Protein AF-A0A2P8D8G9-F1 (afdb_monomer)

Secondary structure (DSSP, 8-state):
---------------------S-PPPPSEEPPTT-SEEEE-TT-EEEE-S-EEEEEEE-TT-EEEE-TT-EEEEEEEEEE-SEEEESSEEEEEEEEE-SS-EEEEESSEEEEEEEEEESS-EEEEE-TT-EEEE-S-EEEETTEEEEESSEEEE-SPEEEES-EEEEE-TT-EEEESS-EEE-STT-EEEESSEEEE-SS-EEE-TT-EEEESSEEEE-SS-EEE-SEEEESSEEEESSEEEEPTT-EEEESSEEEESSEEEE-SEEEESSEEEE--SS--EEEE-TT-EEEE-TT-EEEESEEEESSEEEE-EEEEESS-EEE-SEEEES-SSS-EEEEETT----TT-TT--SSSS-PPBTEE--S--PPP-HHHHHTTT-------SSPPPSEEEEEEEEEEETTEEEEEEEEEEETTEEEEEEEEESSSSS-EEEEEEE---TT--EEEEEEE--SEEEEEEEEEEETT--EEE---EEEEE---------EEESSSB-TTPEEEEE--S-SSEEEEEEETT--EEEEEEHHHHHH-EE--S--SEEEEEEEEETTS-B-SPPEEEEE-

Nearest PDB structures (foldseek):
  5e53-assembly3_C  TM=3.808E-01  e=9.281E-04  Gallus gallus
  7mrk-assembly2_D  TM=3.473E-01  e=2.164E-03  Gallus gallus
  5mya-assembly1_A  TM=3.614E-01  e=4.390E-02  Homo sapiens
  6gvk-assembly1_A  TM=3.299E-01  e=3.637E-02  Homo sapiens
  4dn7-assembly1_B  TM=1.143E-01  e=1.026E+00  Methanosarcina mazei Go1

Radius of gyration: 36.87 Å; Cα contacts (8 Å, |Δi|>4): 1717; chains: 1; bounding box: 99×86×102 Å

Sequence (573 aa):
MYRTQKTLIASLLLTTAAFYTQAQTPCTFQVPTTQSNLQVPSGATWCITADMSANAEIASGGVLRIAKGVTVTLWSLNNFNGTIENYGTLTTGGINAGNSSTTIRNLGTLTINSGINANSGIQLINETNSTFQLNGGANLNAGSVLTNSGVIDINGSLNMNGTVTITNNTDAKITFSNGVNLSGNGSVLTNNGMLTINSGDFNTHSGTTLNNSGRLTIVGGNFNPSSTVTNKGWFDARHFININSGAVITNKCRFVAREGFNNNATFTNDGLVWVSNSGNPKITINGGATFTNTVNGKVRGADFDNNGTVVGSGEFYFTGITRQQGNFNGNDAGNPIKFFAANLAPNANYPNSYFNVGVQGINVMRPASLTPADTNSFYTFCGEQTFTTGGTPLPVTLTGFSAYAENCSVILNWATAEETKFDHFEIEGSANASQFKSLAQVASQGPKGGNYNYTLAQTPDTRYYRLKITDLGNKVTYSKTLNVTNTCTGLETSWKVYPNPASQDNMIQVSDIAVTEGRVVITNLMGVTVKTVPVAAARQGFRISGVYAGTYLVSVYNQDGKRMTSTQKLVIR

pLDDT: mean 84.98, std 16.03, range [25.69, 98.75]

Structure (mmCIF, N/CA/C/O backbone):
data_AF-A0A2P8D8G9-F1
#
_entry.id   AF-A0A2P8D8G9-F1
#
loop_
_atom_site.group_PDB
_atom_site.id
_atom_site.type_symbol
_atom_site.label_atom_id
_atom_site.label_alt_id
_atom_site.label_comp_id
_atom_site.label_asym_id
_atom_site.label_entity_id
_atom_site.label_seq_id
_atom_site.pdbx_PDB_ins_code
_atom_site.Cartn_x
_atom_site.Cartn_y
_atom_site.Cartn_z
_atom_site.occupancy
_atom_site.B_iso_or_equiv
_atom_site.auth_seq_id
_atom_site.auth_comp_id
_atom_site.auth_asym_id
_atom_site.auth_atom_id
_atom_site.pdbx_PDB_model_num
ATOM 1 N N . MET A 1 1 ? 29.407 -29.290 48.851 1.00 33.91 1 MET A N 1
ATOM 2 C CA . MET A 1 1 ? 29.929 -28.372 49.893 1.00 33.91 1 MET A CA 1
ATOM 3 C C . MET A 1 1 ? 29.821 -26.971 49.307 1.00 33.91 1 MET A C 1
ATOM 5 O O . MET A 1 1 ? 30.446 -26.776 48.283 1.00 33.91 1 MET A O 1
ATOM 9 N N . TYR A 1 2 ? 28.997 -26.004 49.716 1.00 32.06 2 TYR A N 1
ATOM 10 C CA . TYR A 1 2 ? 28.215 -25.653 50.921 1.00 32.06 2 TYR A CA 1
ATOM 11 C C . TYR A 1 2 ? 26.965 -24.870 50.406 1.00 32.06 2 TYR A C 1
ATOM 13 O O . TYR A 1 2 ? 27.131 -24.052 49.511 1.00 32.06 2 TYR A O 1
ATOM 21 N N . ARG A 1 3 ? 25.686 -25.215 50.680 1.00 30.81 3 ARG A N 1
ATOM 22 C CA . ARG A 1 3 ? 24.818 -24.841 51.843 1.00 30.81 3 ARG A CA 1
ATOM 23 C C . ARG A 1 3 ? 24.998 -23.372 52.284 1.00 30.81 3 ARG A C 1
ATOM 25 O O . ARG A 1 3 ? 26.130 -22.995 52.529 1.00 30.81 3 ARG A O 1
ATOM 32 N N . THR A 1 4 ? 23.977 -22.496 52.327 1.00 32.19 4 THR A N 1
ATOM 33 C CA . THR A 1 4 ? 22.769 -22.448 53.215 1.00 32.19 4 THR A CA 1
ATOM 34 C C . THR A 1 4 ? 21.814 -21.319 52.720 1.00 32.19 4 THR A C 1
ATOM 36 O O . THR A 1 4 ? 22.321 -20.301 52.271 1.00 32.19 4 THR A O 1
ATOM 39 N N . GLN A 1 5 ? 20.479 -21.475 52.561 1.00 35.28 5 GLN A N 1
ATOM 40 C CA . GLN A 1 5 ? 19.362 -21.311 53.547 1.00 35.28 5 GLN A CA 1
ATOM 41 C C . GLN A 1 5 ? 19.371 -19.949 54.303 1.00 35.28 5 GLN A C 1
ATOM 43 O O . GLN A 1 5 ? 20.435 -19.568 54.758 1.00 35.28 5 GLN A O 1
ATOM 48 N N . LYS A 1 6 ? 18.290 -19.182 54.574 1.00 33.00 6 LYS A N 1
ATOM 49 C CA . LYS A 1 6 ? 16.814 -19.351 54.540 1.00 33.00 6 LYS A CA 1
ATOM 50 C C . LYS A 1 6 ? 16.130 -18.023 55.008 1.00 33.00 6 LYS A C 1
ATOM 52 O O . LYS A 1 6 ? 16.688 -17.388 55.894 1.00 33.00 6 LYS A O 1
ATOM 57 N N . THR A 1 7 ? 14.876 -17.759 54.575 1.00 32.69 7 THR A N 1
ATOM 58 C CA . THR A 1 7 ? 13.768 -16.978 55.243 1.00 32.69 7 THR A CA 1
ATOM 59 C C . THR A 1 7 ? 13.920 -15.449 55.480 1.00 32.69 7 THR A C 1
ATOM 61 O O . THR A 1 7 ? 15.023 -14.986 55.698 1.00 32.69 7 THR A O 1
ATOM 64 N N . LEU A 1 8 ? 12.889 -14.576 55.476 1.00 28.62 8 LEU A N 1
ATOM 65 C CA . LEU A 1 8 ? 11.479 -14.697 55.904 1.00 28.62 8 LEU A CA 1
ATOM 66 C C . LEU A 1 8 ? 10.553 -13.606 55.270 1.00 28.62 8 LEU A C 1
ATOM 68 O O . LEU A 1 8 ? 11.013 -12.649 54.660 1.00 28.62 8 LEU A O 1
ATOM 72 N N . ILE A 1 9 ? 9.244 -13.812 55.440 1.00 35.09 9 ILE A N 1
ATOM 73 C CA . ILE A 1 9 ? 8.036 -13.238 54.807 1.00 35.09 9 ILE A CA 1
ATOM 74 C C . ILE A 1 9 ? 7.652 -11.822 55.295 1.00 35.09 9 ILE A C 1
ATOM 76 O O . ILE A 1 9 ? 7.716 -11.571 56.494 1.00 35.09 9 ILE A O 1
ATOM 80 N N . ALA A 1 10 ? 7.090 -10.975 54.414 1.00 27.73 10 ALA A N 1
ATOM 81 C CA . ALA A 1 10 ? 6.036 -10.014 54.780 1.00 27.73 10 ALA A CA 1
ATOM 82 C C . ALA A 1 10 ? 5.097 -9.700 53.592 1.00 27.73 10 ALA A C 1
ATOM 84 O O . ALA A 1 10 ? 5.487 -9.186 52.549 1.00 27.73 10 ALA A O 1
ATOM 85 N N . SER A 1 11 ? 3.844 -10.069 53.810 1.00 29.22 11 SER A N 1
ATOM 86 C CA . SER A 1 11 ? 2.595 -9.875 53.073 1.00 29.22 11 SER A CA 1
ATOM 87 C C . SER A 1 11 ? 2.296 -8.467 52.533 1.00 29.22 11 SER A C 1
ATOM 89 O O . SER A 1 11 ? 2.292 -7.505 53.295 1.00 29.22 11 SER A O 1
ATOM 91 N N . LEU A 1 12 ? 1.825 -8.397 51.280 1.00 25.69 12 LEU A N 1
ATOM 92 C CA . LEU A 1 12 ? 0.738 -7.491 50.897 1.00 25.69 12 LEU A CA 1
ATOM 93 C C . LEU A 1 12 ? -0.166 -8.178 49.858 1.00 25.69 12 LEU A C 1
ATOM 95 O O . LEU A 1 12 ? 0.195 -8.348 48.696 1.00 25.69 12 LEU A O 1
ATOM 99 N N . LEU A 1 13 ? -1.344 -8.609 50.311 1.00 31.11 13 LEU A N 1
ATOM 100 C CA . LEU A 1 13 ? -2.479 -8.935 49.455 1.00 31.1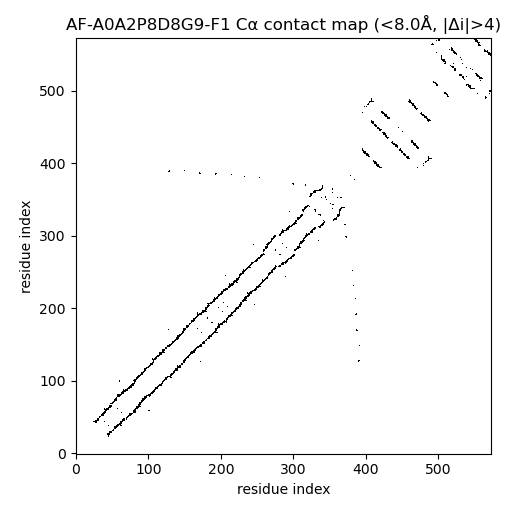1 13 LEU A CA 1
ATOM 101 C C . LEU A 1 13 ? -3.024 -7.624 48.876 1.00 31.11 13 LEU A C 1
ATOM 103 O O . LEU A 1 13 ? -3.633 -6.845 49.601 1.00 31.11 13 LEU A O 1
ATOM 107 N N . LEU A 1 14 ? -2.853 -7.412 47.574 1.00 29.34 14 LEU A N 1
ATOM 108 C CA . LEU A 1 14 ? -3.830 -6.705 46.751 1.00 29.34 14 LEU A CA 1
ATOM 109 C C . LEU A 1 14 ? -3.864 -7.372 45.377 1.00 29.34 14 LEU A C 1
ATOM 111 O O . LEU A 1 14 ? -2.890 -7.414 44.630 1.00 29.34 14 LEU A O 1
ATOM 115 N N . THR A 1 15 ? -5.009 -7.977 45.109 1.00 33.00 15 THR A N 1
ATOM 116 C CA . THR A 1 15 ? -5.393 -8.622 43.863 1.00 33.00 15 THR A CA 1
ATOM 117 C C . THR A 1 15 ? -5.470 -7.614 42.710 1.00 33.00 15 THR A C 1
ATOM 119 O O . THR A 1 15 ? -5.917 -6.488 42.896 1.00 33.00 15 THR A O 1
ATOM 122 N N . THR A 1 16 ? -5.066 -8.087 41.524 1.00 38.19 16 THR A N 1
ATOM 123 C CA . THR A 1 16 ? -5.257 -7.530 40.167 1.00 38.19 16 THR A CA 1
ATOM 124 C C . THR A 1 16 ? -4.621 -6.174 39.834 1.00 38.19 16 THR A C 1
ATOM 126 O O . THR A 1 16 ? -5.285 -5.147 39.872 1.00 38.19 16 THR A O 1
ATOM 129 N N . ALA A 1 17 ? -3.367 -6.204 39.370 1.00 37.41 17 ALA A N 1
ATOM 130 C CA . ALA A 1 17 ? -2.869 -5.402 38.241 1.00 37.41 17 ALA A CA 1
ATOM 131 C C . ALA A 1 17 ? -1.424 -5.827 37.928 1.00 37.41 17 ALA A C 1
ATOM 133 O O . ALA A 1 17 ? -0.477 -5.329 38.531 1.00 37.41 17 ALA A O 1
ATOM 134 N N . ALA A 1 18 ? -1.236 -6.762 36.998 1.00 35.34 18 ALA A N 1
ATOM 135 C CA . ALA A 1 18 ? 0.085 -7.050 36.447 1.00 35.34 18 ALA A CA 1
ATOM 136 C C . ALA A 1 18 ? 0.085 -6.766 34.944 1.00 35.34 18 ALA A C 1
ATOM 138 O O . ALA A 1 18 ? -0.872 -7.100 34.251 1.00 35.34 18 ALA A O 1
ATOM 139 N N . PHE A 1 19 ? 1.210 -6.197 34.498 1.00 35.38 19 PHE A N 1
ATOM 140 C CA . PHE A 1 19 ? 1.653 -5.904 33.129 1.00 35.38 19 PHE A CA 1
ATOM 141 C C . PHE A 1 19 ? 1.413 -4.480 32.603 1.00 35.38 19 PHE A C 1
ATOM 143 O O . PHE A 1 19 ? 0.682 -4.268 31.642 1.00 35.38 19 PHE A O 1
ATOM 150 N N . TYR A 1 20 ? 2.165 -3.521 33.154 1.00 42.94 20 TYR A N 1
ATOM 151 C CA . TYR A 1 20 ? 2.514 -2.272 32.467 1.00 42.94 20 TYR A CA 1
ATOM 152 C C . TYR A 1 20 ? 4.016 -2.015 32.637 1.00 42.94 20 TYR A C 1
ATOM 154 O O . TYR A 1 20 ? 4.477 -1.689 33.726 1.00 42.94 20 TYR A O 1
ATOM 162 N N . THR A 1 21 ? 4.802 -2.214 31.577 1.00 36.81 21 THR A N 1
ATOM 163 C CA . THR A 1 21 ? 6.254 -1.967 31.570 1.00 36.81 21 THR A CA 1
ATOM 164 C C . THR A 1 21 ? 6.594 -0.930 30.506 1.00 36.81 21 THR A C 1
ATOM 166 O O . THR A 1 21 ? 6.962 -1.276 29.387 1.00 36.81 21 THR A O 1
ATOM 169 N N . GLN A 1 22 ? 6.399 0.340 30.850 1.00 38.59 22 GLN A N 1
ATOM 170 C CA . GLN A 1 22 ? 7.165 1.524 30.436 1.00 38.59 22 GLN A CA 1
ATOM 171 C C . GLN A 1 22 ? 6.638 2.707 31.268 1.00 38.59 22 GLN A C 1
ATOM 173 O O . GLN A 1 22 ? 5.545 2.603 31.821 1.00 38.59 22 GLN A O 1
ATOM 178 N N . ALA A 1 23 ? 7.416 3.784 31.415 1.00 43.41 23 ALA A N 1
ATOM 179 C CA . ALA A 1 23 ? 7.067 4.973 32.201 1.00 43.41 23 ALA A CA 1
ATOM 180 C C . ALA A 1 23 ? 5.824 5.687 31.629 1.00 43.41 23 ALA A C 1
ATOM 182 O O . ALA A 1 23 ? 5.920 6.673 30.907 1.00 43.41 23 ALA A O 1
ATOM 183 N N . GLN A 1 24 ? 4.647 5.131 31.897 1.00 62.81 24 GLN A N 1
ATOM 184 C CA . GLN A 1 24 ? 3.353 5.636 31.466 1.00 62.81 24 GLN A CA 1
ATOM 185 C C . GLN A 1 24 ? 2.780 6.538 32.554 1.00 62.81 24 GLN A C 1
ATOM 187 O O . GLN A 1 24 ? 2.999 6.305 33.746 1.00 62.81 24 GLN A O 1
ATOM 192 N N . THR A 1 25 ? 2.007 7.549 32.154 1.00 63.12 25 THR A N 1
ATOM 193 C CA . THR A 1 25 ? 1.220 8.334 33.108 1.00 63.12 25 THR A CA 1
ATOM 194 C C . THR A 1 25 ? 0.307 7.393 33.900 1.00 63.12 25 THR A C 1
ATOM 196 O O . THR A 1 25 ? -0.388 6.569 33.293 1.00 63.12 25 THR A O 1
ATOM 199 N N . PRO A 1 26 ? 0.305 7.455 35.242 1.00 78.81 26 PRO A N 1
ATOM 200 C CA . PRO A 1 26 ? -0.568 6.608 36.041 1.00 78.81 26 PRO A CA 1
ATOM 201 C C . PRO A 1 26 ? -2.035 6.898 35.707 1.00 78.81 26 PRO A C 1
ATOM 203 O O . PRO A 1 26 ? -2.411 8.031 35.406 1.00 78.81 26 PRO A O 1
ATOM 206 N N . CYS A 1 27 ? -2.866 5.858 35.740 1.00 88.12 27 CYS A N 1
ATOM 207 C CA . CYS A 1 27 ? -4.303 6.003 35.535 1.00 88.12 27 CYS A CA 1
ATOM 208 C C . CYS A 1 27 ? -4.882 6.915 36.625 1.00 88.12 27 CYS A C 1
ATOM 210 O O . CYS A 1 27 ? -4.747 6.615 37.810 1.00 88.12 27 CYS A O 1
ATOM 212 N N . THR A 1 28 ? -5.556 7.994 36.235 1.00 89.12 28 THR A N 1
ATOM 213 C CA . THR A 1 28 ? -6.283 8.859 37.174 1.00 89.12 28 THR A CA 1
ATOM 214 C C . THR A 1 28 ? -7.641 8.268 37.543 1.00 89.12 28 THR A C 1
ATOM 216 O O . THR A 1 28 ? -8.181 8.592 38.594 1.00 89.12 28 THR A O 1
ATOM 219 N N . PHE A 1 29 ? -8.209 7.414 36.684 1.00 90.25 29 PHE A N 1
ATOM 220 C CA . PHE A 1 29 ? -9.496 6.760 36.911 1.00 90.25 29 PHE A CA 1
ATOM 221 C C . PHE A 1 29 ? -9.533 5.371 36.261 1.00 90.25 29 PHE A C 1
ATOM 223 O O . PHE A 1 29 ? -9.079 5.205 35.128 1.00 90.25 29 PHE A O 1
ATOM 230 N N . GLN A 1 30 ? -10.077 4.379 36.970 1.00 91.44 30 GLN A N 1
ATOM 231 C CA . GLN A 1 30 ? -10.371 3.047 36.429 1.00 91.44 30 GLN A CA 1
ATOM 232 C C . GLN A 1 30 ? -11.851 2.990 36.056 1.00 91.44 30 GLN A C 1
ATOM 234 O O . GLN A 1 30 ? -12.706 3.202 36.913 1.00 91.44 30 GLN A O 1
ATOM 239 N N . VAL A 1 31 ? -12.144 2.723 34.786 1.00 89.50 31 VAL A N 1
ATOM 240 C CA . VAL A 1 31 ? -13.510 2.740 34.253 1.00 89.50 31 VAL A CA 1
ATOM 241 C C . VAL A 1 31 ? -14.270 1.482 34.700 1.00 89.50 31 VAL A C 1
ATOM 243 O O . VAL A 1 31 ? -13.821 0.373 34.401 1.00 89.50 31 VAL A O 1
ATOM 246 N N . PRO A 1 32 ? -15.423 1.611 35.382 1.00 82.44 32 PRO A N 1
ATOM 247 C CA . PRO A 1 32 ? -16.286 0.475 35.697 1.00 82.44 32 PRO A CA 1
ATOM 248 C C . PRO A 1 32 ? -16.937 -0.117 34.437 1.00 82.44 32 PRO A C 1
ATOM 250 O O . PRO A 1 32 ? -17.334 0.615 33.531 1.00 82.44 32 PRO A O 1
ATOM 253 N N . THR A 1 33 ? -17.149 -1.435 34.407 1.00 79.31 33 THR A N 1
ATOM 254 C CA . THR A 1 33 ? -17.725 -2.149 33.246 1.00 79.31 33 THR A CA 1
ATOM 255 C C . THR A 1 33 ? -19.176 -1.781 32.922 1.00 79.31 33 THR A C 1
ATOM 257 O O . THR A 1 33 ? -19.648 -2.061 31.824 1.00 79.31 33 THR A O 1
ATOM 260 N N . THR A 1 34 ? -19.899 -1.149 33.850 1.00 77.69 34 THR A N 1
ATOM 261 C CA . THR A 1 34 ? -21.306 -0.745 33.684 1.00 77.69 34 THR A CA 1
ATOM 262 C C . THR A 1 34 ? -21.484 0.638 33.052 1.00 77.69 34 THR A C 1
ATOM 264 O O . THR A 1 34 ? -22.616 1.052 32.798 1.00 77.69 34 THR A O 1
ATOM 267 N N . GLN A 1 35 ? -20.400 1.380 32.806 1.00 80.94 35 GLN A N 1
ATOM 268 C CA . GLN A 1 35 ? -20.482 2.745 32.297 1.00 80.94 35 GLN A CA 1
ATOM 269 C C . GLN A 1 35 ? -20.730 2.769 30.782 1.00 80.94 35 GLN A C 1
ATOM 271 O O . GLN A 1 35 ? -19.913 2.296 30.000 1.00 80.94 35 GLN A O 1
ATOM 276 N N . SER A 1 36 ? -21.846 3.371 30.363 1.00 83.62 36 SER A N 1
ATOM 277 C CA . SER A 1 36 ? -22.261 3.435 28.953 1.00 83.62 36 SER A CA 1
ATOM 278 C C . SER A 1 36 ? -21.810 4.700 28.213 1.00 83.62 36 SER A C 1
ATOM 280 O O . SER A 1 36 ? -21.835 4.725 26.982 1.00 83.62 36 SER A O 1
ATOM 282 N N . ASN A 1 37 ? -21.394 5.747 28.933 1.00 89.88 37 ASN A N 1
ATOM 283 C CA . ASN A 1 37 ? -20.877 6.988 28.355 1.00 89.88 37 ASN A CA 1
ATOM 284 C C . ASN A 1 37 ? -19.620 7.455 29.102 1.00 89.88 37 ASN A C 1
ATOM 286 O O . ASN A 1 37 ? -19.662 7.726 30.306 1.00 89.88 37 ASN A O 1
ATOM 290 N N . LEU A 1 38 ? -18.504 7.530 28.383 1.00 92.19 38 LEU A N 1
ATOM 291 C CA . LEU A 1 38 ? -17.205 7.957 28.888 1.00 92.19 38 LEU A CA 1
ATOM 292 C C . LEU A 1 38 ? -16.977 9.416 28.507 1.00 92.19 38 LEU A C 1
ATOM 294 O O . LEU A 1 38 ? -17.084 9.780 27.342 1.00 92.19 38 LEU A O 1
ATOM 298 N N . GLN A 1 39 ? -16.651 10.241 29.494 1.00 93.06 39 GLN A N 1
ATOM 299 C CA . GLN A 1 39 ? -16.389 11.667 29.318 1.00 93.06 39 GLN A CA 1
ATOM 300 C C . GLN A 1 39 ? -15.027 11.944 29.940 1.00 93.06 39 GLN A C 1
ATOM 302 O O . GLN A 1 39 ? -14.932 12.268 31.123 1.00 93.06 39 GLN A O 1
ATOM 307 N N . VAL A 1 40 ? -13.962 11.706 29.174 1.00 92.62 40 VAL A N 1
ATOM 308 C CA . VAL A 1 40 ? -12.586 11.794 29.675 1.00 92.62 40 VAL A CA 1
ATOM 309 C C . VAL A 1 40 ? -12.173 13.271 29.713 1.00 92.62 40 VAL A C 1
ATOM 311 O O . VAL A 1 40 ? -12.047 13.888 28.648 1.00 92.62 40 VAL A O 1
ATOM 314 N N . PRO A 1 41 ? -11.966 13.866 30.904 1.00 93.62 41 PRO A N 1
ATOM 315 C CA . PRO A 1 41 ? -11.672 15.287 31.019 1.00 93.62 41 PRO A CA 1
ATOM 316 C C . PRO A 1 41 ? -10.217 15.602 30.647 1.00 93.62 41 PRO A C 1
ATOM 318 O O . PRO A 1 41 ? -9.353 14.724 30.589 1.00 93.62 41 PRO A O 1
ATOM 321 N N . SER A 1 42 ? -9.939 16.887 30.416 1.00 93.31 42 SER A N 1
ATOM 322 C CA . SER A 1 42 ? -8.587 17.374 30.120 1.00 93.31 42 SER A CA 1
ATOM 323 C C . SER A 1 42 ? -7.612 17.021 31.247 1.00 93.31 42 SER A C 1
ATOM 325 O O . SER A 1 42 ? -7.947 17.152 32.425 1.00 93.31 42 SER A O 1
ATOM 327 N N . GLY A 1 43 ? -6.416 16.547 30.889 1.00 91.31 43 GLY A N 1
ATOM 328 C CA . GLY A 1 43 ? -5.358 16.179 31.834 1.00 91.31 43 GLY A CA 1
ATOM 329 C C . GLY A 1 43 ? -5.577 14.856 32.577 1.00 91.31 43 GLY A C 1
ATOM 330 O O . GLY A 1 43 ? -4.680 14.411 33.291 1.00 91.31 43 GLY A O 1
ATOM 331 N N . ALA A 1 44 ? -6.731 14.201 32.413 1.00 94.12 44 ALA A N 1
ATOM 332 C CA . ALA A 1 44 ? -7.012 12.912 33.034 1.00 94.12 44 ALA A CA 1
ATOM 333 C C . ALA A 1 44 ? -6.618 11.738 32.132 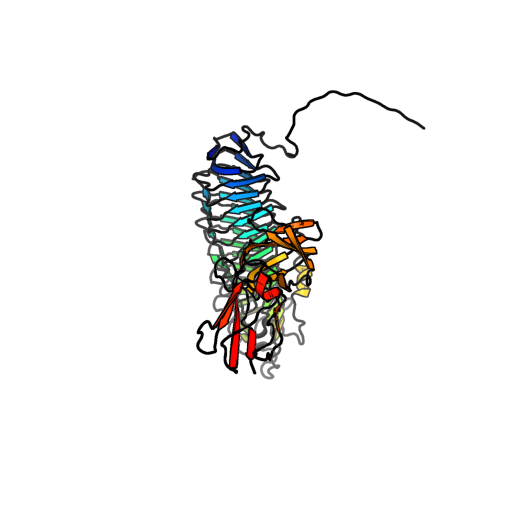1.00 94.12 44 ALA A C 1
ATOM 335 O O . ALA A 1 44 ? -6.705 11.806 30.908 1.00 94.12 44 ALA A O 1
ATOM 336 N N . THR A 1 45 ? -6.232 10.628 32.758 1.00 95.25 45 THR A N 1
ATOM 337 C CA . THR A 1 45 ? -5.976 9.343 32.098 1.00 95.25 45 THR A CA 1
ATOM 338 C C . THR A 1 45 ? -6.962 8.305 32.627 1.00 95.25 45 THR A C 1
ATOM 340 O O . THR A 1 45 ? -6.824 7.817 33.750 1.00 95.25 45 THR A O 1
ATOM 343 N N . TRP A 1 46 ? -7.974 7.972 31.832 1.00 95.75 46 TRP A N 1
ATOM 344 C CA . TRP A 1 46 ? -8.953 6.936 32.157 1.00 95.75 46 TRP A CA 1
ATOM 345 C C . TRP A 1 46 ? -8.498 5.597 31.585 1.00 95.75 46 TRP A C 1
ATOM 347 O O . TRP A 1 46 ? -8.126 5.518 30.417 1.00 95.75 46 TRP A O 1
ATOM 357 N N . CYS A 1 47 ? -8.533 4.545 32.396 1.00 95.31 47 CYS A N 1
ATOM 358 C CA . CYS A 1 47 ? -8.074 3.213 32.019 1.00 95.31 47 CYS A CA 1
ATOM 359 C C . CYS A 1 47 ? -9.229 2.211 32.028 1.00 95.31 47 CYS A C 1
ATOM 361 O O . CYS A 1 47 ? -9.937 2.082 33.027 1.00 95.31 47 CYS A O 1
ATOM 363 N N . ILE A 1 48 ? -9.391 1.487 30.924 1.00 94.50 48 ILE A N 1
ATOM 364 C CA . ILE A 1 48 ? -10.332 0.377 30.786 1.00 94.50 48 ILE A CA 1
ATOM 365 C C . ILE A 1 48 ? -9.555 -0.928 30.965 1.00 94.50 48 ILE A C 1
ATOM 367 O O . ILE A 1 48 ? -8.648 -1.233 30.187 1.00 94.50 48 ILE A O 1
ATOM 371 N N . THR A 1 49 ? -9.905 -1.690 32.001 1.00 92.94 49 THR A N 1
ATOM 372 C CA . THR A 1 49 ? -9.211 -2.926 32.411 1.00 92.94 49 THR A CA 1
ATOM 373 C C . THR A 1 49 ? -10.073 -4.186 32.310 1.00 92.94 49 THR A C 1
ATOM 375 O O . THR A 1 49 ? -9.602 -5.271 32.640 1.00 92.94 49 THR A O 1
ATOM 378 N N . ALA A 1 50 ? -11.302 -4.065 31.808 1.00 88.44 50 ALA A N 1
ATOM 379 C CA . ALA A 1 50 ? -12.211 -5.175 31.555 1.00 88.44 50 ALA A CA 1
ATOM 380 C C . ALA A 1 50 ? -13.058 -4.903 30.306 1.00 88.44 50 ALA A C 1
ATOM 382 O O . ALA A 1 50 ? -13.240 -3.746 29.918 1.00 88.44 50 ALA A O 1
ATOM 383 N N . ASP A 1 51 ? -13.549 -5.972 29.679 1.00 92.50 51 ASP A N 1
ATOM 384 C CA . ASP A 1 51 ? -14.323 -5.885 28.443 1.00 92.50 51 ASP A CA 1
ATOM 385 C C . ASP A 1 51 ? -15.575 -5.030 28.637 1.00 92.50 51 ASP A C 1
ATOM 387 O O . ASP A 1 51 ? -16.303 -5.179 29.623 1.00 92.50 51 ASP A O 1
ATOM 391 N N . MET A 1 52 ? -15.832 -4.125 27.692 1.00 93.19 52 MET A N 1
ATOM 392 C CA . MET A 1 52 ? -16.985 -3.232 27.776 1.00 93.19 52 MET A CA 1
ATOM 393 C C . MET A 1 52 ? -17.390 -2.651 26.423 1.00 93.19 52 MET A C 1
ATOM 395 O O . MET A 1 52 ? -16.699 -2.775 25.408 1.00 93.19 52 MET A O 1
ATOM 399 N N . SER A 1 53 ? -18.537 -1.981 26.409 1.00 93.50 53 SER A N 1
ATOM 400 C CA . SER A 1 53 ? -18.979 -1.170 25.280 1.00 93.50 53 SER A CA 1
ATOM 401 C C . SER A 1 53 ? -19.549 0.153 25.776 1.00 93.50 53 SER A C 1
ATOM 403 O O . SER A 1 53 ? -20.281 0.168 26.764 1.00 93.50 53 SER A O 1
ATOM 405 N N . ALA A 1 54 ? -19.194 1.256 25.119 1.00 91.88 54 ALA A N 1
ATOM 406 C CA . ALA A 1 54 ? -19.601 2.596 25.537 1.00 91.88 54 ALA A CA 1
ATOM 407 C C . ALA A 1 54 ? -19.614 3.597 24.372 1.00 91.88 54 ALA A C 1
ATOM 409 O O . ALA A 1 54 ? -19.046 3.359 23.309 1.00 91.88 54 ALA A O 1
ATOM 410 N N . ASN A 1 55 ? -20.235 4.755 24.584 1.00 89.56 55 ASN A N 1
ATOM 411 C CA . ASN A 1 55 ? -19.873 5.972 23.859 1.00 89.56 55 ASN A CA 1
ATOM 412 C C . ASN A 1 55 ? -18.684 6.634 24.557 1.00 89.56 55 ASN A C 1
ATOM 414 O O . ASN A 1 55 ? -18.531 6.485 25.772 1.00 89.56 55 ASN A O 1
ATOM 418 N N . ALA A 1 56 ? -17.853 7.363 23.813 1.00 90.81 56 ALA A N 1
ATOM 419 C CA . ALA A 1 56 ? -16.738 8.084 24.408 1.00 90.81 56 ALA A CA 1
ATOM 420 C C . ALA A 1 56 ? -16.534 9.466 23.784 1.00 90.81 56 ALA A C 1
ATOM 422 O O . ALA A 1 56 ? -16.449 9.613 22.565 1.00 90.81 56 ALA A O 1
ATOM 423 N N . GLU A 1 57 ? -16.371 10.453 24.657 1.00 91.62 57 GLU A N 1
ATOM 424 C CA . GLU A 1 57 ? -15.857 11.783 24.356 1.00 91.62 57 GLU A CA 1
ATOM 425 C C . GLU A 1 57 ? -14.565 11.981 25.147 1.00 91.62 57 GLU A C 1
ATOM 427 O O . GLU A 1 57 ? -14.475 11.653 26.334 1.00 91.62 57 GLU A O 1
ATOM 432 N N . ILE A 1 58 ? -13.532 12.485 24.477 1.00 92.06 58 ILE A N 1
ATOM 433 C CA . ILE A 1 58 ? -12.210 12.668 25.077 1.00 92.06 58 ILE A CA 1
ATOM 434 C C . ILE A 1 58 ? -11.792 14.102 24.799 1.00 92.06 58 ILE A C 1
ATOM 436 O O . ILE A 1 58 ? -11.533 14.474 23.650 1.00 92.06 58 ILE A O 1
ATOM 440 N N . ALA A 1 59 ? -11.755 14.902 25.861 1.00 92.25 59 ALA A N 1
ATOM 441 C CA . ALA A 1 59 ? -11.364 16.299 25.792 1.00 92.25 59 ALA A CA 1
ATOM 442 C C . ALA A 1 59 ? -9.883 16.447 25.410 1.00 92.25 59 ALA A C 1
ATOM 444 O O . ALA A 1 59 ? -9.079 15.527 25.572 1.00 92.25 59 ALA A O 1
ATOM 445 N N . SER A 1 60 ? -9.507 17.642 24.947 1.00 92.19 60 SER A N 1
ATOM 446 C CA . SER A 1 60 ? -8.107 17.968 24.658 1.00 92.19 60 SER A CA 1
ATOM 447 C C . SER A 1 60 ? -7.214 17.721 25.875 1.00 92.19 60 SER A C 1
ATOM 449 O O . SER A 1 60 ? -7.518 18.173 26.979 1.00 92.19 60 SER A O 1
ATOM 451 N N . GLY A 1 61 ? -6.119 16.982 25.679 1.00 90.62 61 GLY A N 1
ATOM 452 C CA . GLY A 1 61 ? -5.207 16.555 26.747 1.00 90.62 61 GLY A CA 1
ATOM 453 C C . GLY A 1 61 ? -5.721 15.410 27.633 1.00 90.62 61 GLY A C 1
ATOM 454 O O . GLY A 1 61 ? -4.995 14.981 28.525 1.00 90.62 61 GLY A O 1
ATOM 455 N N . GLY A 1 62 ? -6.945 14.917 27.426 1.00 93.69 62 GLY A N 1
ATOM 456 C CA . GLY A 1 62 ? -7.440 13.690 28.051 1.00 93.69 62 GLY A CA 1
ATOM 457 C C . GLY A 1 62 ? -6.899 12.441 27.347 1.00 93.69 62 GLY A C 1
ATOM 458 O O . GLY A 1 62 ? -6.656 12.455 26.136 1.00 93.69 62 GLY A O 1
ATOM 459 N N . VAL A 1 63 ? -6.721 11.352 28.097 1.00 94.94 63 VAL A N 1
ATOM 460 C CA . VAL A 1 63 ? -6.205 10.070 27.595 1.00 94.94 63 VAL A CA 1
ATOM 461 C C . VAL A 1 63 ? -7.155 8.938 27.971 1.00 94.94 63 VAL A C 1
ATOM 463 O O . VAL A 1 63 ? -7.441 8.731 29.150 1.00 94.94 63 VAL A O 1
ATOM 466 N N . LEU A 1 64 ? -7.611 8.172 26.981 1.00 95.38 64 LEU A N 1
ATOM 467 C CA . LEU A 1 64 ? -8.300 6.901 27.193 1.00 95.38 64 LEU A CA 1
ATOM 468 C C . LEU A 1 64 ? -7.342 5.747 26.887 1.00 95.38 64 LEU A C 1
ATOM 470 O O . LEU A 1 64 ? -6.893 5.588 25.752 1.00 95.38 64 LEU A O 1
ATOM 474 N N . ARG A 1 65 ? -7.041 4.929 27.893 1.00 96.12 65 ARG A N 1
ATOM 475 C CA . ARG A 1 65 ? -6.132 3.788 27.781 1.00 96.12 65 ARG A CA 1
ATOM 476 C C . ARG A 1 65 ? -6.895 2.476 27.877 1.00 96.12 65 ARG A C 1
ATOM 478 O O . ARG A 1 65 ? -7.653 2.262 28.819 1.00 96.12 65 ARG A O 1
ATOM 485 N N . ILE A 1 66 ? -6.643 1.577 26.936 1.00 95.31 66 ILE A N 1
ATOM 486 C CA . ILE A 1 66 ? -7.238 0.238 26.906 1.00 95.31 66 ILE A CA 1
ATOM 487 C C . ILE A 1 66 ? -6.151 -0.774 27.237 1.00 95.31 66 ILE A C 1
ATOM 489 O O . ILE A 1 66 ? -5.116 -0.807 26.569 1.00 95.31 66 ILE A O 1
ATOM 493 N N . ALA A 1 67 ? -6.374 -1.575 28.276 1.00 89.06 67 ALA A N 1
ATOM 494 C CA . ALA A 1 67 ? -5.412 -2.561 28.747 1.00 89.06 67 ALA A CA 1
ATOM 495 C C . ALA A 1 67 ? -5.204 -3.711 27.749 1.00 89.06 67 ALA A C 1
ATOM 497 O O . ALA A 1 67 ? -6.080 -4.060 26.956 1.00 89.06 67 ALA A O 1
ATOM 498 N N . LYS A 1 68 ? -4.038 -4.357 27.826 1.00 84.44 68 LYS A N 1
ATOM 499 C CA . LYS A 1 68 ? -3.750 -5.558 27.038 1.00 84.44 68 LYS A CA 1
ATOM 500 C C . LYS A 1 68 ? -4.714 -6.690 27.400 1.00 84.44 68 LYS A C 1
ATOM 502 O O . LYS A 1 68 ? -4.954 -6.945 28.574 1.00 84.44 68 LYS A O 1
ATOM 507 N N . GLY A 1 69 ? -5.217 -7.393 26.386 1.00 77.19 69 GLY A N 1
ATOM 508 C CA . GLY A 1 69 ? -6.163 -8.503 26.554 1.00 77.19 69 GLY A CA 1
ATOM 509 C C . GLY A 1 69 ? -7.618 -8.075 26.767 1.00 77.19 69 GLY A C 1
ATOM 510 O O . GLY A 1 69 ? -8.477 -8.944 26.823 1.00 77.19 69 GLY A O 1
ATOM 511 N N . VAL A 1 70 ? -7.892 -6.769 26.841 1.00 87.88 70 VAL A N 1
ATOM 512 C CA . VAL A 1 70 ? -9.246 -6.223 26.973 1.00 87.88 70 VAL A CA 1
ATOM 513 C C . VAL A 1 70 ? -9.829 -5.894 25.604 1.00 87.88 70 VAL A C 1
ATOM 515 O O . VAL A 1 70 ? -9.139 -5.337 24.746 1.00 87.88 70 VAL A O 1
ATOM 518 N N . THR A 1 71 ? -11.107 -6.206 25.420 1.00 91.31 71 THR A N 1
ATOM 519 C CA . THR A 1 71 ? -11.894 -5.888 24.228 1.00 91.31 71 THR A CA 1
ATOM 520 C C . THR A 1 71 ? -12.878 -4.762 24.524 1.00 91.31 71 THR A C 1
ATOM 522 O O . THR A 1 71 ? -13.760 -4.882 25.373 1.00 91.31 71 THR A O 1
ATOM 525 N N . VAL A 1 72 ? -12.753 -3.660 23.790 1.00 94.75 72 VAL A N 1
ATOM 526 C CA . VAL A 1 72 ? -13.606 -2.477 23.929 1.00 94.75 72 VAL A CA 1
ATOM 527 C C . VAL A 1 72 ? -14.293 -2.179 22.608 1.00 94.75 72 VAL A C 1
ATOM 529 O O . VAL A 1 72 ? -13.645 -2.097 21.562 1.00 94.75 72 VAL A O 1
ATOM 532 N N . THR A 1 73 ? -15.606 -1.963 22.667 1.00 94.75 73 THR A N 1
ATOM 533 C CA . THR A 1 73 ? -16.370 -1.407 21.544 1.00 94.75 73 THR A CA 1
ATOM 534 C C . THR A 1 73 ? -16.817 0.014 21.864 1.00 94.75 73 THR A C 1
ATOM 536 O O . THR A 1 73 ? -17.597 0.229 22.789 1.00 94.75 73 THR A O 1
ATOM 539 N N . LEU A 1 74 ? -16.350 0.991 21.090 1.00 93.12 74 LEU A N 1
ATOM 540 C CA . LEU A 1 74 ? -16.816 2.373 21.174 1.00 93.12 74 LEU A CA 1
ATOM 541 C C . LEU A 1 74 ? -17.823 2.644 20.056 1.00 93.12 74 LEU A C 1
ATOM 543 O O . LEU A 1 74 ? -17.453 2.718 18.886 1.00 93.12 74 LEU A O 1
ATOM 547 N N . TRP A 1 75 ? -19.109 2.771 20.383 1.00 88.12 75 TRP A N 1
ATOM 548 C CA . TRP A 1 75 ? -20.142 2.931 19.347 1.00 88.12 75 TRP A CA 1
ATOM 549 C C . TRP A 1 75 ? -19.987 4.243 18.576 1.00 88.12 75 TRP A C 1
ATOM 551 O O . TRP A 1 75 ? -20.212 4.284 17.366 1.00 88.12 75 TRP A O 1
ATOM 561 N N . SER A 1 76 ? -19.563 5.302 19.265 1.00 77.50 76 SER A N 1
ATOM 562 C CA . SER A 1 76 ? -19.226 6.582 18.656 1.00 77.50 76 SER A CA 1
ATOM 563 C C . SER A 1 76 ? -18.034 7.238 19.353 1.00 77.50 76 SER A C 1
ATOM 565 O O . SER A 1 76 ? -17.919 7.200 20.580 1.00 77.50 76 SER A O 1
ATOM 567 N N . LEU A 1 77 ? -17.154 7.836 18.544 1.00 84.62 77 LEU A N 1
ATOM 568 C CA . LEU A 1 77 ? -16.096 8.749 18.976 1.00 84.62 77 LEU A CA 1
ATOM 569 C C . LEU A 1 77 ? -16.415 10.137 18.419 1.00 84.62 77 LEU A C 1
ATOM 571 O O . LEU A 1 77 ? -15.881 10.552 17.388 1.00 84.62 77 LEU A O 1
ATOM 575 N N . ASN A 1 78 ? -17.345 10.822 19.080 1.00 78.62 78 ASN A N 1
ATOM 576 C CA . ASN A 1 78 ? -17.719 12.195 18.749 1.00 78.62 78 ASN A CA 1
ATOM 577 C C . ASN A 1 78 ? -16.875 13.177 19.564 1.00 78.62 78 ASN A C 1
ATOM 579 O O . ASN A 1 78 ? -16.460 12.860 20.676 1.00 78.62 78 ASN A O 1
ATOM 583 N N . ASN A 1 79 ? -16.609 14.366 19.014 1.00 77.31 79 ASN A N 1
ATOM 584 C CA . ASN A 1 79 ? -15.813 15.408 19.678 1.00 77.31 79 ASN A CA 1
ATOM 585 C C . ASN A 1 79 ? -14.462 14.897 20.205 1.00 77.31 79 ASN A C 1
ATOM 587 O O . ASN A 1 79 ? -13.986 15.318 21.263 1.00 77.31 79 ASN A O 1
ATOM 591 N N . PHE A 1 80 ? -13.838 13.974 19.473 1.00 88.44 80 PHE A N 1
ATOM 592 C CA . PHE A 1 80 ? -12.582 13.378 19.892 1.00 88.44 80 PHE A CA 1
ATOM 593 C C . PHE A 1 80 ? -11.452 14.397 19.714 1.00 88.44 80 PHE A C 1
ATOM 595 O O . PHE A 1 80 ? -11.137 14.764 18.589 1.00 88.44 80 PHE A O 1
ATOM 602 N N . ASN A 1 81 ? -10.889 14.888 20.820 1.00 90.88 81 ASN A N 1
ATOM 603 C CA . ASN A 1 81 ? -9.849 15.926 20.832 1.00 90.88 81 ASN A CA 1
ATOM 604 C C . ASN A 1 81 ? -8.606 15.521 21.640 1.00 90.88 81 ASN A C 1
ATOM 606 O O . ASN A 1 81 ? -7.703 16.333 21.809 1.00 90.88 81 ASN A O 1
ATOM 610 N N . GLY A 1 82 ? -8.591 14.314 22.208 1.00 93.06 82 GLY A N 1
ATOM 611 C CA . GLY A 1 82 ? -7.531 13.835 23.091 1.00 93.06 82 GLY A CA 1
ATOM 612 C C . GLY A 1 82 ? -6.728 12.686 22.493 1.00 93.06 82 GLY A C 1
ATOM 613 O O . GLY A 1 82 ? -6.487 12.618 21.286 1.00 93.06 82 GLY A O 1
ATOM 614 N N . THR A 1 83 ? -6.306 11.767 23.360 1.00 94.50 83 THR A N 1
ATOM 615 C CA . THR A 1 83 ? -5.495 10.604 22.985 1.00 94.50 83 THR A CA 1
ATOM 616 C C . THR A 1 83 ? -6.192 9.293 23.329 1.00 94.50 83 THR A C 1
ATOM 618 O O . THR A 1 83 ? -6.745 9.140 24.416 1.00 94.50 83 THR A O 1
ATOM 621 N N . ILE A 1 84 ? -6.116 8.323 22.420 1.00 95.94 84 ILE A N 1
ATOM 622 C CA . ILE A 1 84 ? -6.414 6.917 22.701 1.00 95.94 84 ILE A CA 1
ATOM 623 C C . ILE A 1 84 ? -5.106 6.128 22.666 1.00 95.94 84 ILE A C 1
ATOM 625 O O . ILE A 1 84 ? -4.387 6.165 21.668 1.00 95.94 84 ILE A O 1
ATOM 629 N N . GLU A 1 85 ? -4.829 5.380 23.732 1.00 96.75 85 GLU A N 1
ATOM 630 C CA . GLU A 1 85 ? -3.737 4.407 23.805 1.00 96.75 85 GLU A CA 1
ATOM 631 C C . GLU A 1 85 ? -4.319 2.992 23.880 1.00 96.75 85 GLU A C 1
ATOM 633 O O . GLU A 1 85 ? -4.812 2.559 24.926 1.00 96.75 85 GLU A O 1
ATOM 638 N N . ASN A 1 86 ? -4.278 2.257 22.772 1.00 96.19 86 ASN A N 1
ATOM 639 C CA . ASN A 1 86 ? -4.874 0.927 22.694 1.00 96.19 86 ASN A CA 1
ATOM 640 C C . ASN A 1 86 ? -3.821 -0.181 22.814 1.00 96.19 86 ASN A C 1
ATOM 642 O O . ASN A 1 86 ? -3.110 -0.441 21.849 1.00 96.19 86 ASN A O 1
ATOM 646 N N . TYR A 1 87 ? -3.755 -0.874 23.954 1.00 91.50 87 TYR A N 1
ATOM 647 C CA . TYR A 1 87 ? -2.928 -2.079 24.131 1.00 91.50 87 TYR A CA 1
ATOM 648 C C . TYR A 1 87 ? -3.723 -3.384 23.936 1.00 91.50 87 TYR A C 1
ATOM 650 O O . TYR A 1 87 ? -3.128 -4.464 23.909 1.00 91.50 87 TYR A O 1
ATOM 658 N N . GLY A 1 88 ? -5.053 -3.298 23.838 1.00 85.56 88 GLY A N 1
ATOM 659 C CA . GLY A 1 88 ? -5.975 -4.424 23.696 1.00 85.56 88 GLY A CA 1
ATOM 660 C C . GLY A 1 88 ? -6.596 -4.502 22.302 1.00 85.56 88 GLY A C 1
ATOM 661 O O . GLY A 1 88 ? -5.922 -4.302 21.289 1.00 85.56 88 GLY A O 1
ATOM 662 N N . THR A 1 89 ? -7.891 -4.796 22.253 1.00 92.81 89 THR A N 1
ATOM 663 C CA . THR A 1 89 ? -8.699 -4.807 21.031 1.00 92.81 89 THR A CA 1
ATOM 664 C C . THR A 1 89 ? -9.721 -3.681 21.104 1.00 92.81 89 THR A C 1
ATOM 666 O O . THR A 1 89 ? -10.622 -3.714 21.937 1.00 92.81 89 THR A O 1
ATOM 669 N N . LEU A 1 90 ? -9.605 -2.695 20.220 1.00 96.38 90 LEU A N 1
ATOM 670 C CA . LEU A 1 90 ? -10.533 -1.579 20.100 1.00 96.38 90 LEU A CA 1
ATOM 671 C C . LEU A 1 90 ? -11.285 -1.677 18.777 1.00 96.38 90 LEU A C 1
ATOM 673 O O . LEU A 1 90 ? -10.694 -1.558 17.705 1.00 96.38 90 LEU A O 1
ATOM 677 N N . THR A 1 91 ? -12.601 -1.823 18.857 1.00 95.31 91 THR A N 1
ATOM 678 C CA . THR A 1 91 ? -13.496 -1.600 17.719 1.00 95.31 91 THR A CA 1
ATOM 679 C C . THR A 1 91 ? -14.234 -0.292 17.932 1.00 95.31 91 THR A C 1
ATOM 681 O O . THR A 1 91 ? -14.785 -0.060 19.004 1.00 95.31 91 THR A O 1
ATOM 684 N N . THR A 1 92 ? -14.270 0.571 16.927 1.00 93.56 92 THR A N 1
ATOM 685 C CA . THR A 1 92 ? -15.049 1.807 16.973 1.00 93.56 92 THR A CA 1
ATOM 686 C C . THR A 1 92 ? -15.905 1.977 15.726 1.00 93.56 92 THR A C 1
ATOM 688 O O . THR A 1 92 ? -15.606 1.419 14.666 1.00 93.56 92 THR A O 1
ATOM 691 N N . GLY A 1 93 ? -17.007 2.712 15.870 1.00 89.69 93 GLY A N 1
ATOM 692 C CA . GLY A 1 93 ? -17.841 3.168 14.763 1.00 89.69 93 GLY A CA 1
ATOM 693 C C . GLY A 1 93 ? -17.115 4.198 13.890 1.00 89.69 93 GLY A C 1
ATOM 694 O O . GLY A 1 93 ? -16.069 3.920 13.303 1.00 89.69 93 GLY A O 1
ATOM 695 N N . GLY A 1 94 ? -17.701 5.387 13.756 1.00 87.69 94 GLY A N 1
ATOM 696 C CA . GLY A 1 94 ? -17.057 6.527 13.102 1.00 87.69 94 GLY A CA 1
ATOM 697 C C . GLY A 1 94 ? -16.234 7.354 14.086 1.00 87.69 94 GLY A C 1
ATOM 698 O O . GLY A 1 94 ? -16.602 7.478 15.257 1.00 87.69 94 GLY A O 1
ATOM 699 N N . ILE A 1 95 ? -15.147 7.946 13.595 1.00 89.44 95 ILE A N 1
ATOM 700 C CA . ILE A 1 95 ? -14.349 8.922 14.340 1.00 89.44 95 ILE A CA 1
ATOM 701 C C . ILE A 1 95 ? -14.648 10.314 13.804 1.00 89.44 95 ILE A C 1
ATOM 703 O O . ILE A 1 95 ? -14.320 10.611 12.660 1.00 89.44 95 ILE A O 1
ATOM 707 N N . ASN A 1 96 ? -15.214 11.175 14.643 1.00 87.19 96 ASN A N 1
ATOM 708 C CA . ASN A 1 96 ? -15.353 12.602 14.375 1.00 87.19 96 ASN A CA 1
ATOM 709 C C . ASN A 1 96 ? -14.331 13.344 15.243 1.00 87.19 96 ASN A C 1
ATOM 711 O O . ASN A 1 96 ? -14.611 13.687 16.397 1.00 87.19 96 ASN A O 1
ATOM 715 N N . ALA A 1 97 ? -13.126 13.539 14.703 1.00 83.25 97 ALA A N 1
ATOM 716 C CA . ALA A 1 97 ? -12.073 14.253 15.415 1.00 83.25 97 ALA A CA 1
ATOM 717 C C . ALA A 1 97 ? -12.353 15.759 15.381 1.00 83.25 97 ALA A C 1
ATOM 719 O O . ALA A 1 97 ? -12.736 16.315 14.348 1.00 83.25 97 ALA A O 1
ATOM 720 N N . GLY A 1 98 ? -12.208 16.408 16.531 1.00 76.62 98 GLY A N 1
ATOM 721 C CA . GLY A 1 98 ? -12.495 17.826 16.689 1.00 76.62 98 GLY A CA 1
ATOM 722 C C . GLY A 1 98 ? -11.390 18.733 16.141 1.00 76.62 98 GLY A C 1
ATOM 723 O O . GLY A 1 98 ? -10.576 18.358 15.293 1.00 76.62 98 GLY A O 1
ATOM 724 N N . ASN A 1 99 ? -11.380 19.973 16.625 1.00 74.56 99 ASN A N 1
ATOM 725 C CA . ASN A 1 99 ? -10.509 21.045 16.130 1.00 74.56 99 ASN A CA 1
ATOM 726 C C . ASN A 1 99 ? -9.159 21.122 16.867 1.00 74.56 99 ASN A C 1
ATOM 728 O O . ASN A 1 99 ? -8.436 22.104 16.724 1.00 74.56 99 ASN A O 1
ATOM 732 N N . SER A 1 100 ? -8.839 20.140 17.711 1.00 72.94 100 SER A N 1
ATOM 733 C CA . SER A 1 100 ? -7.606 20.083 18.504 1.00 72.94 100 SER A CA 1
ATOM 734 C C . SER A 1 100 ? -6.807 18.809 18.215 1.00 72.94 100 SER A C 1
ATOM 736 O O . SER A 1 100 ? -7.326 17.859 17.627 1.00 72.94 100 SER A O 1
ATOM 738 N N . SER A 1 101 ? -5.533 18.799 18.631 1.00 73.81 101 SER A N 1
ATOM 739 C CA . SER A 1 101 ? -4.597 17.691 18.395 1.00 73.81 101 SER A CA 1
ATOM 740 C C . SER A 1 101 ? -5.175 16.360 18.868 1.00 73.81 101 SER A C 1
ATOM 742 O O . SER A 1 101 ? -5.338 16.128 20.063 1.00 73.81 101 SER A O 1
ATOM 744 N N . THR A 1 102 ? -5.470 15.485 17.914 1.00 90.69 102 THR A N 1
ATOM 745 C CA . THR A 1 102 ? -6.120 14.203 18.164 1.00 90.69 102 THR A CA 1
ATOM 746 C C . THR A 1 102 ? -5.154 13.078 17.837 1.00 90.69 102 THR A C 1
ATOM 748 O O . THR A 1 102 ? -4.595 13.055 16.741 1.00 90.69 102 THR A O 1
ATOM 751 N N . THR A 1 103 ? -4.952 12.141 18.765 1.00 95.06 103 THR A N 1
ATOM 752 C CA . THR A 1 103 ? -3.989 11.043 18.587 1.00 95.06 103 THR A CA 1
ATOM 753 C C . THR A 1 103 ? -4.614 9.687 18.877 1.00 95.06 103 THR A C 1
ATOM 755 O O . THR A 1 103 ? -5.175 9.462 19.945 1.00 95.06 103 THR A O 1
ATOM 758 N N . ILE A 1 104 ? -4.457 8.741 17.957 1.00 96.31 104 ILE A N 1
ATOM 759 C CA . ILE A 1 104 ? -4.726 7.324 18.207 1.00 96.31 104 ILE A CA 1
ATOM 760 C C . ILE A 1 104 ? -3.407 6.587 18.094 1.00 96.31 104 ILE A C 1
ATOM 762 O O . ILE A 1 104 ? -2.837 6.483 17.008 1.00 96.31 104 ILE A O 1
ATOM 766 N N . ARG A 1 105 ? -2.938 6.061 19.221 1.00 97.62 105 ARG A N 1
ATOM 767 C CA . ARG A 1 105 ? -1.762 5.207 19.290 1.00 97.62 105 ARG A CA 1
ATOM 768 C C . ARG A 1 105 ? -2.201 3.770 19.540 1.00 97.62 105 ARG A C 1
ATOM 770 O O . ARG A 1 105 ? -2.639 3.415 20.635 1.00 97.62 105 ARG A O 1
ATOM 777 N N . ASN A 1 106 ? -2.100 2.948 18.506 1.00 97.50 106 ASN A N 1
ATOM 778 C CA . ASN A 1 106 ? -2.463 1.543 18.527 1.00 97.50 106 ASN A CA 1
ATOM 779 C C . ASN A 1 106 ? -1.231 0.663 18.757 1.00 97.50 106 ASN A C 1
ATOM 781 O O . ASN A 1 106 ? -0.299 0.671 17.960 1.00 97.50 106 ASN A O 1
ATOM 785 N N . LEU A 1 107 ? -1.258 -0.117 19.835 1.00 94.06 107 LEU A N 1
ATOM 786 C CA . LEU A 1 107 ? -0.276 -1.147 20.188 1.00 94.06 107 LEU A CA 1
ATOM 787 C C . LEU A 1 107 ? -0.880 -2.562 20.168 1.00 94.06 107 LEU A C 1
ATOM 789 O O . LEU A 1 107 ? -0.177 -3.531 20.445 1.00 94.06 107 LEU A O 1
ATOM 793 N N . GLY A 1 108 ? -2.176 -2.682 19.869 1.00 85.62 108 GLY A N 1
ATOM 794 C CA . GLY A 1 108 ? -2.917 -3.938 19.824 1.00 85.62 108 GLY A CA 1
ATOM 795 C C . GLY A 1 108 ? -3.672 -4.101 18.506 1.00 85.62 108 GLY A C 1
ATOM 796 O O . GLY A 1 108 ? -3.081 -4.053 17.428 1.00 85.62 108 GLY A O 1
ATOM 797 N N . THR A 1 109 ? -4.981 -4.320 18.579 1.00 93.56 109 THR A N 1
ATOM 798 C CA . THR A 1 109 ? -5.860 -4.429 17.404 1.00 93.56 109 THR A CA 1
ATOM 799 C C . THR A 1 109 ? -6.830 -3.259 17.376 1.00 93.56 109 THR A C 1
ATOM 801 O O . THR A 1 109 ? -7.546 -3.044 18.351 1.00 93.56 109 THR A O 1
ATOM 804 N N . LEU A 1 110 ? -6.870 -2.519 16.270 1.00 96.69 110 LEU A N 1
ATOM 805 C CA . LEU A 1 110 ? -7.788 -1.408 16.040 1.00 96.69 110 LEU A CA 1
ATOM 806 C C . LEU A 1 110 ? -8.661 -1.694 14.817 1.00 96.69 110 LEU A C 1
ATOM 808 O O . LEU A 1 110 ? -8.159 -2.023 13.746 1.00 96.69 110 LEU A O 1
ATOM 812 N N . THR A 1 111 ? -9.970 -1.516 14.946 1.00 95.75 111 THR A N 1
ATOM 813 C CA . THR A 1 111 ? -10.914 -1.556 13.824 1.00 95.75 111 THR A CA 1
ATOM 814 C C . THR A 1 111 ? -11.798 -0.317 13.849 1.00 95.75 111 THR A C 1
ATOM 816 O O . THR A 1 111 ? -12.462 -0.050 14.849 1.00 95.75 111 THR A O 1
ATOM 819 N N . ILE A 1 112 ? -11.819 0.434 12.748 1.00 95.31 112 ILE A N 1
ATOM 820 C CA . ILE A 1 112 ? -12.687 1.600 12.546 1.00 95.31 112 ILE A CA 1
ATOM 821 C C . ILE A 1 112 ? -13.700 1.252 11.457 1.00 95.31 112 ILE A C 1
ATOM 823 O O . ILE A 1 112 ? -13.334 1.094 10.290 1.00 95.31 112 ILE A O 1
ATOM 827 N N . ASN A 1 113 ? -14.974 1.129 11.829 1.00 91.75 113 ASN A N 1
ATOM 828 C CA . ASN A 1 113 ? -16.001 0.606 10.931 1.00 91.75 113 ASN A CA 1
ATOM 829 C C . ASN A 1 113 ? -16.558 1.648 9.958 1.00 91.75 113 ASN A C 1
ATOM 831 O O . ASN A 1 113 ? -16.648 1.371 8.765 1.00 91.75 113 ASN A O 1
ATOM 835 N N . SER A 1 114 ? -16.915 2.840 10.442 1.00 91.44 114 SER A N 1
ATOM 836 C CA . SER A 1 114 ? -17.658 3.814 9.622 1.00 91.44 114 SER A CA 1
ATOM 837 C C . SER A 1 114 ? -16.767 4.844 8.933 1.00 91.44 114 SER A C 1
ATOM 839 O O . SER A 1 114 ? -17.200 5.462 7.964 1.00 91.44 114 SER A O 1
ATOM 841 N N . GLY A 1 115 ? -15.526 5.015 9.397 1.00 92.88 115 GLY A N 1
ATOM 842 C CA . GLY A 1 115 ? -14.559 5.938 8.806 1.00 92.88 115 GLY A CA 1
ATOM 843 C C . GLY A 1 115 ? -14.036 6.995 9.773 1.00 92.88 115 GLY A C 1
ATOM 844 O O . GLY A 1 115 ? -14.290 6.945 10.979 1.00 92.88 115 GLY A O 1
ATOM 845 N N . ILE A 1 116 ? -13.291 7.954 9.226 1.00 93.31 116 ILE A N 1
ATOM 846 C CA . ILE A 1 116 ? -12.677 9.060 9.968 1.00 93.31 116 ILE A CA 1
ATOM 847 C C . ILE A 1 116 ? -13.073 10.376 9.304 1.00 93.31 116 ILE A C 1
ATOM 849 O O . ILE A 1 116 ? -12.880 10.561 8.106 1.00 93.31 116 ILE A O 1
ATOM 853 N N . ASN A 1 117 ? -13.576 11.315 10.087 1.00 92.69 117 ASN A N 1
ATOM 854 C CA . ASN A 1 117 ? -13.740 12.700 9.691 1.00 92.69 117 ASN A CA 1
ATOM 855 C C . ASN A 1 117 ? -12.877 13.568 10.607 1.00 92.69 117 ASN A C 1
ATOM 857 O O . ASN A 1 117 ? -13.237 13.815 11.761 1.00 92.69 117 ASN A O 1
ATOM 861 N N . ALA A 1 118 ? -11.705 13.969 10.117 1.00 87.31 118 ALA A N 1
ATOM 862 C CA . ALA A 1 118 ? -10.762 14.765 10.884 1.00 87.31 118 ALA A CA 1
ATOM 863 C C . ALA A 1 118 ? -10.928 16.248 10.549 1.00 87.31 118 ALA A C 1
ATOM 865 O O . ALA A 1 118 ? -10.489 16.690 9.492 1.00 87.31 118 ALA A O 1
ATOM 866 N N . ASN A 1 119 ? -11.557 17.022 11.444 1.00 83.81 119 ASN A N 1
ATOM 867 C CA . ASN A 1 119 ? -11.748 18.463 11.233 1.00 83.81 119 ASN A CA 1
ATOM 868 C C . ASN A 1 119 ? -10.415 19.236 11.275 1.00 83.81 119 ASN A C 1
ATOM 870 O O . ASN A 1 119 ? -10.256 20.236 10.577 1.00 83.81 119 ASN A O 1
ATOM 874 N N . SER A 1 120 ? -9.436 18.729 12.027 1.00 85.19 120 SER A N 1
ATOM 875 C CA . SER A 1 120 ? -8.048 19.202 12.082 1.00 85.19 120 SER A CA 1
ATOM 876 C C . SER A 1 120 ? -7.063 18.043 11.846 1.00 85.19 120 SER A C 1
ATOM 878 O O . SER A 1 120 ? -7.485 16.927 11.541 1.00 85.19 120 SER A O 1
ATOM 880 N N . GLY A 1 121 ? -5.753 18.287 11.943 1.00 88.06 121 GLY A N 1
ATOM 881 C CA . GLY A 1 121 ? -4.748 17.233 11.794 1.00 88.06 121 GLY A CA 1
ATOM 882 C C . GLY A 1 121 ? -4.891 16.130 12.853 1.00 88.06 121 GLY A C 1
ATOM 883 O O . GLY A 1 121 ? -4.791 16.399 14.050 1.00 88.06 121 GLY A O 1
ATOM 884 N N . ILE A 1 122 ? -5.083 14.883 12.412 1.00 92.81 122 ILE A N 1
ATOM 885 C CA . ILE A 1 122 ? -5.117 13.689 13.275 1.00 92.81 122 ILE A CA 1
ATOM 886 C C . ILE A 1 122 ? -3.804 12.903 13.184 1.00 92.81 122 ILE A C 1
ATOM 888 O O . ILE A 1 122 ? -3.259 12.732 12.097 1.00 92.81 122 ILE A O 1
ATOM 892 N N . GLN A 1 123 ? -3.306 12.400 14.313 1.00 95.62 123 GLN A N 1
ATOM 893 C CA . GLN A 1 123 ? -2.152 11.503 14.386 1.00 95.62 123 GLN A CA 1
ATOM 894 C C . GLN A 1 123 ? -2.636 10.058 14.565 1.00 95.62 123 GLN A C 1
ATOM 896 O O . GLN A 1 123 ? -3.216 9.707 15.592 1.00 95.62 123 GLN A O 1
ATOM 901 N N . LEU A 1 124 ? -2.400 9.210 13.570 1.00 96.62 124 LEU A N 1
ATOM 902 C CA . LEU A 1 124 ? -2.706 7.782 13.596 1.00 96.62 124 LEU A CA 1
ATOM 903 C C . LEU A 1 124 ? -1.387 7.010 13.640 1.00 96.62 124 LEU A C 1
ATOM 905 O O . LEU A 1 124 ? -0.625 7.017 12.676 1.00 96.62 124 LEU A O 1
ATOM 909 N N . ILE A 1 125 ? -1.100 6.363 14.764 1.00 98.12 125 ILE A N 1
ATOM 910 C CA . ILE A 1 125 ? 0.168 5.671 15.007 1.00 98.12 125 ILE A CA 1
ATOM 911 C C . ILE A 1 125 ? -0.136 4.196 15.248 1.00 98.12 125 ILE A C 1
ATOM 913 O O . ILE A 1 125 ? -0.732 3.844 16.263 1.00 98.12 125 ILE A O 1
ATOM 917 N N . ASN A 1 126 ? 0.270 3.336 14.320 1.00 97.75 126 ASN A N 1
ATOM 918 C CA . ASN A 1 126 ? 0.157 1.885 14.428 1.00 97.75 126 ASN A CA 1
ATOM 919 C C . ASN A 1 126 ? 1.540 1.300 14.734 1.00 97.75 126 ASN A C 1
ATOM 921 O O . ASN A 1 126 ? 2.434 1.350 13.893 1.00 97.75 126 ASN A O 1
ATOM 925 N N . GLU A 1 127 ? 1.739 0.793 15.946 1.00 94.62 127 GLU A N 1
ATOM 926 C CA . GLU A 1 127 ? 3.041 0.340 16.441 1.00 94.62 127 GLU A CA 1
ATOM 927 C C . GLU A 1 127 ? 3.419 -1.061 15.930 1.00 94.62 127 GLU A C 1
ATOM 929 O O . GLU A 1 127 ? 2.637 -1.767 15.288 1.00 94.62 127 GLU A O 1
ATOM 934 N N . THR A 1 128 ? 4.643 -1.501 16.212 1.00 85.62 128 THR A N 1
ATOM 935 C CA . THR A 1 128 ? 5.098 -2.852 15.857 1.00 85.62 128 THR A CA 1
ATOM 936 C C . THR A 1 128 ? 4.200 -3.931 16.463 1.00 85.62 128 THR A C 1
ATOM 938 O O . THR A 1 128 ? 3.735 -3.808 17.595 1.00 85.62 128 THR A O 1
ATOM 941 N N . ASN A 1 129 ? 3.967 -5.009 15.708 1.00 82.00 129 ASN A N 1
ATOM 942 C CA . ASN A 1 129 ? 3.090 -6.132 16.074 1.00 82.00 129 ASN A CA 1
ATOM 943 C C . ASN A 1 129 ? 1.613 -5.759 16.300 1.00 82.00 129 ASN A C 1
ATOM 945 O O . ASN A 1 129 ? 0.859 -6.574 16.831 1.00 82.00 129 ASN A O 1
ATOM 949 N N . SER A 1 130 ? 1.191 -4.565 15.881 1.00 84.62 130 SER A N 1
ATOM 950 C CA . SER A 1 130 ? -0.200 -4.123 15.959 1.00 84.62 130 SER A CA 1
ATOM 951 C C . SER A 1 130 ? -0.907 -4.221 14.604 1.00 84.62 130 SER A C 1
ATOM 953 O O . SER A 1 130 ? -0.274 -4.213 13.539 1.00 84.62 130 SER A O 1
ATOM 955 N N . THR A 1 131 ? -2.233 -4.346 14.645 1.00 92.19 131 THR A N 1
ATOM 956 C CA . THR A 1 131 ? -3.089 -4.387 13.452 1.00 92.19 131 THR A CA 1
ATOM 957 C C . THR A 1 131 ? -4.089 -3.241 13.480 1.00 92.19 131 THR A C 1
ATOM 959 O O . THR A 1 131 ? -4.689 -2.967 14.521 1.00 92.19 131 THR A O 1
ATOM 962 N N . PHE A 1 132 ? -4.277 -2.577 12.343 1.00 96.94 132 PHE A N 1
ATOM 963 C CA . PHE A 1 132 ? -5.267 -1.521 12.177 1.00 96.94 132 PHE A CA 1
ATOM 964 C C . PHE A 1 132 ? -6.063 -1.736 10.887 1.00 96.94 132 PHE A C 1
ATOM 966 O O . PHE A 1 132 ? -5.524 -1.707 9.786 1.00 96.94 132 PHE A O 1
ATOM 973 N N . GLN A 1 133 ? -7.370 -1.920 11.028 1.00 97.06 133 GLN A N 1
ATOM 974 C CA . GLN A 1 133 ? -8.307 -1.987 9.920 1.00 97.06 133 GLN A CA 1
ATOM 975 C C . GLN A 1 133 ? -9.181 -0.728 9.854 1.00 97.06 133 GLN A C 1
ATOM 977 O O . GLN A 1 133 ? -9.835 -0.358 10.833 1.00 97.06 133 GLN A O 1
ATOM 982 N N . LEU A 1 134 ? -9.234 -0.098 8.681 1.00 96.56 134 LEU A N 1
ATOM 983 C CA . LEU A 1 134 ? -10.125 1.021 8.376 1.00 96.56 134 LEU A CA 1
ATOM 984 C C . LEU A 1 134 ? -11.135 0.590 7.306 1.00 96.56 134 LEU A C 1
ATOM 986 O O . LEU A 1 134 ? -10.791 0.476 6.130 1.00 96.56 134 LEU A O 1
ATOM 990 N N . ASN A 1 135 ? -12.382 0.352 7.713 1.00 93.00 135 ASN A N 1
ATOM 991 C CA . ASN A 1 135 ? -13.436 -0.133 6.820 1.00 93.00 135 ASN A CA 1
ATOM 992 C C . ASN A 1 135 ? -14.141 0.993 6.051 1.00 93.00 135 ASN A C 1
ATOM 994 O O . ASN A 1 135 ? -14.423 0.837 4.865 1.00 93.00 135 ASN A O 1
ATOM 998 N N . GLY A 1 136 ? -14.393 2.128 6.707 1.00 92.56 136 GLY A N 1
ATOM 999 C CA . GLY A 1 136 ? -14.991 3.313 6.087 1.00 92.56 136 GLY A CA 1
ATOM 1000 C C . GLY A 1 136 ? -13.964 4.292 5.513 1.00 92.56 136 GLY A C 1
ATOM 1001 O O . GLY A 1 136 ? -12.766 4.169 5.754 1.00 92.56 136 GLY A O 1
ATOM 1002 N N . GLY A 1 137 ? -14.428 5.283 4.748 1.00 92.81 137 GLY A N 1
ATOM 1003 C CA . GLY A 1 137 ? -13.558 6.327 4.195 1.00 92.81 137 GLY A CA 1
ATOM 1004 C C . GLY A 1 137 ? -12.973 7.250 5.271 1.00 92.81 137 GLY A C 1
ATOM 1005 O O . GLY A 1 137 ? -13.568 7.436 6.332 1.00 92.81 137 GLY A O 1
ATOM 1006 N N . ALA A 1 138 ? -11.816 7.849 5.001 1.00 93.31 138 ALA A N 1
ATOM 1007 C CA . ALA A 1 138 ? -11.194 8.835 5.878 1.00 93.31 138 ALA A CA 1
ATOM 1008 C C . ALA A 1 138 ? -10.986 10.173 5.164 1.00 93.31 138 ALA A C 1
ATOM 1010 O O . ALA A 1 138 ? -10.280 10.244 4.161 1.00 93.31 138 ALA A O 1
ATOM 1011 N N . ASN A 1 139 ? -11.559 11.235 5.724 1.00 93.38 139 ASN A N 1
ATOM 1012 C CA . ASN A 1 139 ? -11.263 12.617 5.374 1.00 93.38 139 ASN A CA 1
ATOM 1013 C C . ASN A 1 139 ? -10.148 13.119 6.296 1.00 93.38 139 ASN A C 1
ATOM 1015 O O . ASN A 1 139 ? -10.353 13.266 7.502 1.00 93.38 139 ASN A O 1
ATOM 1019 N N . LEU A 1 140 ? -8.969 13.348 5.722 1.00 92.94 140 LEU A N 1
ATOM 1020 C CA . LEU A 1 140 ? -7.760 13.780 6.412 1.00 92.94 140 LEU A CA 1
ATOM 1021 C C . LEU A 1 140 ? -7.448 15.225 6.016 1.00 92.94 140 LEU A C 1
ATOM 1023 O O . LEU A 1 140 ? -7.081 15.501 4.872 1.00 92.94 140 LEU A O 1
ATOM 1027 N N . ASN A 1 141 ? -7.595 16.152 6.960 1.00 91.62 141 ASN A N 1
ATOM 1028 C CA . ASN A 1 141 ? -7.278 17.564 6.751 1.00 91.62 141 ASN A CA 1
ATOM 1029 C C . ASN A 1 141 ? -5.780 17.847 6.973 1.00 91.62 141 ASN A C 1
ATOM 1031 O O . ASN A 1 141 ? -5.016 16.975 7.404 1.00 91.62 141 ASN A O 1
ATOM 1035 N N . ALA A 1 142 ? -5.357 19.078 6.668 1.00 92.38 142 ALA A N 1
ATOM 1036 C CA . ALA A 1 142 ? -3.970 19.518 6.807 1.00 92.38 142 ALA A CA 1
ATOM 1037 C C . ALA A 1 142 ? -3.389 19.220 8.205 1.00 92.38 142 ALA A C 1
ATOM 1039 O O . ALA A 1 142 ? -4.022 19.477 9.229 1.00 92.38 142 ALA A O 1
ATOM 1040 N N . GLY A 1 143 ? -2.167 18.685 8.232 1.00 91.50 143 GLY A N 1
ATOM 1041 C CA . GLY A 1 143 ? -1.466 18.278 9.452 1.00 91.50 143 GLY A CA 1
ATOM 1042 C C . GLY A 1 143 ? -1.761 16.845 9.904 1.00 91.50 143 GLY A C 1
ATOM 1043 O O . GLY A 1 143 ? -1.216 16.415 10.919 1.00 91.50 143 GLY A O 1
ATOM 1044 N N . SER A 1 144 ? -2.600 16.097 9.178 1.00 94.69 144 SER A N 1
ATOM 1045 C CA . SER A 1 144 ? -2.838 14.682 9.483 1.00 94.69 144 SER A CA 1
ATOM 1046 C C . SER A 1 144 ? -1.605 13.831 9.177 1.00 94.69 144 SER A C 1
ATOM 1048 O O . SER A 1 144 ? -0.939 14.015 8.155 1.00 94.69 144 SER A O 1
ATOM 1050 N N . VAL A 1 145 ? -1.322 12.873 10.054 1.00 96.25 145 VAL A N 1
ATOM 1051 C CA . VAL A 1 145 ? -0.180 11.965 9.954 1.00 96.25 145 VAL A CA 1
ATOM 1052 C C . VAL A 1 145 ? -0.644 10.536 10.208 1.00 96.25 145 VAL A C 1
ATOM 1054 O O . VAL A 1 145 ? -1.324 10.263 11.195 1.00 96.25 145 VAL A O 1
ATOM 1057 N N . LEU A 1 146 ? -0.239 9.615 9.337 1.00 97.69 146 LEU A N 1
ATOM 1058 C CA . LEU A 1 146 ? -0.391 8.174 9.514 1.00 97.69 146 LEU A CA 1
ATOM 1059 C C . LEU A 1 146 ? 0.995 7.527 9.539 1.00 97.69 146 LEU A C 1
ATOM 1061 O O . LEU A 1 146 ? 1.692 7.526 8.528 1.00 97.69 146 LEU A O 1
ATOM 1065 N N . THR A 1 147 ? 1.375 6.941 10.669 1.00 98.38 147 THR A N 1
ATOM 1066 C CA . THR A 1 147 ? 2.642 6.218 10.829 1.00 98.38 147 THR A CA 1
ATOM 1067 C C . THR A 1 147 ? 2.363 4.756 11.132 1.00 98.38 147 THR A C 1
ATOM 1069 O O . THR A 1 147 ? 1.608 4.441 12.051 1.00 98.38 147 THR A O 1
ATOM 1072 N N . ASN A 1 148 ? 2.990 3.861 10.375 1.00 98.38 148 ASN A N 1
ATOM 1073 C CA . ASN A 1 148 ? 2.820 2.424 10.509 1.00 98.38 148 ASN A CA 1
ATOM 1074 C C . ASN A 1 148 ? 4.147 1.703 10.740 1.00 98.38 148 ASN A C 1
ATOM 1076 O O . ASN A 1 148 ? 5.053 1.805 9.918 1.00 98.38 148 ASN A O 1
ATOM 1080 N N . SER A 1 149 ? 4.196 0.903 11.798 1.00 94.00 149 SER A N 1
ATOM 1081 C CA . SER A 1 149 ? 5.243 -0.074 12.114 1.00 94.00 149 SER A CA 1
ATOM 1082 C C . SER A 1 149 ? 4.692 -1.510 12.216 1.00 94.00 149 SER A C 1
ATOM 1084 O O . SER A 1 149 ? 5.435 -2.426 12.558 1.00 94.00 149 SER A O 1
ATOM 1086 N N . GLY A 1 150 ? 3.394 -1.712 11.957 1.00 90.56 150 GLY A N 1
ATOM 1087 C CA . GLY A 1 150 ? 2.687 -2.994 12.017 1.00 90.56 150 GLY A CA 1
ATOM 1088 C C . GLY A 1 150 ? 1.966 -3.313 10.704 1.00 90.56 150 GLY A C 1
ATOM 1089 O O . GLY A 1 150 ? 2.514 -3.125 9.615 1.00 90.56 150 GLY A O 1
ATOM 1090 N N . VAL A 1 151 ? 0.726 -3.798 10.788 1.00 93.56 151 VAL A N 1
ATOM 1091 C CA . VAL A 1 151 ? -0.114 -4.096 9.613 1.00 93.56 151 VAL A CA 1
ATOM 1092 C C . VAL A 1 151 ? -1.325 -3.170 9.582 1.00 93.56 151 VAL A C 1
ATOM 1094 O O . VAL A 1 151 ? -2.067 -3.100 10.560 1.00 93.56 151 VAL A O 1
ATOM 1097 N N . ILE A 1 152 ? -1.539 -2.492 8.456 1.00 97.62 152 ILE A N 1
ATOM 1098 C CA . ILE A 1 152 ? -2.737 -1.693 8.200 1.00 97.62 152 ILE A CA 1
ATOM 1099 C C . ILE A 1 152 ? -3.444 -2.202 6.949 1.00 97.62 152 ILE A C 1
ATOM 1101 O O . ILE A 1 152 ? -2.824 -2.312 5.892 1.00 97.62 152 ILE A O 1
ATOM 1105 N N . ASP A 1 153 ? -4.752 -2.416 7.057 1.00 95.31 153 ASP A N 1
ATOM 1106 C CA . ASP A 1 153 ? -5.635 -2.658 5.919 1.00 95.31 153 ASP A CA 1
ATOM 1107 C C . ASP A 1 153 ? -6.664 -1.522 5.812 1.00 95.31 153 ASP A C 1
ATOM 1109 O O . ASP A 1 153 ? -7.481 -1.295 6.708 1.00 95.31 153 ASP A O 1
ATOM 1113 N N . ILE A 1 154 ? -6.608 -0.784 4.704 1.00 97.12 154 ILE A N 1
ATOM 1114 C CA . ILE A 1 154 ? -7.474 0.353 4.396 1.00 97.12 154 ILE A CA 1
ATOM 1115 C C . ILE A 1 154 ? -8.444 -0.075 3.300 1.00 97.12 154 ILE A C 1
ATOM 1117 O O . ILE A 1 154 ? -8.092 -0.169 2.122 1.00 97.12 154 ILE A O 1
ATOM 1121 N N . ASN A 1 155 ? -9.683 -0.339 3.702 1.00 93.44 155 ASN A N 1
ATOM 1122 C CA . ASN A 1 155 ? -10.757 -0.741 2.804 1.00 93.44 155 ASN A CA 1
ATOM 1123 C C . ASN A 1 155 ? -11.541 0.461 2.260 1.00 93.44 155 ASN A C 1
ATOM 1125 O O . ASN A 1 155 ? -12.045 0.397 1.143 1.00 93.44 155 ASN A O 1
ATOM 1129 N N . GLY A 1 156 ? -11.628 1.557 3.016 1.00 89.50 156 GLY A N 1
ATOM 1130 C CA . GLY A 1 156 ? -12.253 2.802 2.564 1.00 89.50 156 GLY A CA 1
ATOM 1131 C C . GLY A 1 156 ? -11.340 3.684 1.704 1.00 89.50 156 GLY A C 1
ATOM 1132 O O . GLY A 1 156 ? -10.144 3.437 1.571 1.00 89.50 156 GLY A O 1
ATOM 1133 N N . SER A 1 157 ? -11.897 4.751 1.128 1.00 90.44 157 SER A N 1
ATOM 1134 C CA . SER A 1 157 ? -11.123 5.777 0.416 1.00 90.44 157 SER A CA 1
ATOM 1135 C C . SER A 1 157 ? -10.408 6.722 1.388 1.00 90.44 157 SER A C 1
ATOM 1137 O O . SER A 1 157 ? -10.980 7.098 2.411 1.00 90.44 157 SER A O 1
ATOM 1139 N N . LEU A 1 158 ? -9.202 7.180 1.043 1.00 92.69 158 LEU A N 1
ATOM 1140 C CA . LEU A 1 158 ? -8.550 8.299 1.731 1.00 92.69 158 LEU A CA 1
ATOM 1141 C C . LEU A 1 158 ? -8.737 9.592 0.929 1.00 92.69 158 LEU A C 1
ATOM 1143 O O . LEU A 1 158 ? -8.268 9.686 -0.203 1.00 92.69 158 LEU A O 1
ATOM 1147 N N . ASN A 1 159 ? -9.368 10.592 1.535 1.00 92.00 159 ASN A N 1
ATOM 1148 C CA . ASN A 1 159 ? -9.509 11.939 0.989 1.00 92.00 159 ASN A CA 1
ATOM 1149 C C . ASN A 1 159 ? -8.546 12.873 1.731 1.00 92.00 159 ASN A C 1
ATOM 1151 O O . ASN A 1 159 ? -8.716 13.109 2.927 1.00 92.00 159 ASN A O 1
ATOM 1155 N N . MET A 1 160 ? -7.530 13.394 1.042 1.00 92.44 160 MET A N 1
ATOM 1156 C CA . MET A 1 160 ? -6.509 14.265 1.638 1.00 92.44 160 MET A CA 1
ATOM 1157 C C . MET A 1 160 ? -6.794 15.727 1.269 1.00 92.44 160 MET A C 1
ATOM 1159 O O . MET A 1 160 ? -6.490 16.165 0.156 1.00 92.44 160 MET A O 1
ATOM 1163 N N . ASN A 1 161 ? -7.385 16.474 2.206 1.00 88.06 161 ASN A N 1
ATOM 1164 C CA . ASN A 1 161 ? -7.854 17.860 2.052 1.00 88.06 161 ASN A CA 1
ATOM 1165 C C . ASN A 1 161 ? -6.813 18.885 2.543 1.00 88.06 161 ASN A C 1
ATOM 1167 O O . ASN A 1 161 ? -7.129 19.857 3.229 1.00 88.06 161 ASN A O 1
ATOM 1171 N N . GLY A 1 162 ? -5.541 18.640 2.252 1.00 89.62 162 GLY A N 1
ATOM 1172 C CA . GLY A 1 162 ? -4.425 19.451 2.728 1.00 89.62 162 GLY A CA 1
ATOM 1173 C C . GLY A 1 162 ? -3.156 18.622 2.822 1.00 89.62 162 GLY A C 1
ATOM 1174 O O . GLY A 1 162 ? -3.113 17.502 2.322 1.00 89.62 162 GLY A O 1
ATOM 1175 N N . THR A 1 163 ? -2.127 19.167 3.462 1.00 94.19 163 THR A N 1
ATOM 1176 C CA . THR A 1 163 ? -0.861 18.458 3.665 1.00 94.19 163 THR A CA 1
ATOM 1177 C C . THR A 1 163 ? -1.057 17.270 4.607 1.00 94.19 163 THR A C 1
ATOM 1179 O O . THR A 1 163 ? -1.352 17.462 5.789 1.00 94.19 163 THR A O 1
ATOM 1182 N N . VAL A 1 164 ? -0.878 16.056 4.088 1.00 95.94 164 VAL A N 1
ATOM 1183 C CA . VAL A 1 164 ? -0.966 14.792 4.833 1.00 95.94 164 VAL A CA 1
ATOM 1184 C C . VAL A 1 164 ? 0.346 14.021 4.700 1.00 95.94 164 VAL A C 1
ATOM 1186 O O . VAL A 1 164 ? 0.899 13.907 3.605 1.00 95.94 164 VAL A O 1
ATOM 1189 N N . THR A 1 165 ? 0.826 13.454 5.806 1.00 97.75 165 THR A N 1
ATOM 1190 C CA . THR A 1 165 ? 2.034 12.616 5.824 1.00 97.75 165 THR A CA 1
ATOM 1191 C C . THR A 1 165 ? 1.667 11.168 6.113 1.00 97.75 165 THR A C 1
ATOM 1193 O O . THR A 1 165 ? 1.058 10.869 7.135 1.00 97.75 165 THR A O 1
ATOM 1196 N N . ILE A 1 166 ? 2.070 10.249 5.239 1.00 98.44 166 ILE A N 1
ATOM 1197 C CA . ILE A 1 166 ? 1.903 8.806 5.426 1.00 98.44 166 ILE A CA 1
ATOM 1198 C C . ILE A 1 166 ? 3.282 8.154 5.422 1.00 98.44 166 ILE A C 1
ATOM 1200 O O . ILE A 1 166 ? 4.028 8.286 4.453 1.00 98.44 166 ILE A O 1
ATOM 1204 N N . THR A 1 167 ? 3.599 7.407 6.473 1.00 98.69 167 THR A N 1
ATOM 1205 C CA . THR A 1 167 ? 4.863 6.684 6.612 1.00 98.69 167 THR A CA 1
ATOM 1206 C C . THR A 1 167 ? 4.591 5.218 6.914 1.00 98.69 167 THR A C 1
ATOM 1208 O O . THR A 1 167 ? 4.051 4.881 7.965 1.00 98.69 167 THR A O 1
ATOM 1211 N N . ASN A 1 168 ? 5.005 4.336 6.008 1.00 98.38 168 ASN A N 1
ATOM 1212 C CA . ASN A 1 168 ? 5.075 2.899 6.238 1.00 98.38 168 ASN A CA 1
ATOM 1213 C C . ASN A 1 168 ? 6.528 2.510 6.516 1.00 98.38 168 ASN A C 1
ATOM 1215 O O . ASN A 1 168 ? 7.358 2.538 5.604 1.00 98.38 168 ASN A O 1
ATOM 1219 N N . ASN A 1 169 ? 6.848 2.192 7.767 1.00 96.19 169 ASN A N 1
ATOM 1220 C CA . ASN A 1 169 ? 8.206 1.874 8.196 1.00 96.19 169 ASN A CA 1
ATOM 1221 C C . ASN A 1 169 ? 8.691 0.531 7.634 1.00 96.19 169 ASN A C 1
ATOM 1223 O O . ASN A 1 169 ? 7.930 -0.247 7.057 1.00 96.19 169 ASN A O 1
ATOM 1227 N N . THR A 1 170 ? 9.988 0.272 7.791 1.00 89.00 170 THR A N 1
ATOM 1228 C CA . THR A 1 170 ? 10.573 -1.050 7.541 1.00 89.00 170 THR A CA 1
ATOM 1229 C C . THR A 1 170 ? 9.819 -2.108 8.346 1.00 89.00 170 THR A C 1
ATOM 1231 O O . THR A 1 170 ? 9.334 -1.820 9.439 1.00 89.00 170 THR A O 1
ATOM 1234 N N . ASP A 1 171 ? 9.677 -3.309 7.785 1.00 84.62 171 ASP A N 1
ATOM 1235 C CA . ASP A 1 171 ? 8.932 -4.421 8.391 1.00 84.62 171 ASP A CA 1
ATOM 1236 C C . ASP A 1 171 ? 7.459 -4.122 8.716 1.00 84.62 171 ASP A C 1
ATOM 1238 O O . ASP A 1 171 ? 6.820 -4.854 9.473 1.00 84.62 171 ASP A O 1
ATOM 1242 N N . ALA A 1 172 ? 6.883 -3.094 8.082 1.00 90.44 172 ALA A N 1
ATOM 1243 C CA . ALA A 1 172 ? 5.469 -2.751 8.178 1.00 90.44 172 ALA A CA 1
ATOM 1244 C C . ALA A 1 172 ? 4.736 -2.946 6.837 1.00 90.44 172 ALA A C 1
ATOM 1246 O O . ALA A 1 172 ? 5.328 -2.865 5.754 1.00 90.44 172 ALA A O 1
ATOM 1247 N N . LYS A 1 173 ? 3.434 -3.237 6.895 1.00 95.25 173 LYS A N 1
ATOM 1248 C CA . LYS A 1 173 ? 2.584 -3.450 5.715 1.00 95.25 173 LYS A CA 1
ATOM 1249 C C . LYS A 1 173 ? 1.394 -2.503 5.719 1.00 95.25 173 LYS A C 1
ATOM 1251 O O . LYS A 1 173 ? 0.667 -2.459 6.705 1.00 95.25 173 LYS A O 1
ATOM 1256 N N . ILE A 1 174 ? 1.161 -1.827 4.596 1.00 97.88 174 ILE A N 1
ATOM 1257 C CA . ILE A 1 174 ? -0.105 -1.153 4.292 1.00 97.88 174 ILE A CA 1
ATOM 1258 C C . ILE A 1 174 ? -0.724 -1.800 3.052 1.00 97.88 174 ILE A C 1
ATOM 1260 O O . ILE A 1 174 ? -0.083 -1.891 2.000 1.00 97.88 174 ILE A O 1
ATOM 1264 N N . THR A 1 175 ? -1.983 -2.208 3.168 1.00 97.00 175 THR A N 1
ATOM 1265 C CA . THR A 1 175 ? -2.817 -2.633 2.044 1.00 97.00 175 THR A CA 1
ATOM 1266 C C . THR A 1 175 ? -3.921 -1.608 1.823 1.00 97.00 175 THR A C 1
ATOM 1268 O O . THR A 1 175 ? -4.696 -1.329 2.732 1.00 97.00 175 THR A O 1
ATOM 1271 N N . PHE A 1 176 ? -4.032 -1.083 0.610 1.00 96.94 176 PHE A N 1
ATOM 1272 C CA . PHE A 1 176 ? -5.208 -0.362 0.143 1.00 96.94 176 PHE A CA 1
ATOM 1273 C C . PHE A 1 176 ? -6.060 -1.309 -0.690 1.00 96.94 176 PHE A C 1
ATOM 1275 O O . PHE A 1 176 ? -5.578 -1.876 -1.671 1.00 96.94 176 PHE A O 1
ATOM 1282 N N . SER A 1 177 ? -7.323 -1.495 -0.320 1.00 93.19 177 SER A N 1
ATOM 1283 C CA . SER A 1 177 ? -8.230 -2.359 -1.085 1.00 93.19 177 SER A CA 1
ATOM 1284 C C . SER A 1 177 ? -8.692 -1.707 -2.390 1.00 93.19 177 SER A C 1
ATOM 1286 O O . SER A 1 177 ? -8.947 -2.406 -3.371 1.00 93.19 177 SER A O 1
ATOM 1288 N N . ASN A 1 178 ? -8.745 -0.375 -2.410 1.00 93.62 178 ASN A N 1
ATOM 1289 C CA . ASN A 1 178 ? -9.186 0.456 -3.529 1.00 93.62 178 ASN A CA 1
ATOM 1290 C C . ASN A 1 178 ? -8.067 1.393 -4.006 1.00 93.62 178 ASN A C 1
ATOM 1292 O O . ASN A 1 178 ? -6.995 1.457 -3.398 1.00 93.62 178 ASN A O 1
ATOM 1296 N N . GLY A 1 179 ? -8.352 2.138 -5.078 1.00 93.75 179 GLY A N 1
ATOM 1297 C CA . GLY A 1 179 ? -7.413 3.089 -5.661 1.00 93.75 179 GLY A CA 1
ATOM 1298 C C . GLY A 1 179 ? -7.016 4.189 -4.677 1.00 93.75 179 GLY A C 1
ATOM 1299 O O . GLY A 1 179 ? -7.760 4.535 -3.754 1.00 93.75 179 GLY A O 1
ATOM 1300 N N . VAL A 1 180 ? -5.834 4.755 -4.892 1.00 96.38 180 VAL A N 1
ATOM 1301 C CA . VAL A 1 180 ? -5.242 5.775 -4.023 1.00 96.38 180 VAL A CA 1
ATOM 1302 C C . VAL A 1 180 ? -5.055 7.060 -4.812 1.00 96.38 180 VAL A C 1
ATOM 1304 O O . VAL A 1 180 ? -4.451 7.066 -5.880 1.00 96.38 180 VAL A O 1
ATOM 1307 N N . ASN A 1 181 ? -5.522 8.172 -4.251 1.00 96.06 181 ASN A N 1
ATOM 1308 C CA . ASN A 1 181 ? -5.239 9.509 -4.756 1.00 96.06 181 ASN A CA 1
ATOM 1309 C C . ASN A 1 181 ? -4.372 10.233 -3.726 1.00 96.06 181 ASN A C 1
ATOM 1311 O O . ASN A 1 181 ? -4.879 10.722 -2.720 1.00 96.06 181 ASN A O 1
ATOM 1315 N N . LEU A 1 182 ? -3.061 10.300 -3.961 1.00 96.19 182 LEU A N 1
ATOM 1316 C CA . LEU A 1 182 ? -2.184 11.151 -3.164 1.00 96.19 182 LEU A CA 1
ATOM 1317 C C . LEU A 1 182 ? -2.437 12.600 -3.596 1.00 96.19 182 LEU A C 1
ATOM 1319 O O . LEU A 1 182 ? -2.030 13.014 -4.687 1.00 96.19 182 LEU A O 1
ATOM 1323 N N . SER A 1 183 ? -3.180 13.331 -2.768 1.00 93.19 183 SER A N 1
ATOM 1324 C CA . SER A 1 183 ? -3.633 14.703 -3.010 1.00 93.19 183 SER A CA 1
ATOM 1325 C C . SER A 1 183 ? -3.260 15.635 -1.854 1.00 93.19 183 SER A C 1
ATOM 1327 O O . SER A 1 183 ? -2.736 15.205 -0.827 1.00 93.19 183 SER A O 1
ATOM 1329 N N . GLY A 1 184 ? -3.528 16.929 -2.038 1.00 89.31 184 GLY A N 1
ATOM 1330 C CA . GLY A 1 184 ? -3.164 17.974 -1.085 1.00 89.31 184 GLY A CA 1
ATOM 1331 C C . GLY A 1 184 ? -1.725 18.445 -1.282 1.00 89.31 184 GLY A C 1
ATOM 1332 O O . GLY A 1 184 ? -0.784 17.655 -1.293 1.00 89.31 184 GLY A O 1
ATOM 1333 N N . ASN A 1 185 ? -1.545 19.750 -1.480 1.00 92.88 185 ASN A N 1
ATOM 1334 C CA . ASN A 1 185 ? -0.217 20.308 -1.715 1.00 92.88 185 ASN A CA 1
ATOM 1335 C C . ASN A 1 185 ? 0.702 20.044 -0.505 1.00 92.88 185 ASN A C 1
ATOM 1337 O O . ASN A 1 185 ? 0.301 20.239 0.645 1.00 92.88 185 ASN A O 1
ATOM 1341 N N . GLY A 1 186 ? 1.923 19.580 -0.765 1.00 95.31 186 GLY A N 1
ATOM 1342 C CA . GLY A 1 186 ? 2.899 19.214 0.258 1.00 95.31 186 GLY A CA 1
ATOM 1343 C C . GLY A 1 186 ? 2.711 17.825 0.871 1.00 95.31 186 GLY A C 1
ATOM 1344 O O . GLY A 1 186 ? 3.526 17.445 1.706 1.00 95.31 186 GLY A O 1
ATOM 1345 N N . SER A 1 187 ? 1.681 17.057 0.493 1.00 97.50 187 SER A N 1
ATOM 1346 C CA . SER A 1 187 ? 1.488 15.703 1.026 1.00 97.50 187 SER A CA 1
ATOM 1347 C C . SER A 1 187 ? 2.627 14.762 0.637 1.00 97.50 187 SER A C 1
ATOM 1349 O O . SER A 1 187 ? 3.127 14.789 -0.494 1.00 97.50 187 SER A O 1
ATOM 1351 N N . VAL A 1 188 ? 3.011 13.893 1.571 1.00 98.44 188 VAL A N 1
ATOM 1352 C CA . VAL A 1 188 ? 4.129 12.958 1.411 1.00 98.44 188 VAL A CA 1
ATOM 1353 C C . VAL A 1 188 ? 3.687 11.546 1.771 1.00 98.44 188 VAL A C 1
ATOM 1355 O O . VAL A 1 188 ? 3.188 11.310 2.868 1.00 98.44 188 VAL A O 1
ATOM 1358 N N . LEU A 1 189 ? 3.942 10.592 0.876 1.00 98.62 189 LEU A N 1
ATOM 1359 C CA . LEU A 1 189 ? 3.868 9.163 1.169 1.00 98.62 189 LEU A CA 1
ATOM 1360 C C . LEU A 1 189 ? 5.276 8.572 1.131 1.00 98.62 189 LEU A C 1
ATOM 1362 O O . LEU A 1 189 ? 5.937 8.595 0.094 1.00 98.62 189 LEU A O 1
ATOM 1366 N N . THR A 1 190 ? 5.722 8.007 2.248 1.00 98.69 190 THR A N 1
ATOM 1367 C CA . THR A 1 190 ? 6.991 7.283 2.358 1.00 98.69 190 THR A CA 1
ATOM 1368 C C . THR A 1 190 ? 6.731 5.812 2.654 1.00 98.69 190 THR A C 1
ATOM 1370 O O . THR A 1 190 ? 6.140 5.473 3.675 1.00 98.69 190 THR A O 1
ATOM 1373 N N . ASN A 1 191 ? 7.198 4.929 1.775 1.00 98.25 191 ASN A N 1
ATOM 1374 C CA . ASN A 1 191 ? 7.143 3.484 1.949 1.00 98.25 191 ASN A CA 1
ATOM 1375 C C . ASN A 1 191 ? 8.550 2.893 2.084 1.00 98.25 191 ASN A C 1
ATOM 1377 O O . ASN A 1 191 ? 9.295 2.822 1.108 1.00 98.25 191 ASN A O 1
ATOM 1381 N N . ASN A 1 192 ? 8.881 2.418 3.280 1.00 95.31 192 ASN A N 1
ATOM 1382 C CA . ASN A 1 192 ? 10.080 1.632 3.574 1.00 95.31 192 ASN A CA 1
ATOM 1383 C C . ASN A 1 192 ? 9.761 0.134 3.757 1.00 95.31 192 ASN A C 1
ATOM 1385 O O . ASN A 1 192 ? 10.656 -0.691 3.616 1.00 95.31 192 ASN A O 1
ATOM 1389 N N . GLY A 1 193 ? 8.499 -0.219 4.022 1.00 92.62 193 GLY A N 1
ATOM 1390 C CA . GLY A 1 193 ? 8.016 -1.599 4.141 1.00 92.62 193 GLY A CA 1
ATOM 1391 C C . GLY A 1 193 ? 7.300 -2.104 2.883 1.00 92.62 193 GLY A C 1
ATOM 1392 O O . GLY A 1 193 ? 7.723 -1.851 1.753 1.00 92.62 193 GLY A O 1
ATOM 1393 N N . MET A 1 194 ? 6.195 -2.827 3.064 1.00 94.56 194 MET A N 1
ATOM 1394 C CA . MET A 1 194 ? 5.337 -3.298 1.973 1.00 94.56 194 MET A CA 1
ATOM 1395 C C . MET A 1 194 ? 4.083 -2.435 1.814 1.00 94.56 194 MET A C 1
ATOM 1397 O O . MET A 1 194 ? 3.257 -2.351 2.716 1.00 94.56 194 MET A O 1
ATOM 1401 N N . LEU A 1 195 ? 3.898 -1.864 0.632 1.00 97.56 195 LEU A N 1
ATOM 1402 C CA . LEU A 1 195 ? 2.715 -1.122 0.227 1.00 97.56 195 LEU A CA 1
ATOM 1403 C C . LEU A 1 195 ? 2.046 -1.843 -0.942 1.00 97.56 195 LEU A C 1
ATOM 1405 O O . LEU A 1 195 ? 2.665 -2.064 -1.983 1.00 97.56 195 LEU A O 1
ATOM 1409 N N . THR A 1 196 ? 0.781 -2.215 -0.774 1.00 97.00 196 THR A N 1
ATOM 1410 C CA . THR A 1 196 ? -0.008 -2.869 -1.826 1.00 97.00 196 THR A CA 1
ATOM 1411 C C . THR A 1 196 ? -1.273 -2.078 -2.112 1.00 97.00 196 THR A C 1
ATOM 1413 O O . THR A 1 196 ? -1.970 -1.684 -1.183 1.00 97.00 196 THR A O 1
ATOM 1416 N N . ILE A 1 197 ? -1.576 -1.875 -3.392 1.00 97.25 197 ILE A N 1
ATOM 1417 C CA . ILE A 1 197 ? -2.835 -1.299 -3.874 1.00 97.25 197 ILE A CA 1
ATOM 1418 C C . ILE A 1 197 ? -3.548 -2.409 -4.642 1.00 97.25 197 ILE A C 1
ATOM 1420 O O . ILE A 1 197 ? -3.089 -2.819 -5.707 1.00 97.25 197 ILE A O 1
ATOM 1424 N N . ASN A 1 198 ? -4.598 -2.976 -4.051 1.00 92.50 198 ASN A N 1
ATOM 1425 C CA . ASN A 1 198 ? -5.238 -4.200 -4.539 1.00 92.50 198 ASN A CA 1
ATOM 1426 C C . ASN A 1 198 ? -6.075 -3.967 -5.798 1.00 92.50 198 ASN A C 1
ATOM 1428 O O . ASN A 1 198 ? -6.071 -4.808 -6.695 1.00 92.50 198 ASN A O 1
ATOM 1432 N N . SER A 1 199 ? -6.797 -2.850 -5.864 1.00 91.94 199 SER A N 1
ATOM 1433 C CA . SER A 1 199 ? -7.633 -2.482 -7.005 1.00 91.94 199 SER A CA 1
ATOM 1434 C C . SER A 1 199 ? -7.614 -0.974 -7.230 1.00 91.94 199 SER A C 1
ATOM 1436 O O . SER A 1 199 ? -7.293 -0.227 -6.311 1.00 91.94 199 SER A O 1
ATOM 1438 N N . GLY A 1 200 ? -7.996 -0.536 -8.432 1.00 94.31 200 GLY A N 1
ATOM 1439 C CA . GLY A 1 200 ? -8.074 0.879 -8.793 1.00 94.31 200 GLY A CA 1
ATOM 1440 C C . GLY A 1 200 ? -6.717 1.562 -8.978 1.00 94.31 200 GLY A C 1
ATOM 1441 O O . GLY A 1 200 ? -5.673 1.060 -8.581 1.00 94.31 200 GLY A O 1
ATOM 1442 N N . ASP A 1 201 ? -6.741 2.731 -9.608 1.00 97.25 201 ASP A N 1
ATOM 1443 C CA . ASP A 1 201 ? -5.518 3.451 -9.959 1.00 97.25 201 ASP A CA 1
ATOM 1444 C C . ASP A 1 201 ? -4.787 4.013 -8.732 1.00 97.25 201 ASP A C 1
ATOM 1446 O O . ASP A 1 201 ? -5.400 4.378 -7.723 1.00 97.25 201 ASP A O 1
ATOM 1450 N N . PHE A 1 202 ? -3.466 4.154 -8.854 1.00 98.25 202 PHE A N 1
ATOM 1451 C CA . PHE A 1 202 ? -2.666 4.979 -7.959 1.00 98.25 202 PHE A 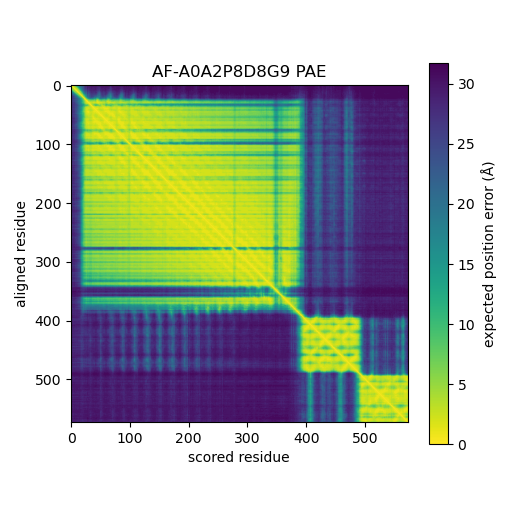CA 1
ATOM 1452 C C . PHE A 1 202 ? -2.269 6.278 -8.661 1.00 98.25 202 PHE A C 1
ATOM 1454 O O . PHE A 1 202 ? -1.399 6.299 -9.534 1.00 98.25 202 PHE A O 1
ATOM 1461 N N . ASN A 1 203 ? -2.889 7.375 -8.240 1.00 98.06 203 ASN A N 1
ATOM 1462 C CA . ASN A 1 203 ? -2.641 8.711 -8.761 1.00 98.06 203 ASN A CA 1
ATOM 1463 C C . ASN A 1 203 ? -1.847 9.538 -7.748 1.00 98.06 203 ASN A C 1
ATOM 1465 O O . ASN A 1 203 ? -2.161 9.547 -6.553 1.00 98.06 203 ASN A O 1
ATOM 1469 N N . THR A 1 204 ? -0.863 10.295 -8.228 1.00 97.75 204 THR A N 1
ATOM 1470 C CA . THR A 1 204 ? -0.217 11.351 -7.436 1.00 97.75 204 THR A CA 1
ATOM 1471 C C . THR A 1 204 ? -0.446 12.700 -8.101 1.00 97.75 204 THR A C 1
ATOM 1473 O O . THR A 1 204 ? -0.338 12.823 -9.319 1.00 97.75 204 THR A O 1
ATOM 1476 N N . HIS A 1 205 ? -0.783 13.721 -7.316 1.00 96.31 205 HIS A N 1
ATOM 1477 C CA . HIS A 1 205 ? -1.102 15.054 -7.833 1.00 96.31 205 HIS A CA 1
ATOM 1478 C C . HIS A 1 205 ? 0.087 16.011 -7.707 1.00 96.31 205 HIS A C 1
ATOM 1480 O O . HIS A 1 205 ? 0.998 15.797 -6.901 1.00 96.31 205 HIS A O 1
ATOM 1486 N N . SER A 1 206 ? 0.075 17.092 -8.486 1.00 96.31 206 SER A N 1
ATOM 1487 C CA . SER A 1 206 ? 1.102 18.137 -8.433 1.00 96.31 206 SER A CA 1
ATOM 1488 C C . SER A 1 206 ? 1.314 18.652 -7.005 1.00 96.31 206 SER A C 1
ATOM 1490 O O . SER A 1 206 ? 0.347 18.908 -6.287 1.00 96.31 206 SER A O 1
ATOM 1492 N N . GLY A 1 207 ? 2.573 18.822 -6.600 1.00 95.69 207 GLY A N 1
ATOM 1493 C CA . GLY A 1 207 ? 2.932 19.265 -5.247 1.00 95.69 207 GLY A CA 1
ATOM 1494 C C . GLY A 1 207 ? 2.992 18.149 -4.197 1.00 95.69 207 GLY A C 1
ATOM 1495 O O . GLY A 1 207 ? 3.310 18.429 -3.045 1.00 95.69 207 GLY A O 1
ATOM 1496 N N . THR A 1 208 ? 2.725 16.892 -4.570 1.00 98.06 208 THR A N 1
ATOM 1497 C CA . THR A 1 208 ? 2.891 15.730 -3.676 1.00 98.06 208 THR A CA 1
ATOM 1498 C C . THR A 1 208 ? 4.223 15.008 -3.895 1.00 98.06 208 THR A C 1
ATOM 1500 O O . THR A 1 208 ? 4.849 15.124 -4.953 1.00 98.06 208 THR A O 1
ATOM 1503 N N . THR A 1 209 ? 4.663 14.239 -2.898 1.00 98.62 209 THR A N 1
ATOM 1504 C CA . THR A 1 209 ? 5.889 13.429 -2.978 1.00 98.62 209 THR A CA 1
ATOM 1505 C C . THR A 1 209 ? 5.619 11.971 -2.624 1.00 98.62 209 THR A C 1
ATOM 1507 O O . THR A 1 209 ? 5.068 11.676 -1.565 1.00 98.62 209 THR A O 1
ATOM 1510 N N . LEU A 1 210 ? 6.069 11.053 -3.480 1.00 98.75 210 LEU A N 1
ATOM 1511 C CA . LEU A 1 210 ? 6.096 9.615 -3.212 1.00 98.75 210 LEU A CA 1
ATOM 1512 C C . LEU A 1 210 ? 7.544 9.132 -3.093 1.00 98.75 210 LEU A C 1
ATOM 1514 O O . LEU A 1 210 ? 8.309 9.195 -4.054 1.00 98.75 210 LEU A O 1
ATOM 1518 N N . ASN A 1 211 ? 7.903 8.593 -1.933 1.00 98.56 211 ASN A N 1
ATOM 1519 C CA . ASN A 1 211 ? 9.199 7.977 -1.677 1.00 98.56 211 ASN A CA 1
ATOM 1520 C C . ASN A 1 211 ? 9.010 6.480 -1.440 1.00 98.56 211 ASN A C 1
ATOM 1522 O O . ASN A 1 211 ? 8.371 6.086 -0.469 1.00 98.56 211 ASN A O 1
ATOM 1526 N N . ASN A 1 212 ? 9.589 5.637 -2.288 1.00 97.81 212 ASN A N 1
ATOM 1527 C CA . ASN A 1 212 ? 9.566 4.189 -2.113 1.00 97.81 212 ASN A CA 1
ATOM 1528 C C . ASN A 1 212 ? 10.986 3.648 -1.939 1.00 97.81 212 ASN A C 1
ATOM 1530 O O . ASN A 1 212 ? 11.739 3.593 -2.906 1.00 97.81 212 ASN A O 1
ATOM 1534 N N . SER A 1 213 ? 11.339 3.224 -0.731 1.00 94.75 213 SER A N 1
ATOM 1535 C CA . SER A 1 213 ? 12.554 2.445 -0.446 1.00 94.75 213 SER A CA 1
ATOM 1536 C C . SER A 1 213 ? 12.248 0.965 -0.197 1.00 94.75 213 SER A C 1
ATOM 1538 O O . SER A 1 213 ? 13.153 0.143 -0.271 1.00 94.75 213 SER A O 1
ATOM 1540 N N . GLY A 1 214 ? 10.986 0.627 0.088 1.00 91.94 214 GLY A N 1
ATOM 1541 C CA . GLY A 1 214 ? 10.518 -0.739 0.304 1.00 91.94 214 GLY A CA 1
ATOM 1542 C C . GLY A 1 214 ? 9.932 -1.379 -0.954 1.00 91.94 214 GLY A C 1
ATOM 1543 O O . GLY A 1 214 ? 10.388 -1.140 -2.074 1.00 91.94 214 GLY A O 1
ATOM 1544 N N . ARG A 1 215 ? 8.892 -2.197 -0.776 1.00 93.12 215 ARG A N 1
ATOM 1545 C CA . ARG A 1 215 ? 8.138 -2.827 -1.864 1.00 93.12 215 ARG A CA 1
ATOM 1546 C C . ARG A 1 215 ? 6.790 -2.168 -2.063 1.00 93.12 215 ARG A C 1
ATOM 1548 O O . ARG A 1 215 ? 5.951 -2.213 -1.177 1.00 93.12 215 ARG A O 1
ATOM 1555 N N . LEU A 1 216 ? 6.568 -1.640 -3.257 1.00 97.12 216 LEU A N 1
ATOM 1556 C CA . LEU A 1 216 ? 5.315 -1.071 -3.716 1.00 97.12 216 LEU A CA 1
ATOM 1557 C C . LEU A 1 216 ? 4.775 -1.926 -4.861 1.00 97.12 216 LEU A C 1
ATOM 1559 O O . LEU A 1 216 ? 5.449 -2.142 -5.868 1.00 97.12 216 LEU A O 1
ATOM 1563 N N . THR A 1 217 ? 3.568 -2.457 -4.689 1.00 96.50 217 THR A N 1
ATOM 1564 C CA . THR A 1 217 ? 2.882 -3.252 -5.712 1.00 96.50 217 THR A CA 1
ATOM 1565 C C . THR A 1 217 ? 1.501 -2.674 -5.989 1.00 96.50 217 THR A C 1
ATOM 1567 O O . THR A 1 217 ? 0.683 -2.559 -5.080 1.00 96.50 217 THR A O 1
ATOM 1570 N N . ILE A 1 218 ? 1.233 -2.353 -7.251 1.00 97.38 218 ILE A N 1
ATOM 1571 C CA . ILE A 1 218 ? -0.095 -1.962 -7.735 1.00 97.38 218 ILE A CA 1
ATOM 1572 C C . ILE A 1 218 ? -0.653 -3.173 -8.469 1.00 97.38 218 ILE A C 1
ATOM 1574 O O . ILE A 1 218 ? -0.153 -3.556 -9.528 1.00 97.38 218 ILE A O 1
ATOM 1578 N N . VAL A 1 219 ? -1.609 -3.842 -7.833 1.00 92.56 219 VAL A N 1
ATOM 1579 C CA . VAL A 1 219 ? -2.172 -5.116 -8.284 1.00 92.56 219 VAL A CA 1
ATOM 1580 C C . VAL A 1 219 ? -3.257 -4.903 -9.327 1.00 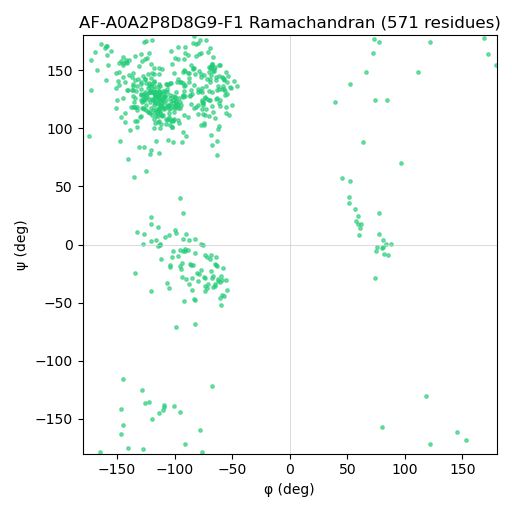92.56 219 VAL A C 1
ATOM 1582 O O . VAL A 1 219 ? -3.237 -5.589 -10.343 1.00 92.56 219 VAL A O 1
ATOM 1585 N N . GLY A 1 220 ? -4.180 -3.980 -9.072 1.00 82.94 220 GLY A N 1
ATOM 1586 C CA . GLY A 1 220 ? -5.187 -3.548 -10.034 1.00 82.94 220 GLY A CA 1
ATOM 1587 C C . GLY A 1 220 ? -5.005 -2.069 -10.346 1.00 82.94 220 GLY A C 1
ATOM 1588 O O . GLY A 1 220 ? -4.510 -1.335 -9.500 1.00 82.94 220 GLY A O 1
ATOM 1589 N N . GLY A 1 221 ? -5.403 -1.656 -11.549 1.00 93.75 221 GLY A N 1
ATOM 1590 C CA . GLY A 1 221 ? -5.308 -0.267 -12.002 1.00 93.75 221 GLY A CA 1
ATOM 1591 C C . GLY A 1 221 ? -3.907 0.178 -12.431 1.00 93.75 221 GLY A C 1
ATOM 1592 O O . GLY A 1 221 ? -2.919 -0.553 -12.326 1.00 93.75 221 GLY A O 1
ATOM 1593 N N . ASN A 1 222 ? -3.849 1.400 -12.950 1.00 97.31 222 ASN A N 1
ATOM 1594 C CA . ASN A 1 222 ? -2.650 2.042 -13.478 1.00 97.31 222 ASN A CA 1
ATOM 1595 C C . ASN A 1 222 ? -1.928 2.868 -12.407 1.00 97.31 222 ASN A C 1
ATOM 1597 O O . ASN A 1 222 ? -2.520 3.311 -11.423 1.00 97.31 222 ASN A O 1
ATOM 1601 N N . PHE A 1 223 ? -0.644 3.141 -12.636 1.00 98.62 223 PHE A N 1
ATOM 1602 C CA . PHE A 1 223 ? 0.069 4.198 -11.922 1.00 98.62 223 PHE A CA 1
ATOM 1603 C C . PHE A 1 223 ? 0.090 5.470 -12.769 1.00 98.62 223 PHE A C 1
ATOM 1605 O O . PHE A 1 223 ? 0.701 5.468 -13.838 1.00 98.62 223 PHE A O 1
ATOM 1612 N N . ASN A 1 224 ? -0.518 6.556 -12.291 1.00 98.56 224 ASN A N 1
ATOM 1613 C CA . ASN A 1 224 ? -0.590 7.819 -13.030 1.00 98.56 224 ASN A CA 1
ATOM 1614 C C . ASN A 1 224 ? 0.045 8.974 -12.223 1.00 98.56 224 ASN A C 1
ATOM 1616 O O . ASN A 1 224 ? -0.671 9.756 -11.587 1.00 98.56 224 ASN A O 1
ATOM 1620 N N . PRO A 1 225 ? 1.387 9.084 -12.170 1.00 98.38 225 PRO A N 1
ATOM 1621 C CA . PRO A 1 225 ? 2.034 10.127 -11.388 1.00 98.38 225 PRO A CA 1
ATOM 1622 C C . PRO A 1 225 ? 2.039 11.481 -12.105 1.00 98.38 225 PRO A C 1
ATOM 1624 O O . PRO A 1 225 ? 2.454 11.580 -13.259 1.00 98.38 225 PRO A O 1
ATOM 1627 N N . SER A 1 226 ? 1.676 12.536 -11.376 1.00 97.69 226 SER A N 1
ATOM 1628 C CA . SER A 1 226 ? 1.790 13.952 -11.781 1.00 97.69 226 SER A CA 1
ATOM 1629 C C . SER A 1 226 ? 2.679 14.747 -10.813 1.00 97.69 226 SER A C 1
ATOM 1631 O O . SER A 1 226 ? 2.511 15.954 -10.641 1.00 97.69 226 SER A O 1
ATOM 1633 N N . SER A 1 227 ? 3.572 14.061 -10.095 1.00 96.75 227 SER A N 1
ATOM 1634 C CA . SER A 1 227 ? 4.271 14.591 -8.921 1.00 96.75 227 SER A CA 1
ATOM 1635 C C . SER A 1 227 ? 5.739 14.153 -8.857 1.00 96.75 227 SER A C 1
ATOM 1637 O O . SER A 1 227 ? 6.245 13.502 -9.776 1.00 96.75 227 SER A O 1
ATOM 1639 N N . THR A 1 228 ? 6.433 14.498 -7.768 1.00 98.50 228 THR A N 1
ATOM 1640 C CA . THR A 1 228 ? 7.775 13.971 -7.494 1.00 98.50 228 THR A CA 1
ATOM 1641 C C . THR A 1 228 ? 7.683 12.533 -6.987 1.00 98.50 228 THR A C 1
ATOM 1643 O O . THR A 1 228 ? 7.027 12.267 -5.976 1.00 98.50 228 THR A O 1
ATOM 1646 N N . VAL A 1 229 ? 8.375 11.606 -7.652 1.00 98.75 229 VAL A N 1
ATOM 1647 C CA . VAL A 1 229 ? 8.452 10.194 -7.250 1.00 98.75 229 VAL A CA 1
ATOM 1648 C C . VAL A 1 229 ? 9.910 9.755 -7.191 1.00 98.75 229 VAL A C 1
ATOM 1650 O O . VAL A 1 229 ? 10.625 9.801 -8.190 1.00 98.75 229 VAL A O 1
ATOM 1653 N N . THR A 1 230 ? 10.346 9.273 -6.031 1.00 98.56 230 THR A N 1
ATOM 1654 C CA . THR A 1 230 ? 11.665 8.658 -5.855 1.00 98.56 230 THR A CA 1
ATOM 1655 C C . THR A 1 230 ? 11.503 7.186 -5.509 1.00 98.56 230 THR A C 1
ATOM 1657 O O . THR A 1 230 ? 11.006 6.842 -4.438 1.00 98.56 230 THR A O 1
ATOM 1660 N N . ASN A 1 231 ? 11.975 6.312 -6.392 1.00 97.75 231 ASN A N 1
ATOM 1661 C CA . ASN A 1 231 ? 12.002 4.873 -6.180 1.00 97.75 231 ASN A CA 1
ATOM 1662 C C . ASN A 1 231 ? 13.436 4.389 -5.928 1.00 97.75 231 ASN A C 1
ATOM 1664 O O . ASN A 1 231 ? 14.250 4.347 -6.843 1.00 97.75 231 ASN A O 1
ATOM 1668 N N . LYS A 1 232 ? 13.739 4.010 -4.690 1.00 94.25 232 LYS A N 1
ATOM 1669 C CA . LYS A 1 232 ? 14.967 3.321 -4.265 1.00 94.25 232 LYS A CA 1
ATOM 1670 C C . LYS A 1 232 ? 14.754 1.823 -4.033 1.00 94.25 232 LYS A C 1
ATOM 1672 O O . LYS A 1 232 ? 15.734 1.113 -3.866 1.00 94.25 232 LYS A O 1
ATOM 1677 N N . GLY A 1 233 ? 13.502 1.367 -4.020 1.00 92.06 233 GLY A N 1
ATOM 1678 C CA . GLY A 1 233 ? 13.134 -0.022 -3.780 1.00 92.06 233 GLY A CA 1
ATOM 1679 C C . GLY A 1 233 ? 12.386 -0.663 -4.948 1.00 92.06 233 GLY A C 1
ATOM 1680 O O . GLY A 1 233 ? 12.571 -0.340 -6.125 1.00 92.06 233 GLY A O 1
ATOM 1681 N N . TRP A 1 234 ? 11.527 -1.608 -4.598 1.00 91.69 234 TRP A N 1
ATOM 1682 C CA . TRP A 1 234 ? 10.769 -2.426 -5.527 1.00 91.69 234 TRP A CA 1
ATOM 1683 C C . TRP A 1 234 ? 9.491 -1.720 -5.938 1.00 91.69 234 TRP A C 1
ATOM 1685 O O . TRP A 1 234 ? 8.645 -1.458 -5.086 1.00 91.69 234 TRP A O 1
ATOM 1695 N N . PHE A 1 235 ? 9.319 -1.485 -7.233 1.00 95.44 235 PHE A N 1
ATOM 1696 C CA . PHE A 1 235 ? 8.087 -0.950 -7.792 1.00 95.44 235 PHE A CA 1
ATOM 1697 C C . PHE A 1 235 ? 7.571 -1.877 -8.897 1.00 95.44 235 PHE A C 1
ATOM 1699 O O . PHE A 1 235 ? 8.269 -2.134 -9.883 1.00 95.44 235 PHE A O 1
ATOM 1706 N N . ASP A 1 236 ? 6.357 -2.399 -8.728 1.00 94.19 236 ASP A N 1
ATOM 1707 C CA . ASP A 1 236 ? 5.707 -3.312 -9.677 1.00 94.19 236 ASP A CA 1
ATOM 1708 C C . ASP A 1 236 ? 4.252 -2.884 -9.900 1.00 94.19 236 ASP A C 1
ATOM 1710 O O . ASP A 1 236 ? 3.400 -3.064 -9.026 1.00 94.19 236 ASP A O 1
ATOM 1714 N N . ALA A 1 237 ? 3.976 -2.301 -11.065 1.00 96.19 237 ALA A N 1
ATOM 1715 C CA . ALA A 1 237 ? 2.629 -2.008 -11.532 1.00 96.19 237 ALA A CA 1
ATOM 1716 C C . ALA A 1 237 ? 2.165 -3.106 -12.490 1.00 96.19 237 ALA A C 1
ATOM 1718 O O . ALA A 1 237 ? 2.767 -3.318 -13.547 1.00 96.19 237 ALA A O 1
ATOM 1719 N N . ARG A 1 238 ? 1.074 -3.794 -12.133 1.00 93.19 238 ARG A N 1
ATOM 1720 C CA . ARG A 1 238 ? 0.521 -4.900 -12.928 1.00 93.19 238 ARG A CA 1
ATOM 1721 C C . ARG A 1 238 ? -0.192 -4.468 -14.211 1.00 93.19 238 ARG A C 1
ATOM 1723 O O . ARG A 1 238 ? -0.466 -5.331 -15.033 1.00 93.19 238 ARG A O 1
ATOM 1730 N N . HIS A 1 239 ? -0.415 -3.170 -14.403 1.00 94.12 239 HIS A N 1
ATOM 1731 C CA . HIS A 1 239 ? -0.984 -2.588 -15.621 1.00 94.12 239 HIS A CA 1
ATOM 1732 C C . HIS A 1 239 ? -0.031 -1.548 -16.231 1.00 94.12 239 HIS A C 1
ATOM 1734 O O . HIS A 1 239 ? 1.175 -1.814 -16.342 1.00 94.12 239 HIS A O 1
ATOM 1740 N N . PHE A 1 240 ? -0.549 -0.391 -16.655 1.00 96.56 240 PHE A N 1
ATOM 1741 C CA . PHE A 1 240 ? 0.236 0.690 -17.234 1.00 96.56 240 PHE A CA 1
ATOM 1742 C C . PHE A 1 240 ? 0.854 1.590 -16.168 1.00 96.56 240 PHE A C 1
ATOM 1744 O O . PHE A 1 240 ? 0.307 1.808 -15.084 1.00 96.56 240 PHE A O 1
ATOM 1751 N N . ILE A 1 241 ? 1.986 2.181 -16.537 1.00 98.31 241 ILE A N 1
ATOM 1752 C CA . ILE A 1 241 ? 2.513 3.378 -15.893 1.00 98.31 241 ILE A CA 1
ATOM 1753 C C . ILE A 1 241 ? 2.369 4.544 -16.873 1.00 98.31 241 ILE A C 1
ATOM 1755 O O . ILE A 1 241 ? 2.997 4.536 -17.932 1.00 98.31 241 ILE A O 1
ATOM 1759 N N . ASN A 1 242 ? 1.566 5.545 -16.514 1.00 98.31 242 ASN A N 1
ATOM 1760 C CA . ASN A 1 242 ? 1.284 6.732 -17.320 1.00 98.31 242 ASN A CA 1
ATOM 1761 C C . ASN A 1 242 ? 1.798 7.983 -16.603 1.00 98.31 242 ASN A C 1
ATOM 1763 O O . ASN A 1 242 ? 1.092 8.611 -15.820 1.00 98.31 242 ASN A O 1
ATOM 1767 N N . ILE A 1 243 ? 3.054 8.344 -16.848 1.00 98.62 243 ILE A N 1
ATOM 1768 C CA . ILE A 1 243 ? 3.662 9.525 -16.236 1.00 98.62 243 ILE A CA 1
ATOM 1769 C C . ILE A 1 243 ? 3.110 10.770 -16.928 1.00 98.62 243 ILE A C 1
ATOM 1771 O O . ILE A 1 243 ? 3.276 10.935 -18.141 1.00 98.62 243 ILE A O 1
ATOM 1775 N N . ASN A 1 244 ? 2.469 11.640 -16.153 1.00 98.19 244 ASN A N 1
ATOM 1776 C CA . ASN A 1 244 ? 1.847 12.870 -16.630 1.00 98.19 244 ASN A CA 1
ATOM 1777 C C . ASN A 1 244 ? 2.854 14.022 -16.690 1.00 98.19 244 ASN A C 1
ATOM 1779 O O . ASN A 1 244 ? 3.830 14.055 -15.940 1.00 98.19 244 ASN A O 1
ATOM 1783 N N . SER A 1 245 ? 2.588 15.000 -17.557 1.00 97.00 245 SER A N 1
ATOM 1784 C CA . SER A 1 245 ? 3.416 16.201 -17.700 1.00 97.00 245 SER A CA 1
ATOM 1785 C C . SER A 1 245 ? 3.615 16.928 -16.367 1.00 97.00 245 SER A C 1
ATOM 1787 O O . SER A 1 245 ? 2.675 17.070 -15.587 1.00 97.00 245 SER A O 1
ATOM 1789 N N . GLY A 1 246 ? 4.828 17.429 -16.126 1.00 94.62 246 GLY A N 1
ATOM 1790 C CA . GLY A 1 246 ? 5.190 18.121 -14.883 1.00 94.62 246 GLY A CA 1
ATOM 1791 C C . GLY A 1 246 ? 5.632 17.198 -13.740 1.00 94.62 246 GLY A C 1
ATOM 1792 O O . GLY A 1 246 ? 6.153 17.693 -12.743 1.00 94.62 246 GLY A O 1
ATOM 1793 N N . ALA A 1 247 ? 5.490 15.875 -13.883 1.00 98.31 247 ALA A N 1
ATOM 1794 C CA . ALA A 1 247 ? 6.068 14.920 -12.943 1.00 98.31 247 ALA A CA 1
ATOM 1795 C C . ALA A 1 247 ? 7.607 14.894 -13.015 1.00 98.31 247 ALA A C 1
ATOM 1797 O O . ALA A 1 247 ? 8.214 15.154 -14.059 1.00 98.31 247 ALA A O 1
ATOM 1798 N N . VAL A 1 248 ? 8.240 14.518 -11.904 1.00 98.62 248 VAL A N 1
ATOM 1799 C CA . VAL A 1 248 ? 9.688 14.286 -11.832 1.00 98.62 248 VAL A CA 1
ATOM 1800 C C . VAL A 1 248 ? 9.921 12.940 -11.171 1.00 98.62 248 VAL A C 1
ATOM 1802 O O . VAL A 1 248 ? 9.686 12.769 -9.974 1.00 98.62 248 VAL A O 1
ATOM 1805 N N . ILE A 1 249 ? 10.380 11.970 -11.954 1.00 98.69 249 ILE A N 1
ATOM 1806 C CA . ILE A 1 249 ? 10.534 10.588 -11.504 1.00 98.69 249 ILE A CA 1
ATOM 1807 C C . ILE A 1 249 ? 12.015 10.226 -11.463 1.00 98.69 249 ILE A C 1
ATOM 1809 O O . ILE A 1 249 ? 12.741 10.425 -12.433 1.00 98.69 249 ILE A O 1
ATOM 1813 N N . THR A 1 250 ? 12.468 9.662 -10.348 1.00 98.69 250 THR A N 1
ATOM 1814 C CA . THR A 1 250 ? 13.811 9.089 -10.213 1.00 98.69 250 THR A CA 1
ATOM 1815 C C . THR A 1 250 ? 13.700 7.634 -9.789 1.00 98.69 250 THR A C 1
ATOM 1817 O O . THR A 1 250 ? 13.284 7.340 -8.668 1.00 98.69 250 THR A O 1
ATOM 1820 N N . ASN A 1 251 ? 14.109 6.720 -10.663 1.00 98.00 251 ASN A N 1
ATOM 1821 C CA . ASN A 1 251 ? 14.282 5.310 -10.342 1.00 98.00 251 ASN A CA 1
ATOM 1822 C C . ASN A 1 251 ? 15.759 5.014 -10.065 1.00 98.00 251 ASN A C 1
ATOM 1824 O O . ASN A 1 251 ? 16.590 5.233 -10.932 1.00 98.00 251 ASN A O 1
ATOM 1828 N N . LYS A 1 252 ? 16.078 4.477 -8.889 1.00 94.88 252 LYS A N 1
ATOM 1829 C CA . LYS A 1 252 ? 17.424 4.026 -8.487 1.00 94.88 252 LYS A CA 1
ATOM 1830 C C . LYS A 1 252 ? 17.532 2.509 -8.317 1.00 94.88 252 LYS A C 1
ATOM 1832 O O . LYS A 1 252 ? 18.576 2.005 -7.933 1.00 94.88 252 LYS A O 1
ATOM 1837 N N . CYS A 1 253 ? 16.436 1.787 -8.526 1.00 92.75 253 CYS A N 1
ATOM 1838 C CA . CYS A 1 253 ? 16.356 0.346 -8.320 1.00 92.75 253 CYS A CA 1
ATOM 1839 C C . CYS A 1 253 ? 15.416 -0.236 -9.382 1.00 92.75 253 CYS A C 1
ATOM 1841 O O . CYS A 1 253 ? 15.733 -0.154 -10.562 1.00 92.75 253 CYS A O 1
ATOM 1843 N N . ARG A 1 254 ? 14.264 -0.807 -9.036 1.00 92.81 254 ARG A N 1
ATOM 1844 C CA . ARG A 1 254 ? 13.433 -1.581 -9.957 1.00 92.81 254 ARG A CA 1
ATOM 1845 C C . ARG A 1 254 ? 12.096 -0.889 -10.170 1.00 92.81 254 ARG A C 1
ATOM 1847 O O . ARG A 1 254 ? 11.354 -0.691 -9.211 1.00 92.81 254 ARG A O 1
ATOM 1854 N N . PHE A 1 255 ? 11.762 -0.638 -11.431 1.00 95.31 255 PHE A N 1
ATOM 1855 C CA . PHE A 1 255 ? 10.529 0.009 -11.858 1.00 95.31 255 PHE A CA 1
ATOM 1856 C C . PHE A 1 255 ? 9.876 -0.777 -12.998 1.00 95.31 255 PHE A C 1
ATOM 1858 O O . PHE A 1 255 ? 10.322 -0.735 -14.146 1.00 95.31 255 PHE A O 1
ATOM 1865 N N . VAL A 1 256 ? 8.853 -1.565 -12.666 1.00 94.75 256 VAL A N 1
ATOM 1866 C CA . VAL A 1 256 ? 8.222 -2.503 -13.603 1.00 94.75 256 VAL A CA 1
ATOM 1867 C C . VAL A 1 256 ? 6.799 -2.093 -13.921 1.00 94.75 256 VAL A C 1
ATOM 1869 O O . VAL A 1 256 ? 6.009 -1.857 -13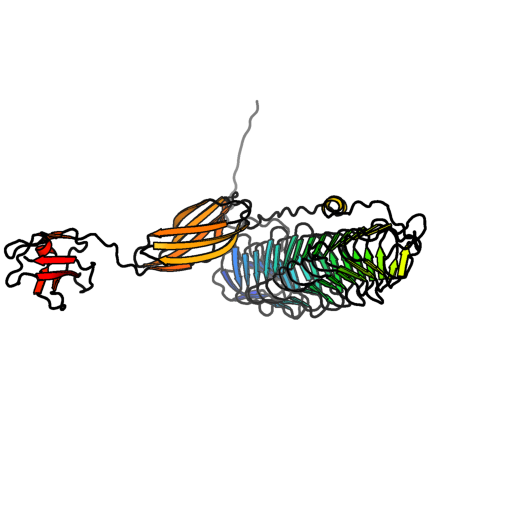.012 1.00 94.75 256 VAL A O 1
ATOM 1872 N N . ALA A 1 257 ? 6.482 -2.090 -15.212 1.00 95.69 257 ALA A N 1
ATOM 1873 C CA . ALA A 1 257 ? 5.119 -2.091 -15.723 1.00 95.69 257 ALA A CA 1
ATOM 1874 C C . ALA A 1 257 ? 4.864 -3.422 -16.441 1.00 95.69 257 ALA A C 1
ATOM 1876 O O . ALA A 1 257 ? 5.775 -3.999 -17.044 1.00 95.69 257 ALA A O 1
ATOM 1877 N N . ARG A 1 258 ? 3.644 -3.953 -16.400 1.00 91.62 258 ARG A N 1
ATOM 1878 C CA . ARG A 1 258 ? 3.331 -5.162 -17.181 1.00 91.62 258 ARG A CA 1
ATOM 1879 C C . ARG A 1 258 ? 2.790 -4.784 -18.553 1.00 91.62 258 ARG A C 1
ATOM 1881 O O . ARG A 1 258 ? 3.306 -5.285 -19.544 1.00 91.62 258 ARG A O 1
ATOM 1888 N N . GLU A 1 259 ? 1.827 -3.875 -18.633 1.00 92.94 259 GLU A N 1
ATOM 1889 C CA . GLU A 1 259 ? 1.083 -3.625 -19.880 1.00 92.94 259 GLU A CA 1
ATOM 1890 C C . GLU A 1 259 ? 1.666 -2.499 -20.742 1.00 92.94 259 GLU A C 1
ATOM 1892 O O . GLU A 1 259 ? 1.570 -2.548 -21.966 1.00 92.94 259 GLU A O 1
ATOM 1897 N N . GLY A 1 260 ? 2.342 -1.523 -20.137 1.00 95.12 260 GLY A N 1
ATOM 1898 C CA . GLY A 1 260 ? 3.011 -0.465 -20.888 1.00 95.12 260 GLY A CA 1
ATOM 1899 C C . GLY A 1 260 ? 3.567 0.644 -20.008 1.00 95.12 260 GLY A C 1
ATOM 1900 O O . GLY A 1 260 ? 3.214 0.778 -18.836 1.00 95.12 260 GLY A O 1
ATOM 1901 N N . PHE A 1 261 ? 4.453 1.442 -20.588 1.00 97.88 261 PHE A N 1
ATOM 1902 C CA . PHE A 1 261 ? 5.095 2.570 -19.926 1.00 97.88 261 PHE A CA 1
ATOM 1903 C C . PHE A 1 261 ? 5.028 3.788 -20.842 1.00 97.88 261 PHE A C 1
ATOM 1905 O O . PHE A 1 261 ? 5.623 3.790 -21.918 1.00 97.88 261 PHE A O 1
ATOM 1912 N N . ASN A 1 262 ? 4.319 4.824 -20.410 1.00 98.12 262 ASN A N 1
ATOM 1913 C CA . ASN A 1 262 ? 4.128 6.061 -21.152 1.00 98.12 262 ASN A CA 1
ATOM 1914 C C . ASN A 1 262 ? 4.749 7.213 -20.362 1.00 98.12 262 ASN A C 1
ATOM 1916 O O . ASN A 1 262 ? 4.276 7.547 -19.276 1.00 98.12 262 ASN A O 1
ATOM 1920 N N . ASN A 1 263 ? 5.801 7.828 -20.900 1.00 98.56 263 ASN A N 1
ATOM 1921 C CA . ASN A 1 263 ? 6.465 8.967 -20.275 1.00 98.56 263 ASN A CA 1
ATOM 1922 C C . ASN A 1 263 ? 6.095 10.279 -20.972 1.00 98.56 263 ASN A C 1
ATOM 1924 O O . ASN A 1 263 ? 6.392 10.437 -22.154 1.00 98.56 263 ASN A O 1
ATOM 1928 N N . ASN A 1 264 ? 5.492 11.220 -20.240 1.00 98.38 264 ASN A N 1
ATOM 1929 C CA . ASN A 1 264 ? 5.230 12.594 -20.694 1.00 98.38 264 ASN A CA 1
ATOM 1930 C C . ASN A 1 264 ? 6.016 13.646 -19.888 1.00 98.38 264 ASN A C 1
ATOM 1932 O O . ASN A 1 264 ? 5.664 14.824 -19.916 1.00 98.38 264 ASN A O 1
ATOM 1936 N N . ALA A 1 265 ? 7.033 13.241 -19.118 1.00 98.25 265 ALA A N 1
ATOM 1937 C CA . ALA A 1 265 ? 7.728 14.137 -18.197 1.00 98.25 265 ALA A CA 1
ATOM 1938 C C . ALA A 1 265 ? 9.222 13.817 -18.055 1.00 98.25 265 ALA A C 1
ATOM 1940 O O . ALA A 1 265 ? 9.815 13.139 -18.900 1.00 98.25 265 ALA A O 1
ATOM 1941 N N . THR A 1 266 ? 9.836 14.343 -16.993 1.00 98.50 266 THR A N 1
ATOM 1942 C CA . THR A 1 266 ? 11.237 14.088 -16.657 1.00 98.50 266 THR A CA 1
ATOM 1943 C C . THR A 1 266 ? 11.352 12.779 -15.887 1.00 98.50 266 THR A C 1
ATOM 1945 O O . THR A 1 266 ? 10.835 12.648 -14.774 1.00 98.50 266 THR A O 1
ATOM 1948 N N . PHE A 1 267 ? 12.071 11.820 -16.463 1.00 98.75 267 PHE A N 1
ATOM 1949 C CA . PHE A 1 267 ? 12.357 10.527 -15.855 1.00 98.75 267 PHE A CA 1
ATOM 1950 C C . PHE A 1 267 ? 13.863 10.273 -15.839 1.00 98.75 267 PHE A C 1
ATOM 1952 O O . PHE A 1 267 ? 14.503 10.288 -16.887 1.00 98.75 267 PHE A O 1
ATOM 1959 N N . THR A 1 268 ? 14.418 9.977 -14.667 1.00 98.75 268 THR A N 1
ATOM 1960 C CA . THR A 1 268 ? 15.814 9.561 -14.504 1.00 98.75 268 THR A CA 1
ATOM 1961 C C . THR A 1 268 ? 15.868 8.107 -14.055 1.00 98.75 268 THR A C 1
ATOM 1963 O O . THR A 1 268 ? 15.304 7.752 -13.019 1.00 98.75 268 THR A O 1
ATOM 1966 N N . ASN A 1 269 ? 16.574 7.272 -14.813 1.00 98.38 269 ASN A N 1
ATOM 1967 C CA . ASN A 1 269 ? 16.800 5.867 -14.518 1.00 98.38 269 ASN A CA 1
ATOM 1968 C C . ASN A 1 269 ? 18.259 5.590 -14.140 1.00 98.38 269 ASN A C 1
ATOM 1970 O O . ASN A 1 269 ? 19.148 5.717 -14.974 1.00 98.38 269 ASN A O 1
ATOM 1974 N N . ASP A 1 270 ? 18.475 5.120 -12.920 1.00 95.38 270 ASP A N 1
ATOM 1975 C CA . ASP A 1 270 ? 19.741 4.609 -12.383 1.00 95.38 270 ASP A CA 1
ATOM 1976 C C . ASP A 1 270 ? 19.614 3.143 -11.925 1.00 95.38 270 ASP A C 1
ATOM 1978 O O . ASP A 1 270 ? 20.431 2.636 -11.166 1.00 95.38 270 ASP A O 1
ATOM 1982 N N . GLY A 1 271 ? 18.570 2.447 -12.386 1.00 94.19 271 GLY A N 1
ATOM 1983 C CA . GLY A 1 271 ? 18.346 1.028 -12.120 1.00 94.19 271 GLY A CA 1
ATOM 1984 C C . GLY A 1 271 ? 17.666 0.328 -13.297 1.00 94.19 271 GLY A C 1
ATOM 1985 O O . GLY A 1 271 ? 17.963 0.616 -14.451 1.00 94.19 271 GLY A O 1
ATOM 1986 N N . LEU A 1 272 ? 16.748 -0.597 -13.032 1.00 95.00 272 LEU A N 1
ATOM 1987 C CA . LEU A 1 272 ? 15.977 -1.322 -14.038 1.00 95.00 272 LEU A CA 1
ATOM 1988 C C . LEU A 1 272 ? 14.614 -0.669 -14.290 1.00 95.00 272 LEU A C 1
ATOM 1990 O O . LEU A 1 272 ? 13.776 -0.624 -13.388 1.00 95.00 272 LEU A O 1
ATOM 1994 N N . VAL A 1 273 ? 14.352 -0.292 -15.540 1.00 97.06 273 VAL A N 1
ATOM 1995 C CA . VAL A 1 273 ? 12.999 -0.124 -16.084 1.00 97.06 273 VAL A CA 1
ATOM 1996 C C . VAL A 1 273 ? 12.673 -1.347 -16.929 1.00 97.06 273 VAL A C 1
ATOM 1998 O O . VAL A 1 273 ? 13.406 -1.664 -17.867 1.00 97.06 273 VAL A O 1
ATOM 2001 N N . TRP A 1 274 ? 11.575 -2.035 -16.620 1.00 94.81 274 TRP A N 1
ATOM 2002 C CA . TRP A 1 274 ? 11.167 -3.212 -17.386 1.00 94.81 274 TRP A CA 1
ATOM 2003 C C . TRP A 1 274 ? 9.675 -3.221 -17.688 1.00 94.81 274 TRP A C 1
ATOM 2005 O O . TRP A 1 274 ? 8.844 -3.134 -16.785 1.00 94.81 274 TRP A O 1
ATOM 2015 N N . VAL A 1 275 ? 9.349 -3.397 -18.966 1.00 94.06 275 VAL A N 1
ATOM 2016 C CA . VAL A 1 275 ? 8.000 -3.707 -19.432 1.00 94.06 275 VAL A CA 1
ATOM 2017 C C . VAL A 1 275 ? 7.939 -5.178 -19.856 1.00 94.06 275 VAL A C 1
ATOM 2019 O O . VAL A 1 275 ? 8.715 -5.606 -20.710 1.00 94.06 275 VAL A O 1
ATOM 2022 N N . SER A 1 276 ? 7.093 -5.979 -19.195 1.00 82.50 276 SER A N 1
ATOM 2023 C CA . SER A 1 276 ? 7.337 -7.433 -19.044 1.00 82.50 276 SER A CA 1
ATOM 2024 C C . SER A 1 276 ? 6.221 -8.403 -19.468 1.00 82.50 276 SER A C 1
ATOM 2026 O O . SER A 1 276 ? 6.337 -9.595 -19.193 1.00 82.50 276 SER A O 1
ATOM 2028 N N . ASN A 1 277 ? 5.153 -7.949 -20.125 1.00 72.75 277 ASN A N 1
ATOM 2029 C CA . ASN A 1 277 ? 4.049 -8.816 -20.573 1.00 72.75 277 ASN A CA 1
ATOM 2030 C C . ASN A 1 277 ? 4.270 -9.427 -21.981 1.00 72.75 277 ASN A C 1
ATOM 2032 O O . ASN A 1 277 ? 5.103 -8.961 -22.754 1.00 72.75 277 ASN A O 1
ATOM 2036 N N . SER A 1 278 ? 3.516 -10.479 -22.310 1.00 59.06 278 SER A N 1
ATOM 2037 C CA . SER A 1 278 ? 3.623 -11.301 -23.530 1.00 59.06 278 SER A CA 1
ATOM 2038 C C . SER A 1 278 ? 2.922 -10.717 -24.768 1.00 59.06 278 SER A C 1
ATOM 2040 O O . SER A 1 278 ? 3.087 -11.243 -25.864 1.00 59.06 278 SER A O 1
ATOM 2042 N N . GLY A 1 279 ? 2.172 -9.619 -24.619 1.00 61.66 279 GLY A N 1
ATOM 2043 C CA . GLY A 1 279 ? 1.394 -8.975 -25.688 1.00 61.66 279 GLY A CA 1
ATOM 2044 C C . GLY A 1 279 ? 2.107 -7.851 -26.453 1.00 61.66 279 GLY A C 1
ATOM 2045 O O . GLY A 1 279 ? 1.436 -6.938 -26.915 1.00 61.66 279 GLY A O 1
ATOM 2046 N N . ASN A 1 280 ? 3.441 -7.873 -26.544 1.00 70.44 280 ASN A N 1
ATOM 2047 C CA . ASN A 1 280 ? 4.276 -6.772 -27.065 1.00 70.44 280 ASN A CA 1
ATOM 2048 C C . ASN A 1 280 ? 4.005 -5.405 -26.403 1.00 70.44 280 ASN A C 1
ATOM 2050 O O . ASN A 1 280 ? 3.720 -4.415 -27.077 1.00 70.44 280 ASN A O 1
ATOM 2054 N N . PRO A 1 281 ? 4.082 -5.323 -25.066 1.00 84.69 281 PRO A N 1
ATOM 2055 C CA . PRO A 1 281 ? 3.877 -4.070 -24.366 1.00 84.69 281 PRO A CA 1
ATOM 2056 C C . PRO A 1 281 ? 5.005 -3.082 -24.686 1.00 84.69 281 PRO A C 1
ATOM 2058 O O . PRO A 1 281 ? 6.161 -3.449 -24.939 1.00 84.69 281 PRO A O 1
ATOM 2061 N N . LYS A 1 282 ? 4.644 -1.804 -24.660 1.00 90.50 282 LYS A N 1
ATOM 2062 C CA . LYS A 1 282 ? 5.428 -0.732 -25.263 1.00 90.50 282 LYS A CA 1
ATOM 2063 C C . LYS A 1 282 ? 5.982 0.229 -24.220 1.00 90.50 282 LYS A C 1
ATOM 2065 O O . LYS A 1 282 ? 5.270 0.635 -23.300 1.00 90.50 282 LYS A O 1
ATOM 2070 N N . ILE A 1 283 ? 7.237 0.630 -24.407 1.00 96.81 283 ILE A N 1
ATOM 2071 C CA . ILE A 1 283 ? 7.818 1.815 -23.774 1.00 96.81 283 ILE A CA 1
ATOM 2072 C C . ILE A 1 283 ? 7.681 2.983 -24.753 1.00 96.81 283 ILE A C 1
ATOM 2074 O O . ILE A 1 283 ? 8.219 2.935 -25.857 1.00 96.81 283 ILE A O 1
ATOM 2078 N N . THR A 1 284 ? 6.972 4.031 -24.342 1.00 97.38 284 THR A N 1
ATOM 2079 C CA . THR A 1 284 ? 6.776 5.257 -25.120 1.00 97.38 284 THR A CA 1
ATOM 2080 C C . THR A 1 284 ? 7.389 6.446 -24.390 1.00 97.38 284 THR A C 1
ATOM 2082 O O . THR A 1 284 ? 6.993 6.759 -23.265 1.00 97.38 284 THR A O 1
ATOM 2085 N N . ILE A 1 285 ? 8.313 7.147 -25.045 1.00 98.12 285 ILE A N 1
ATOM 2086 C CA . ILE A 1 285 ? 8.790 8.470 -24.626 1.00 98.12 285 ILE A CA 1
ATOM 2087 C C . ILE A 1 285 ? 8.104 9.507 -25.517 1.00 98.12 285 ILE A C 1
ATOM 2089 O O . ILE A 1 285 ? 8.388 9.582 -26.713 1.00 98.12 285 ILE A O 1
ATOM 2093 N N . ASN A 1 286 ? 7.150 10.259 -24.967 1.00 98.00 286 ASN A N 1
ATOM 2094 C CA . ASN A 1 286 ? 6.328 11.191 -25.740 1.00 98.00 286 ASN A CA 1
ATOM 2095 C C . ASN A 1 286 ? 7.064 12.501 -26.056 1.00 98.00 286 ASN A C 1
ATOM 2097 O O . ASN A 1 286 ? 8.077 12.836 -25.441 1.00 98.00 286 ASN A O 1
ATOM 2101 N N . GLY A 1 287 ? 6.534 13.259 -27.021 1.00 95.75 287 GLY A N 1
ATOM 2102 C CA . GLY A 1 287 ? 7.052 14.584 -27.363 1.00 95.75 287 GLY A CA 1
ATOM 2103 C C . GLY A 1 287 ? 7.055 15.517 -26.149 1.00 95.75 287 GLY A C 1
ATOM 2104 O O . GLY A 1 287 ? 6.086 15.566 -25.398 1.00 95.75 287 GLY A O 1
ATOM 2105 N N . GLY A 1 288 ? 8.166 16.225 -25.934 1.00 94.69 288 GLY A N 1
ATOM 2106 C CA . GLY A 1 288 ? 8.375 17.089 -24.764 1.00 94.69 288 GLY A CA 1
ATOM 2107 C C . GLY A 1 288 ? 8.827 16.368 -23.485 1.00 94.69 288 GLY A C 1
ATOM 2108 O O . GLY A 1 288 ? 9.205 17.039 -22.528 1.00 94.69 288 GLY A O 1
ATOM 2109 N N . ALA A 1 289 ? 8.841 15.030 -23.460 1.00 98.12 289 ALA A N 1
ATOM 2110 C CA . ALA A 1 289 ? 9.373 14.256 -22.340 1.00 98.12 289 ALA A CA 1
ATOM 2111 C C . ALA A 1 289 ? 10.899 14.096 -22.426 1.00 98.12 289 ALA A C 1
ATOM 2113 O O . ALA A 1 289 ? 11.465 14.007 -23.522 1.00 98.12 289 ALA A O 1
ATOM 2114 N N . THR A 1 290 ? 11.542 13.960 -21.265 1.00 98.44 290 THR A N 1
ATOM 2115 C CA . THR A 1 290 ? 12.978 13.670 -21.149 1.00 98.44 290 THR A CA 1
ATOM 2116 C C . THR A 1 290 ? 13.179 12.388 -20.355 1.00 98.44 290 THR A C 1
ATOM 2118 O O . THR A 1 290 ? 12.705 12.265 -19.226 1.00 98.44 290 THR A O 1
ATOM 2121 N N . PHE A 1 291 ? 13.905 11.435 -20.933 1.00 98.62 291 PHE A N 1
ATOM 2122 C CA . PHE A 1 291 ? 14.324 10.202 -20.281 1.00 98.62 291 PHE A CA 1
ATOM 2123 C C . PHE A 1 291 ? 15.850 10.170 -20.184 1.00 98.62 291 PHE A C 1
ATOM 2125 O O . PHE A 1 291 ? 16.547 10.014 -21.186 1.00 98.62 291 PHE A O 1
ATOM 2132 N N . THR A 1 292 ? 16.371 10.295 -18.972 1.00 98.50 292 THR A N 1
ATOM 2133 C CA . THR A 1 292 ? 17.803 10.221 -18.688 1.00 98.50 292 THR A CA 1
ATOM 2134 C C . THR A 1 292 ? 18.133 8.843 -18.142 1.00 98.50 292 THR A C 1
ATOM 2136 O O . THR A 1 292 ? 17.651 8.472 -17.075 1.00 98.50 292 THR A O 1
ATOM 2139 N N . ASN A 1 293 ? 18.975 8.085 -18.834 1.00 97.88 293 ASN A N 1
ATOM 2140 C CA . ASN A 1 293 ? 19.477 6.802 -18.349 1.00 97.88 293 ASN A CA 1
ATOM 2141 C C . ASN A 1 293 ? 20.922 6.966 -17.864 1.00 97.88 293 ASN A C 1
ATOM 2143 O O . ASN A 1 293 ? 21.750 7.510 -18.584 1.00 97.88 293 ASN A O 1
ATOM 2147 N N . THR A 1 294 ? 21.262 6.528 -16.657 1.00 96.06 294 THR A N 1
ATOM 2148 C CA . THR A 1 294 ? 22.649 6.603 -16.170 1.00 96.06 294 THR A CA 1
ATOM 2149 C C . THR A 1 294 ? 23.478 5.416 -16.673 1.00 96.06 294 THR A C 1
ATOM 2151 O O . THR A 1 294 ? 22.972 4.515 -17.340 1.00 96.06 294 THR A O 1
ATOM 2154 N N . VAL A 1 295 ? 24.763 5.373 -16.308 1.00 93.75 295 VAL A N 1
ATOM 2155 C CA . VAL A 1 295 ? 25.649 4.230 -16.586 1.00 93.75 295 VAL A CA 1
ATOM 2156 C C . VAL A 1 295 ? 25.151 2.909 -15.976 1.00 93.75 295 VAL A C 1
ATOM 2158 O O . VAL A 1 295 ? 25.358 1.849 -16.567 1.00 93.75 295 VAL A O 1
ATOM 2161 N N . ASN A 1 296 ? 24.444 2.966 -14.842 1.00 91.38 296 ASN A N 1
ATOM 2162 C CA . ASN A 1 296 ? 23.845 1.793 -14.195 1.00 91.38 296 ASN A CA 1
ATOM 2163 C C . ASN A 1 296 ? 22.459 1.462 -14.759 1.00 91.38 296 ASN A C 1
ATOM 2165 O O . ASN A 1 296 ? 21.958 0.352 -14.571 1.00 91.38 296 ASN A O 1
ATOM 2169 N N . GLY A 1 297 ? 21.843 2.422 -15.451 1.00 94.81 297 GLY A N 1
ATOM 2170 C CA . GLY A 1 297 ? 20.499 2.314 -15.980 1.00 94.81 297 GLY A CA 1
ATOM 2171 C C . GLY A 1 297 ? 20.366 1.205 -17.024 1.00 94.81 297 GLY A C 1
ATOM 2172 O O . GLY A 1 297 ? 21.082 1.168 -18.030 1.00 94.81 297 GLY A O 1
ATOM 2173 N N . LYS A 1 298 ? 19.407 0.312 -16.798 1.00 95.38 298 LYS A N 1
ATOM 2174 C CA . LYS A 1 298 ? 18.971 -0.742 -17.713 1.00 95.38 298 LYS A CA 1
ATOM 2175 C C . LYS A 1 298 ? 17.513 -0.506 -18.081 1.00 95.38 298 LYS A C 1
ATOM 2177 O O . LYS A 1 298 ? 16.670 -0.325 -17.202 1.00 95.38 298 LYS A O 1
ATOM 2182 N N . VAL A 1 299 ? 17.204 -0.558 -19.366 1.00 96.38 299 VAL A N 1
ATOM 2183 C CA . VAL A 1 299 ? 15.846 -0.428 -19.893 1.00 96.38 299 VAL A CA 1
ATOM 2184 C C . VAL A 1 299 ? 15.543 -1.641 -20.754 1.00 96.38 299 VAL A C 1
ATOM 2186 O O . VAL A 1 299 ? 16.316 -1.987 -21.646 1.00 96.38 299 VAL A O 1
ATOM 2189 N N . ARG A 1 300 ? 14.417 -2.302 -20.488 1.00 93.12 300 ARG A N 1
ATOM 2190 C CA . ARG A 1 300 ? 14.006 -3.506 -21.209 1.00 93.12 300 ARG A CA 1
ATOM 2191 C C . ARG A 1 300 ? 12.527 -3.469 -21.570 1.00 93.12 300 ARG A C 1
ATOM 2193 O O . ARG A 1 300 ? 11.691 -3.151 -20.725 1.00 93.12 300 ARG A O 1
ATOM 2200 N N . GLY A 1 301 ? 12.193 -3.892 -22.783 1.00 92.06 301 GLY A N 1
ATOM 2201 C CA . GLY A 1 301 ? 10.806 -4.069 -23.215 1.00 92.06 301 GLY A CA 1
ATOM 2202 C C . GLY A 1 301 ? 10.687 -4.892 -24.493 1.00 92.06 301 GLY A C 1
ATOM 2203 O O . GLY A 1 301 ? 11.691 -5.352 -25.036 1.00 92.06 301 GLY A O 1
ATOM 2204 N N . ALA A 1 302 ? 9.457 -5.071 -24.972 1.00 89.31 302 ALA A N 1
ATOM 2205 C CA . ALA A 1 302 ? 9.223 -5.587 -26.315 1.00 89.31 302 ALA A CA 1
ATOM 2206 C C . ALA A 1 302 ? 9.350 -4.438 -27.321 1.00 89.31 302 ALA A C 1
ATOM 2208 O O . ALA A 1 302 ? 10.350 -4.369 -28.034 1.00 89.31 302 ALA A O 1
ATOM 2209 N N . ASP A 1 303 ? 8.408 -3.495 -27.294 1.00 89.88 303 ASP A N 1
ATOM 2210 C CA . ASP A 1 303 ? 8.361 -2.368 -28.226 1.00 89.88 303 ASP A CA 1
ATOM 2211 C C . ASP A 1 303 ? 8.919 -1.079 -27.602 1.00 89.88 303 ASP A C 1
ATOM 2213 O O . ASP A 1 303 ? 8.760 -0.827 -26.401 1.00 89.88 303 ASP A O 1
ATOM 2217 N N . PHE A 1 304 ? 9.536 -0.236 -28.432 1.00 91.81 304 PHE A N 1
ATOM 2218 C CA . PHE A 1 304 ? 10.073 1.067 -28.040 1.00 91.81 304 PHE A CA 1
ATOM 2219 C C . PHE A 1 304 ? 9.713 2.147 -29.056 1.00 91.81 304 PHE A C 1
ATOM 2221 O O . PHE A 1 304 ? 10.183 2.096 -30.190 1.00 91.81 304 PHE A O 1
ATOM 2228 N N . ASP A 1 305 ? 8.965 3.166 -28.637 1.00 92.00 305 ASP A N 1
ATOM 2229 C CA . ASP A 1 305 ? 8.788 4.386 -29.423 1.00 92.00 305 ASP A CA 1
ATOM 2230 C C . ASP A 1 305 ? 9.350 5.593 -28.673 1.00 92.00 305 ASP A C 1
ATOM 2232 O O . ASP A 1 305 ? 8.979 5.876 -27.532 1.00 92.00 305 ASP A O 1
ATOM 2236 N N . ASN A 1 306 ? 10.188 6.362 -29.353 1.00 93.50 306 ASN A N 1
ATOM 2237 C CA . ASN A 1 306 ? 10.711 7.619 -28.842 1.00 93.50 306 ASN A CA 1
ATOM 2238 C C . ASN A 1 306 ? 10.363 8.771 -29.775 1.00 93.50 306 ASN A C 1
ATOM 2240 O O . ASN A 1 306 ? 10.888 8.871 -30.883 1.00 93.50 306 ASN A O 1
ATOM 2244 N N . ASN A 1 307 ? 9.534 9.671 -29.270 1.00 94.25 307 ASN A N 1
ATOM 2245 C CA . ASN A 1 307 ? 9.186 10.949 -29.881 1.00 94.25 307 ASN A CA 1
ATOM 2246 C C . ASN A 1 307 ? 9.722 12.136 -29.052 1.00 94.25 307 ASN A C 1
ATOM 2248 O O . ASN A 1 307 ? 9.471 13.285 -29.403 1.00 94.25 307 ASN A O 1
ATOM 2252 N N . GLY A 1 308 ? 10.406 11.867 -27.934 1.00 95.56 308 GLY A N 1
ATOM 2253 C CA . GLY A 1 308 ? 10.901 12.862 -26.982 1.00 95.56 308 GLY A CA 1
ATOM 2254 C C . GLY A 1 308 ? 12.422 12.985 -26.998 1.00 95.56 308 GLY A C 1
ATOM 2255 O O . GLY A 1 308 ? 13.056 12.935 -28.049 1.00 95.56 308 GLY A O 1
ATOM 2256 N N . THR A 1 309 ? 13.017 13.180 -25.824 1.00 96.06 309 THR A N 1
ATOM 2257 C CA . THR A 1 309 ? 14.474 13.238 -25.659 1.00 96.06 309 THR A CA 1
ATOM 2258 C C . THR A 1 309 ? 14.953 12.116 -24.752 1.00 96.06 309 THR A C 1
ATOM 2260 O O . THR A 1 309 ? 14.579 12.053 -23.584 1.00 96.06 309 THR A O 1
ATOM 2263 N N . VAL A 1 310 ? 15.815 11.246 -25.274 1.00 96.50 310 VAL A N 1
ATOM 2264 C CA . VAL A 1 310 ? 16.548 10.247 -24.491 1.00 96.50 310 VAL A CA 1
ATOM 2265 C C . VAL A 1 310 ? 18.010 10.663 -24.416 1.00 96.50 310 VAL A C 1
ATOM 2267 O O . VAL A 1 310 ? 18.632 10.922 -25.447 1.00 96.50 310 VAL A O 1
ATOM 2270 N N . VAL A 1 311 ? 18.560 10.726 -23.205 1.00 95.81 311 VAL A N 1
ATOM 2271 C CA . VAL A 1 311 ? 19.965 11.084 -22.973 1.00 95.81 311 VAL A CA 1
ATOM 2272 C C . VAL A 1 311 ? 20.639 10.157 -21.968 1.00 95.81 311 VAL A C 1
ATOM 2274 O O . VAL A 1 311 ? 19.965 9.476 -21.191 1.00 95.81 311 VAL A O 1
ATOM 2277 N N . GLY A 1 312 ? 21.972 10.156 -21.950 1.00 95.50 312 GLY A N 1
ATOM 2278 C CA . GLY A 1 312 ? 22.751 9.540 -20.879 1.00 95.50 312 GLY A CA 1
ATOM 2279 C C . GLY A 1 312 ? 23.661 8.400 -21.334 1.00 95.50 312 GLY A C 1
ATOM 2280 O O . GLY A 1 312 ? 24.445 8.554 -22.260 1.00 95.50 312 GLY A O 1
ATOM 2281 N N . SER A 1 313 ? 23.603 7.261 -20.656 1.00 94.88 313 SER A N 1
ATOM 2282 C CA . SER A 1 313 ? 24.463 6.095 -20.894 1.00 94.88 313 SER A CA 1
ATOM 2283 C C . SER A 1 313 ? 23.669 4.803 -20.646 1.00 94.88 313 SER A C 1
ATOM 2285 O O . SER A 1 313 ? 22.442 4.788 -20.755 1.00 94.88 313 SER A O 1
ATOM 2287 N N . GLY A 1 314 ? 24.348 3.702 -20.319 1.00 93.88 314 GLY A N 1
ATOM 2288 C CA . GLY A 1 314 ? 23.703 2.468 -19.868 1.00 93.88 314 GLY A CA 1
ATOM 2289 C C . GLY A 1 314 ? 23.148 1.629 -21.016 1.00 93.88 314 GLY A C 1
ATOM 2290 O O . GLY A 1 314 ? 23.638 1.700 -22.141 1.00 93.88 314 GLY A O 1
ATOM 2291 N N . GLU A 1 315 ? 22.167 0.780 -20.724 1.00 94.31 315 GLU A N 1
ATOM 2292 C CA . GLU A 1 315 ? 21.707 -0.267 -21.642 1.00 94.31 315 GLU A CA 1
ATOM 2293 C C . GLU A 1 315 ? 20.212 -0.204 -21.931 1.00 94.31 315 GLU A C 1
ATOM 2295 O O . GLU A 1 315 ? 19.391 -0.033 -21.034 1.00 94.31 315 GLU A O 1
ATOM 2300 N N . PHE A 1 316 ? 19.878 -0.433 -23.196 1.00 94.19 316 PHE A N 1
ATOM 2301 C CA . PHE A 1 316 ? 18.529 -0.532 -23.725 1.00 94.19 316 PHE A CA 1
ATOM 2302 C C . PHE A 1 316 ? 18.411 -1.839 -24.512 1.00 94.19 316 PHE A C 1
ATOM 2304 O O . PHE A 1 316 ? 19.187 -2.080 -25.438 1.00 94.19 316 PHE A O 1
ATOM 2311 N N . TYR A 1 317 ? 17.451 -2.682 -24.141 1.00 92.81 317 TYR A N 1
ATOM 2312 C CA . TYR A 1 317 ? 17.231 -4.000 -24.731 1.00 92.81 317 TYR A CA 1
ATOM 2313 C C . TYR A 1 317 ? 15.777 -4.163 -25.172 1.00 92.81 317 TYR A C 1
ATOM 2315 O O . TYR A 1 317 ? 14.867 -4.176 -24.338 1.00 92.81 317 TYR A O 1
ATOM 2323 N N . PHE A 1 318 ? 15.567 -4.358 -26.473 1.00 90.25 318 PHE A N 1
ATOM 2324 C CA . PHE A 1 318 ? 14.238 -4.515 -27.058 1.00 90.25 318 PHE A CA 1
ATOM 2325 C C . PHE A 1 318 ? 14.149 -5.718 -27.991 1.00 90.25 318 PHE A C 1
ATOM 2327 O O . PHE A 1 318 ? 15.086 -6.038 -28.723 1.00 90.25 318 PHE A O 1
ATOM 2334 N N . THR A 1 319 ? 13.011 -6.404 -27.972 1.00 87.38 319 THR A N 1
ATOM 2335 C CA . THR A 1 319 ? 12.788 -7.608 -28.793 1.00 87.38 319 THR A CA 1
ATOM 2336 C C . THR A 1 319 ? 11.756 -7.417 -29.895 1.00 87.38 319 THR A C 1
ATOM 2338 O O . THR A 1 319 ? 11.632 -8.286 -30.748 1.00 87.38 319 THR A O 1
ATOM 2341 N N . GLY A 1 320 ? 11.001 -6.322 -29.863 1.00 84.88 320 GLY A N 1
ATOM 2342 C CA . GLY A 1 320 ? 9.878 -6.019 -30.743 1.00 84.88 320 GLY A CA 1
ATOM 2343 C C . GLY A 1 320 ? 10.190 -4.892 -31.725 1.00 84.88 320 GLY A C 1
ATOM 2344 O O . GLY A 1 320 ? 11.276 -4.847 -32.316 1.00 84.88 320 GLY A O 1
ATOM 2345 N N . ILE A 1 321 ? 9.216 -4.014 -31.952 1.00 83.69 321 ILE A N 1
ATOM 2346 C CA . ILE A 1 321 ? 9.323 -2.896 -32.890 1.00 83.69 321 ILE A CA 1
ATOM 2347 C C . ILE A 1 321 ? 9.946 -1.689 -32.189 1.00 83.69 321 ILE A C 1
ATOM 2349 O O . ILE A 1 321 ? 9.455 -1.224 -31.163 1.00 83.69 321 ILE A O 1
ATOM 2353 N N . THR A 1 322 ? 10.986 -1.133 -32.810 1.00 85.06 322 THR A N 1
ATOM 2354 C CA . THR A 1 322 ? 11.631 0.107 -32.370 1.00 85.06 322 THR A CA 1
ATOM 2355 C C . THR A 1 322 ? 11.359 1.233 -33.364 1.00 85.06 322 THR A C 1
ATOM 2357 O O . THR A 1 322 ? 11.756 1.133 -34.529 1.00 85.06 322 THR A O 1
ATOM 2360 N N . ARG A 1 323 ? 10.751 2.331 -32.905 1.00 85.94 323 ARG A N 1
ATOM 2361 C CA . ARG A 1 323 ? 10.582 3.587 -33.651 1.00 85.94 323 ARG A CA 1
ATOM 2362 C C . ARG A 1 323 ? 11.311 4.716 -32.930 1.00 85.94 323 ARG A C 1
ATOM 2364 O O . ARG A 1 323 ? 11.055 4.983 -31.761 1.00 85.94 323 ARG A O 1
ATOM 2371 N N . GLN A 1 324 ? 12.196 5.409 -33.633 1.00 85.62 324 GLN A N 1
ATOM 2372 C CA . GLN A 1 324 ? 12.825 6.627 -33.126 1.00 85.62 324 GLN A CA 1
ATOM 2373 C C . GLN A 1 324 ? 12.453 7.787 -34.029 1.00 85.62 324 GLN A C 1
ATOM 2375 O O . GLN A 1 324 ? 12.570 7.685 -35.242 1.00 85.62 324 GLN A O 1
ATOM 2380 N N . GLN A 1 325 ? 11.996 8.873 -33.435 1.00 87.38 325 GLN A N 1
ATOM 2381 C CA . GLN A 1 325 ? 11.688 10.127 -34.119 1.00 87.38 325 GLN A CA 1
ATOM 2382 C C . GLN A 1 325 ? 12.253 11.324 -33.344 1.00 87.38 325 GLN A C 1
ATOM 2384 O O . GLN A 1 325 ? 12.503 12.370 -33.932 1.00 87.38 325 GLN A O 1
ATOM 2389 N N . GLY A 1 326 ? 12.459 11.166 -32.031 1.00 88.25 326 GLY A N 1
ATOM 2390 C CA . GLY A 1 326 ? 13.046 12.171 -31.151 1.00 88.25 326 GLY A CA 1
ATOM 2391 C C . GLY A 1 326 ? 14.570 12.081 -30.996 1.00 88.25 326 GLY A C 1
ATOM 2392 O O . GLY A 1 326 ? 15.249 11.303 -31.668 1.00 88.25 326 GLY A O 1
ATOM 2393 N N . ASN A 1 327 ? 15.104 12.870 -30.060 1.00 90.81 327 ASN A N 1
ATOM 2394 C CA . ASN A 1 327 ? 16.529 12.891 -29.726 1.00 90.81 327 ASN A CA 1
ATOM 2395 C C . ASN A 1 327 ? 16.933 11.613 -28.983 1.00 90.81 327 ASN A C 1
ATOM 2397 O O . ASN A 1 327 ? 16.194 11.125 -28.121 1.00 90.81 327 ASN A O 1
ATOM 2401 N N . PHE A 1 328 ? 18.129 11.105 -29.277 1.00 90.56 328 PHE A N 1
ATOM 2402 C CA . PHE A 1 328 ? 18.676 9.918 -28.627 1.00 90.56 328 PHE A CA 1
ATOM 2403 C C . PHE A 1 328 ? 20.203 10.037 -28.524 1.00 90.56 328 PHE A C 1
ATOM 2405 O O . PHE A 1 328 ? 20.930 9.638 -29.434 1.00 90.56 328 PHE A O 1
ATOM 2412 N N . ASN A 1 329 ? 20.692 10.634 -27.435 1.00 90.81 329 ASN A N 1
ATOM 2413 C CA . ASN A 1 329 ? 22.079 11.091 -27.326 1.00 90.81 329 ASN A CA 1
ATOM 2414 C C . ASN A 1 329 ? 22.782 10.497 -26.100 1.00 90.81 329 ASN A C 1
ATOM 2416 O O . ASN A 1 329 ? 22.443 10.805 -24.960 1.00 90.81 329 ASN A O 1
ATOM 2420 N N . GLY A 1 330 ? 23.808 9.686 -26.328 1.00 89.06 330 GLY A N 1
ATOM 2421 C CA . GLY A 1 330 ? 24.750 9.300 -25.293 1.00 89.06 330 GLY A CA 1
ATOM 2422 C C . GLY A 1 330 ? 25.616 10.475 -24.824 1.00 89.06 330 GLY A C 1
ATOM 2423 O O . GLY A 1 330 ? 25.899 11.395 -25.595 1.00 89.06 330 GLY A O 1
ATOM 2424 N N . ASN A 1 331 ? 26.061 10.428 -23.569 1.00 88.31 331 ASN A N 1
ATOM 2425 C CA . ASN A 1 331 ? 26.868 11.478 -22.944 1.00 88.31 331 ASN A CA 1
ATOM 2426 C C . ASN A 1 331 ? 28.186 11.714 -23.693 1.00 88.31 331 ASN A C 1
ATOM 2428 O O . ASN A 1 331 ? 28.500 12.841 -24.067 1.00 88.31 331 ASN A O 1
ATOM 2432 N N . ASP A 1 332 ? 28.938 10.641 -23.934 1.00 89.19 332 ASP A N 1
ATOM 2433 C CA . ASP A 1 332 ? 30.244 10.672 -24.587 1.00 89.19 332 ASP A CA 1
ATOM 2434 C C . ASP A 1 332 ? 30.600 9.290 -25.164 1.00 89.19 332 ASP A C 1
ATOM 2436 O O . ASP A 1 332 ? 29.908 8.297 -24.925 1.00 89.19 332 ASP A O 1
ATOM 2440 N N . ALA A 1 333 ? 31.679 9.223 -25.946 1.00 83.62 333 ALA A N 1
ATOM 2441 C CA . ALA A 1 333 ? 32.132 7.986 -26.581 1.00 83.62 333 ALA A CA 1
ATOM 2442 C C . ALA A 1 333 ? 32.665 6.930 -25.588 1.00 83.62 333 ALA A C 1
ATOM 2444 O O . ALA A 1 333 ? 32.682 5.746 -25.923 1.00 83.62 333 ALA A O 1
ATOM 2445 N N . GLY A 1 334 ? 33.098 7.333 -24.388 1.00 86.44 334 GLY A N 1
ATOM 2446 C CA . GLY A 1 334 ? 33.551 6.429 -23.326 1.00 86.44 334 GLY A CA 1
ATOM 2447 C C . GLY A 1 334 ? 32.394 5.795 -22.548 1.00 86.44 334 GLY A C 1
ATOM 2448 O O . GLY A 1 334 ? 32.492 4.641 -22.134 1.00 86.44 334 GLY A O 1
ATOM 2449 N N . ASN A 1 335 ? 31.275 6.511 -22.415 1.00 87.25 335 ASN A N 1
ATOM 2450 C CA . ASN A 1 335 ? 30.046 6.063 -21.759 1.00 87.25 335 ASN A CA 1
ATOM 2451 C C . ASN A 1 335 ? 28.828 6.182 -22.697 1.00 87.25 335 ASN A C 1
ATOM 2453 O O . ASN A 1 335 ? 27.892 6.939 -22.404 1.00 87.25 335 ASN A O 1
ATOM 2457 N N . PRO A 1 336 ? 28.802 5.434 -23.817 1.00 90.38 336 PRO A N 1
ATOM 2458 C CA . PRO A 1 336 ? 27.714 5.521 -24.778 1.00 90.38 336 PRO A CA 1
ATOM 2459 C C . PRO A 1 336 ? 26.427 4.901 -24.228 1.00 90.38 336 PRO A C 1
ATOM 2461 O O . PRO A 1 336 ? 26.437 4.107 -23.279 1.00 90.38 336 PRO A O 1
ATOM 2464 N N . ILE A 1 337 ? 25.309 5.186 -24.895 1.00 92.12 337 ILE A N 1
ATOM 2465 C CA . ILE A 1 337 ? 24.111 4.357 -24.748 1.00 92.12 337 ILE A CA 1
ATOM 2466 C C . ILE A 1 337 ? 24.317 3.068 -25.548 1.00 92.12 337 ILE A C 1
ATOM 2468 O O . ILE A 1 337 ? 24.535 3.107 -26.759 1.00 92.12 337 ILE A O 1
ATOM 2472 N N . LYS A 1 338 ? 24.215 1.917 -24.884 1.00 90.81 338 LYS A N 1
ATOM 2473 C CA . LYS A 1 338 ? 24.229 0.597 -25.522 1.00 90.81 338 LYS A CA 1
ATOM 2474 C C . LYS A 1 338 ? 22.806 0.214 -25.909 1.00 90.81 338 LYS A C 1
ATOM 2476 O O . LYS A 1 338 ? 21.994 -0.076 -25.035 1.00 90.81 338 LYS A O 1
ATOM 2481 N N . PHE A 1 339 ? 22.504 0.194 -27.201 1.00 90.19 339 PHE A N 1
ATOM 2482 C CA . PHE A 1 339 ? 21.160 -0.087 -27.703 1.00 90.19 339 PHE A CA 1
ATOM 2483 C C . PHE A 1 339 ? 21.122 -1.396 -28.495 1.00 90.19 339 PHE A C 1
ATOM 2485 O O . PHE A 1 339 ? 21.731 -1.507 -29.558 1.00 90.19 339 PHE A O 1
ATOM 2492 N N . PHE A 1 340 ? 20.389 -2.386 -27.990 1.00 87.38 340 PHE A N 1
ATOM 2493 C CA . PHE A 1 340 ? 20.158 -3.668 -28.650 1.00 87.38 340 PHE A CA 1
ATOM 2494 C C . PHE A 1 340 ? 18.682 -3.816 -29.028 1.00 87.38 340 PHE A C 1
ATOM 2496 O O . PHE A 1 340 ? 17.802 -3.672 -28.178 1.00 87.38 340 PHE A O 1
ATOM 2503 N N . ALA A 1 341 ? 18.415 -4.159 -30.290 1.00 83.75 341 ALA A N 1
ATOM 2504 C CA . ALA A 1 341 ? 17.081 -4.499 -30.770 1.00 83.75 341 ALA A CA 1
ATOM 2505 C C . ALA A 1 341 ? 17.119 -5.752 -31.652 1.00 83.75 341 ALA A C 1
ATOM 2507 O O . ALA A 1 341 ? 17.821 -5.770 -32.663 1.00 83.75 341 ALA A O 1
ATOM 2508 N N . ALA A 1 342 ? 16.349 -6.779 -31.281 1.00 79.25 342 ALA A N 1
ATOM 2509 C CA . ALA A 1 342 ? 16.413 -8.101 -31.912 1.00 79.25 342 ALA A CA 1
ATOM 2510 C C . ALA A 1 342 ? 15.982 -8.110 -33.392 1.00 79.25 342 ALA A C 1
ATOM 2512 O O . ALA A 1 342 ? 16.545 -8.855 -34.187 1.00 79.25 342 ALA A O 1
ATOM 2513 N N . ASN A 1 343 ? 15.020 -7.261 -33.770 1.00 71.25 343 ASN A N 1
ATOM 2514 C CA . ASN A 1 343 ? 14.437 -7.246 -35.121 1.00 71.25 343 ASN A CA 1
ATOM 2515 C C . ASN A 1 343 ? 15.126 -6.273 -36.091 1.00 71.25 343 ASN A C 1
ATOM 2517 O O . ASN A 1 343 ? 14.656 -6.086 -37.212 1.00 71.25 343 ASN A O 1
ATOM 2521 N N . LEU A 1 344 ? 16.214 -5.617 -35.677 1.00 67.19 344 LEU A N 1
ATOM 2522 C CA . LEU A 1 344 ? 16.960 -4.711 -36.547 1.00 67.19 344 LEU A CA 1
ATOM 2523 C C . LEU A 1 344 ? 18.092 -5.470 -37.245 1.00 67.19 344 LEU A C 1
ATOM 2525 O O . LEU A 1 344 ? 19.188 -5.613 -36.698 1.00 67.19 344 LEU A O 1
ATOM 2529 N N . ALA A 1 345 ? 17.844 -5.916 -38.481 1.00 54.84 345 ALA A N 1
ATOM 2530 C CA . ALA A 1 345 ? 18.917 -6.358 -39.369 1.00 54.84 345 ALA A CA 1
ATOM 2531 C C . ALA A 1 345 ? 19.912 -5.195 -39.597 1.00 54.84 345 ALA A C 1
ATOM 2533 O O . ALA A 1 345 ? 19.494 -4.035 -39.649 1.00 54.84 345 ALA A O 1
ATOM 2534 N N . PRO A 1 346 ? 21.229 -5.446 -39.722 1.00 51.81 346 PRO A N 1
ATOM 2535 C CA . PRO A 1 346 ? 22.164 -4.426 -40.191 1.00 51.81 346 PRO A CA 1
ATOM 2536 C C . PRO A 1 346 ? 21.681 -3.894 -41.548 1.00 51.81 346 PRO A C 1
ATOM 2538 O O . PRO A 1 346 ? 21.652 -4.638 -42.525 1.00 51.81 346 PRO A O 1
ATOM 2541 N N . ASN A 1 347 ? 21.269 -2.628 -41.623 1.00 49.75 347 ASN A N 1
ATOM 2542 C CA . ASN A 1 347 ? 20.971 -2.016 -42.911 1.00 49.75 347 ASN A CA 1
ATOM 2543 C C . ASN A 1 347 ? 22.302 -1.770 -43.637 1.00 49.75 347 ASN A C 1
ATOM 2545 O O . ASN A 1 347 ? 23.125 -0.994 -43.158 1.00 49.75 347 ASN A O 1
ATOM 2549 N N . ALA A 1 348 ? 22.512 -2.417 -44.786 1.00 42.69 348 ALA A N 1
ATOM 2550 C CA . ALA A 1 348 ? 23.743 -2.290 -45.569 1.00 42.69 348 ALA A CA 1
ATOM 2551 C C . ALA A 1 348 ? 24.028 -0.846 -46.035 1.00 42.69 348 ALA A C 1
ATOM 2553 O O . ALA A 1 348 ? 25.188 -0.474 -46.179 1.00 42.69 348 ALA A O 1
ATOM 2554 N N . ASN A 1 349 ? 22.990 -0.018 -46.209 1.00 43.97 349 ASN A N 1
ATOM 2555 C CA . ASN A 1 349 ? 23.124 1.389 -46.608 1.00 43.97 349 ASN A CA 1
ATOM 2556 C C . ASN A 1 349 ? 23.398 2.326 -45.422 1.00 43.97 349 ASN A C 1
ATOM 2558 O O . ASN A 1 349 ? 23.862 3.447 -45.611 1.00 43.97 349 ASN A O 1
ATOM 2562 N N . TYR A 1 350 ? 23.135 1.868 -44.198 1.00 48.91 350 TYR A N 1
ATOM 2563 C CA . TYR A 1 350 ? 23.373 2.623 -42.974 1.00 48.91 350 TYR A CA 1
ATOM 2564 C C . TYR A 1 350 ? 23.919 1.681 -41.892 1.00 48.91 350 TYR A C 1
ATOM 2566 O O . TYR A 1 350 ? 23.212 1.340 -40.942 1.00 48.91 350 TYR A O 1
ATOM 2574 N N . PRO A 1 351 ? 25.189 1.258 -41.996 1.00 45.03 351 PRO A N 1
ATOM 2575 C CA . PRO A 1 351 ? 25.790 0.317 -41.046 1.00 45.03 351 PRO A CA 1
ATOM 2576 C C . PRO A 1 351 ? 25.757 0.820 -39.588 1.00 45.03 351 PRO A C 1
ATOM 2578 O O . PRO A 1 351 ? 25.782 0.008 -38.664 1.00 45.03 351 PRO A O 1
ATOM 2581 N N . ASN A 1 352 ? 25.602 2.140 -39.398 1.00 47.19 352 ASN A N 1
ATOM 2582 C CA . ASN A 1 352 ? 25.462 2.819 -38.106 1.00 47.19 352 ASN A CA 1
ATOM 2583 C C . ASN A 1 352 ? 24.036 3.354 -37.826 1.00 47.19 352 ASN A C 1
ATOM 2585 O O . ASN A 1 352 ? 23.843 4.063 -36.840 1.00 47.19 352 ASN A O 1
ATOM 2589 N N . SER A 1 353 ? 23.019 3.069 -38.659 1.00 50.25 353 SER A N 1
ATOM 2590 C CA . SER A 1 353 ? 21.633 3.390 -38.284 1.00 50.25 353 SER A CA 1
ATOM 2591 C C . SER A 1 353 ? 21.168 2.387 -37.241 1.00 50.25 353 SER A C 1
ATOM 2593 O O . SER A 1 353 ? 20.849 1.237 -37.545 1.00 50.25 353 SER A O 1
ATOM 2595 N N . TYR A 1 354 ? 21.116 2.832 -35.996 1.00 59.78 354 TYR A N 1
ATOM 2596 C CA . TYR A 1 354 ? 20.685 2.006 -34.876 1.00 59.78 354 TYR A CA 1
ATOM 2597 C C . TYR A 1 354 ? 19.165 1.793 -34.820 1.00 59.78 354 TYR A C 1
ATOM 2599 O O . TYR A 1 354 ? 18.688 1.098 -33.927 1.00 59.78 354 TYR A O 1
ATOM 2607 N N . PHE A 1 355 ? 18.405 2.373 -35.761 1.00 64.06 355 PHE A N 1
ATOM 2608 C CA . PHE A 1 355 ? 16.952 2.519 -35.683 1.00 64.06 355 PHE A CA 1
ATOM 2609 C C . PHE A 1 355 ? 16.266 2.472 -37.059 1.00 64.06 355 PHE A C 1
ATOM 2611 O O . PHE A 1 355 ? 16.828 2.933 -38.048 1.00 64.06 355 PHE A O 1
ATOM 2618 N N . ASN A 1 356 ? 15.029 1.955 -37.107 1.00 55.28 356 ASN A N 1
ATOM 2619 C CA . ASN A 1 356 ? 14.241 1.770 -38.340 1.00 55.28 356 ASN A CA 1
ATOM 2620 C C . ASN A 1 356 ? 13.708 3.076 -38.968 1.00 55.28 356 ASN A C 1
ATOM 2622 O O . ASN A 1 356 ? 13.190 3.036 -40.081 1.00 55.28 356 ASN A O 1
ATOM 2626 N N . VAL A 1 357 ? 13.801 4.221 -38.277 1.00 53.66 357 VAL A N 1
ATOM 2627 C CA . VAL A 1 357 ? 13.254 5.509 -38.738 1.00 53.66 357 VAL A CA 1
ATOM 2628 C C . VAL A 1 357 ? 14.249 6.645 -38.442 1.00 53.66 357 VAL A C 1
ATOM 2630 O O . VAL A 1 357 ? 14.350 7.140 -37.331 1.00 53.66 357 VAL A O 1
ATOM 2633 N N . GLY A 1 358 ? 15.023 7.041 -39.451 1.00 50.88 358 GLY A N 1
ATOM 2634 C CA . GLY A 1 358 ? 15.413 8.435 -39.715 1.00 50.88 358 GLY A CA 1
ATOM 2635 C C . GLY A 1 358 ? 16.456 9.178 -38.863 1.00 50.88 358 GLY A C 1
ATOM 2636 O O . GLY A 1 358 ? 17.112 10.044 -39.435 1.00 50.88 358 GLY A O 1
ATOM 2637 N N . VAL A 1 359 ? 16.667 8.903 -37.571 1.00 57.69 359 VAL A N 1
ATOM 2638 C CA . VAL A 1 359 ? 17.601 9.713 -36.748 1.00 57.69 359 VAL A CA 1
ATOM 2639 C C . VAL A 1 359 ? 18.730 8.855 -36.178 1.00 57.69 359 VAL A C 1
ATOM 2641 O O . VAL A 1 359 ? 18.495 7.927 -35.406 1.00 57.69 359 VAL A O 1
ATOM 2644 N N . GLN A 1 360 ? 19.977 9.156 -36.565 1.00 66.38 360 GLN A N 1
ATOM 2645 C CA . GLN A 1 360 ? 21.157 8.566 -35.928 1.00 66.38 360 GLN A CA 1
ATOM 2646 C C . GLN A 1 360 ? 21.348 9.196 -34.548 1.00 66.38 360 GLN A C 1
ATOM 2648 O O . GLN A 1 360 ? 21.411 10.417 -34.424 1.00 66.38 360 GLN A O 1
ATOM 2653 N N . GLY A 1 361 ? 21.440 8.363 -33.513 1.00 72.62 361 GLY A N 1
ATOM 2654 C CA . GLY A 1 361 ? 21.772 8.840 -32.177 1.00 72.62 361 GLY A CA 1
ATOM 2655 C C . GLY A 1 361 ? 23.253 9.199 -32.051 1.00 72.62 361 GLY A C 1
ATOM 2656 O O . GLY A 1 361 ? 24.111 8.549 -32.650 1.00 72.62 361 GLY A O 1
ATOM 2657 N N . ILE A 1 362 ? 23.559 10.219 -31.253 1.00 82.81 362 ILE A N 1
ATOM 2658 C CA . ILE A 1 362 ? 24.936 10.642 -30.951 1.00 82.81 362 ILE A CA 1
ATOM 2659 C C . ILE A 1 362 ? 25.477 9.756 -29.825 1.00 82.81 362 ILE A C 1
ATOM 2661 O O . ILE A 1 362 ? 24.750 9.503 -28.874 1.00 82.81 362 ILE A O 1
ATOM 2665 N N . ASN A 1 363 ? 26.727 9.280 -29.894 1.00 88.31 363 ASN A N 1
ATOM 2666 C CA . ASN A 1 363 ? 27.337 8.424 -28.856 1.00 88.31 363 ASN A CA 1
ATOM 2667 C C . ASN A 1 363 ? 26.472 7.202 -28.473 1.00 88.31 363 ASN A C 1
ATOM 2669 O O . ASN A 1 363 ? 26.336 6.838 -27.303 1.00 88.31 363 ASN A O 1
ATOM 2673 N N . VAL A 1 364 ? 25.858 6.572 -29.474 1.00 86.81 364 VAL A N 1
ATOM 2674 C CA . VAL A 1 364 ? 25.103 5.323 -29.324 1.00 86.81 364 VAL A CA 1
ATOM 2675 C C . VAL A 1 364 ? 25.923 4.186 -29.914 1.00 86.81 364 VAL A C 1
ATOM 2677 O O . VAL A 1 364 ? 26.508 4.325 -30.988 1.00 86.81 364 VAL A O 1
ATOM 2680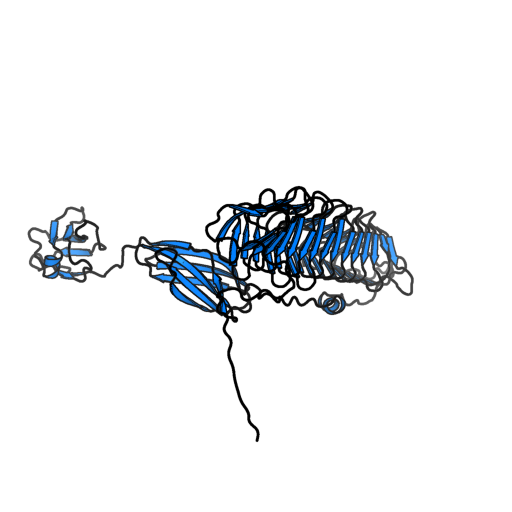 N N . MET A 1 365 ? 25.953 3.054 -29.219 1.00 86.19 365 MET A N 1
ATOM 2681 C CA . MET A 1 365 ? 26.622 1.835 -29.656 1.00 86.19 365 MET A CA 1
ATOM 2682 C C . MET A 1 365 ? 25.611 0.693 -29.740 1.00 86.19 365 MET A C 1
ATOM 2684 O O . MET A 1 365 ? 24.888 0.432 -28.778 1.00 86.19 365 MET A O 1
ATOM 2688 N N . ARG A 1 366 ? 25.610 -0.053 -30.850 1.00 82.31 366 ARG A N 1
ATOM 2689 C CA . ARG A 1 366 ? 24.879 -1.326 -30.949 1.00 82.31 366 ARG A CA 1
ATOM 2690 C C . ARG A 1 366 ? 25.813 -2.502 -30.682 1.00 82.31 366 ARG A C 1
ATOM 2692 O O . ARG A 1 366 ? 26.632 -2.816 -31.546 1.00 82.31 366 ARG A O 1
ATOM 2699 N N . PRO A 1 367 ? 25.702 -3.173 -29.526 1.00 83.56 367 PRO A N 1
ATOM 2700 C CA . PRO A 1 367 ? 26.465 -4.387 -29.283 1.00 83.56 367 PRO A CA 1
ATOM 2701 C C . PRO A 1 367 ? 25.947 -5.539 -30.163 1.00 83.56 367 PRO A C 1
ATOM 2703 O O . PRO A 1 367 ? 24.753 -5.613 -30.452 1.00 83.56 367 PRO A O 1
ATOM 2706 N N . ALA A 1 368 ? 26.834 -6.461 -30.561 1.00 80.81 368 ALA A N 1
ATOM 2707 C CA . ALA A 1 368 ? 26.461 -7.665 -31.320 1.00 80.81 368 ALA A CA 1
ATOM 2708 C C . ALA A 1 368 ? 25.513 -8.587 -30.529 1.00 80.81 368 ALA A C 1
ATOM 2710 O O . ALA A 1 368 ? 24.643 -9.242 -31.095 1.00 80.81 368 ALA A O 1
ATOM 2711 N N . SER A 1 369 ? 25.665 -8.594 -29.207 1.00 83.12 369 SER A N 1
ATOM 2712 C CA . SER A 1 369 ? 24.790 -9.273 -28.259 1.00 83.12 369 SER A CA 1
ATOM 2713 C C . SER A 1 369 ? 24.693 -8.450 -26.984 1.00 83.12 369 SER A C 1
ATOM 2715 O O . SER A 1 369 ? 25.690 -7.876 -26.543 1.00 83.12 369 SER A O 1
ATOM 2717 N N . LEU A 1 370 ? 23.524 -8.445 -26.354 1.00 87.06 370 LEU A N 1
ATOM 2718 C CA . LEU A 1 370 ? 23.334 -7.866 -25.031 1.00 87.06 370 LEU A CA 1
ATOM 2719 C C . LEU A 1 370 ? 22.516 -8.837 -24.184 1.00 87.06 370 LEU A C 1
ATOM 2721 O O . LEU A 1 370 ? 21.437 -9.251 -24.598 1.00 87.06 370 LEU A O 1
ATOM 2725 N N . THR A 1 371 ? 23.018 -9.213 -23.010 1.00 89.12 371 THR A N 1
ATOM 2726 C CA . THR A 1 371 ? 22.239 -10.027 -22.072 1.00 89.12 371 THR A CA 1
ATOM 2727 C C . THR A 1 371 ? 21.202 -9.128 -21.412 1.00 89.12 371 THR A C 1
ATOM 2729 O O . THR A 1 371 ? 21.580 -8.126 -20.802 1.00 89.12 371 THR A O 1
ATOM 2732 N N . PRO A 1 372 ? 19.901 -9.432 -21.523 1.00 87.25 372 PRO A N 1
ATOM 2733 C CA . PRO A 1 372 ? 18.899 -8.571 -20.938 1.00 87.25 372 PRO A CA 1
ATOM 2734 C C . PRO A 1 372 ? 18.946 -8.658 -19.414 1.00 87.25 372 PRO A C 1
ATOM 2736 O O . PRO A 1 372 ? 18.902 -9.749 -18.848 1.00 87.25 372 PRO A O 1
ATOM 2739 N N . ALA A 1 373 ? 18.948 -7.502 -18.755 1.00 82.88 373 ALA A N 1
ATOM 2740 C CA . ALA A 1 373 ? 18.702 -7.442 -17.324 1.00 82.88 373 ALA A CA 1
ATOM 2741 C C . ALA A 1 373 ? 17.341 -8.074 -16.991 1.00 82.88 373 ALA A C 1
ATOM 2743 O O . ALA A 1 373 ? 16.354 -7.913 -17.724 1.00 82.88 373 ALA A O 1
ATOM 2744 N N . ASP A 1 374 ? 17.284 -8.798 -15.882 1.00 73.75 374 ASP A N 1
ATOM 2745 C CA . ASP A 1 374 ? 16.060 -9.368 -15.340 1.00 73.75 374 ASP A CA 1
ATOM 2746 C C . ASP A 1 374 ? 15.846 -8.920 -13.895 1.00 73.75 374 ASP A C 1
ATOM 2748 O O . ASP A 1 374 ? 16.665 -8.220 -13.293 1.00 73.75 374 ASP A O 1
ATOM 2752 N N . THR A 1 375 ? 14.704 -9.302 -13.332 1.00 66.69 375 THR A N 1
ATOM 2753 C CA . THR A 1 375 ? 14.403 -8.954 -11.946 1.00 66.69 375 THR A CA 1
ATOM 2754 C C . THR A 1 375 ? 15.336 -9.639 -10.976 1.00 66.69 375 THR A C 1
ATOM 2756 O O . THR A 1 375 ? 15.719 -8.986 -10.016 1.00 66.69 375 THR A O 1
ATOM 2759 N N . ASN A 1 376 ? 15.735 -10.887 -11.253 1.00 69.25 376 ASN A N 1
ATOM 2760 C CA . ASN A 1 376 ? 16.625 -11.712 -10.426 1.00 69.25 376 ASN A CA 1
ATOM 2761 C C . ASN A 1 376 ? 17.973 -11.022 -10.182 1.00 69.25 376 ASN A C 1
ATOM 2763 O O . ASN A 1 376 ? 18.412 -10.914 -9.041 1.00 69.25 376 ASN A O 1
ATOM 2767 N N . SER A 1 377 ? 18.560 -10.445 -11.226 1.00 67.62 377 SER A N 1
ATOM 2768 C CA . SER A 1 3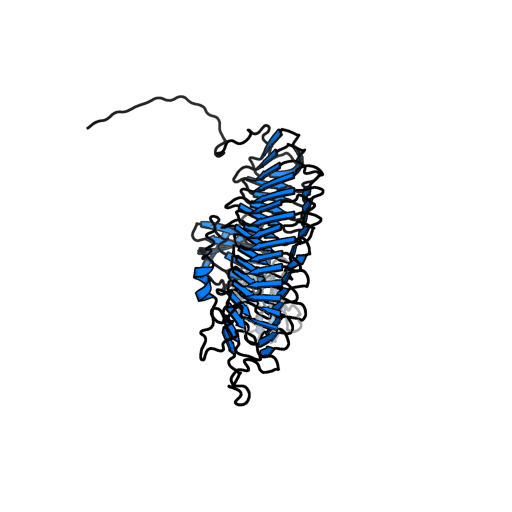77 ? 19.827 -9.705 -11.176 1.00 67.62 377 SER A CA 1
ATOM 2769 C C . SER A 1 377 ? 19.727 -8.405 -10.373 1.00 67.62 377 SER A C 1
ATOM 2771 O O . SER A 1 377 ? 20.714 -7.944 -9.807 1.00 67.62 377 SER A O 1
ATOM 2773 N N . PHE A 1 378 ? 18.530 -7.815 -10.301 1.00 69.81 378 PHE A N 1
ATOM 2774 C CA . PHE A 1 378 ? 18.262 -6.608 -9.521 1.00 69.81 378 PHE A CA 1
ATOM 2775 C C . PHE A 1 378 ? 17.754 -6.902 -8.101 1.00 69.81 378 PHE A C 1
ATOM 2777 O O . PHE A 1 378 ? 17.661 -5.963 -7.313 1.00 69.81 378 PHE A O 1
ATOM 2784 N N . TYR A 1 379 ? 17.487 -8.165 -7.722 1.00 60.31 379 TYR A N 1
ATOM 2785 C CA . TYR A 1 379 ? 17.125 -8.498 -6.333 1.00 60.31 379 TYR A CA 1
ATOM 2786 C C . TYR A 1 379 ? 18.246 -8.127 -5.361 1.00 60.31 379 TYR A C 1
ATOM 2788 O O . TYR A 1 379 ? 17.990 -7.494 -4.340 1.00 60.31 379 TYR A O 1
ATOM 2796 N N . THR A 1 380 ? 19.488 -8.471 -5.697 1.00 59.97 380 THR A N 1
ATOM 2797 C CA . THR A 1 380 ? 20.662 -8.224 -4.848 1.00 59.97 380 THR A CA 1
ATOM 2798 C C . THR A 1 380 ? 21.038 -6.744 -4.780 1.00 59.97 380 THR A C 1
ATOM 2800 O O . THR A 1 380 ? 21.457 -6.267 -3.731 1.00 59.97 380 THR A O 1
ATOM 2803 N N . PHE A 1 381 ? 20.842 -5.997 -5.870 1.00 64.25 381 PHE A N 1
ATOM 2804 C CA . PHE A 1 381 ? 21.175 -4.569 -5.956 1.00 64.25 381 PHE A CA 1
ATOM 2805 C C . PHE A 1 381 ? 20.205 -3.668 -5.173 1.00 64.25 381 PHE A C 1
ATOM 2807 O O . PHE A 1 381 ? 20.576 -2.604 -4.688 1.00 64.25 381 PHE A O 1
ATOM 2814 N N . CYS A 1 382 ? 18.956 -4.103 -5.041 1.00 69.50 382 CYS A N 1
ATOM 2815 C CA . CYS A 1 382 ? 17.871 -3.326 -4.452 1.00 69.50 382 CYS A CA 1
ATOM 2816 C C . CYS A 1 382 ? 17.694 -3.510 -2.937 1.00 69.50 382 CYS A C 1
ATOM 2818 O O . CYS A 1 382 ? 16.850 -2.842 -2.340 1.00 69.50 382 CYS A O 1
ATOM 2820 N N . GLY A 1 383 ? 18.459 -4.422 -2.330 1.00 59.34 383 GLY A N 1
ATOM 2821 C CA . GLY A 1 383 ? 18.221 -4.911 -0.976 1.00 59.34 383 GLY A CA 1
ATOM 2822 C C . GLY A 1 383 ? 17.026 -5.869 -0.934 1.00 59.34 383 GLY A C 1
ATOM 2823 O O . GLY A 1 383 ? 15.917 -5.542 -1.362 1.00 59.34 383 GLY A O 1
ATOM 2824 N N . GLU A 1 384 ? 17.244 -7.076 -0.420 1.00 50.50 384 GLU A N 1
ATOM 2825 C CA . GLU A 1 384 ? 16.164 -8.023 -0.164 1.00 50.50 384 GLU A CA 1
ATOM 2826 C C . GLU A 1 384 ? 15.408 -7.577 1.094 1.00 50.50 384 GLU A C 1
ATOM 2828 O O . GLU A 1 384 ? 15.955 -7.579 2.193 1.00 50.50 384 GLU A O 1
ATOM 2833 N N . GLN A 1 385 ? 14.153 -7.152 0.938 1.00 53.31 385 GLN A N 1
ATOM 2834 C CA . GLN A 1 385 ? 13.273 -6.867 2.071 1.00 53.31 385 GLN A CA 1
ATOM 2835 C C . GLN A 1 385 ? 12.464 -8.131 2.370 1.00 53.31 385 GLN A C 1
ATOM 2837 O O . GLN A 1 385 ? 11.376 -8.334 1.822 1.00 53.31 385 GLN A O 1
ATOM 2842 N N . THR A 1 386 ? 13.008 -9.018 3.204 1.00 47.34 386 THR A N 1
ATOM 2843 C CA . THR A 1 386 ? 12.226 -10.113 3.782 1.00 47.34 386 THR A CA 1
ATOM 2844 C C . THR A 1 386 ? 11.377 -9.551 4.909 1.00 47.34 386 THR A C 1
ATOM 2846 O O . THR A 1 386 ? 11.866 -9.305 6.005 1.00 47.34 386 THR A O 1
ATOM 2849 N N . PHE A 1 387 ? 10.093 -9.353 4.640 1.00 44.12 387 PHE A N 1
ATOM 2850 C CA . PHE A 1 387 ? 9.120 -8.989 5.660 1.00 44.12 387 PHE A CA 1
ATOM 2851 C C . PHE A 1 387 ? 8.908 -10.176 6.609 1.00 44.12 387 PHE A C 1
ATOM 2853 O O . PHE A 1 387 ? 8.114 -11.078 6.338 1.00 44.12 387 PHE A O 1
ATOM 2860 N N . THR A 1 388 ? 9.638 -10.201 7.721 1.00 42.38 388 THR A N 1
ATOM 2861 C CA . THR A 1 388 ? 9.350 -11.096 8.842 1.00 42.38 388 THR A CA 1
ATOM 2862 C C . THR A 1 388 ? 8.412 -10.367 9.787 1.00 42.38 388 THR A C 1
ATOM 2864 O O . THR A 1 388 ? 8.853 -9.616 10.653 1.00 42.38 388 THR A O 1
ATOM 2867 N N . THR A 1 389 ? 7.102 -10.551 9.632 1.00 41.38 389 THR A N 1
ATOM 2868 C CA . THR A 1 389 ? 6.166 -10.015 10.619 1.00 41.38 389 THR A CA 1
ATOM 2869 C C . THR A 1 389 ? 6.442 -10.625 11.990 1.00 41.38 389 THR A C 1
ATOM 2871 O O . THR A 1 389 ? 6.304 -11.832 12.190 1.00 41.38 389 THR A O 1
ATOM 2874 N N . GLY A 1 390 ? 6.783 -9.780 12.964 1.00 40.22 390 GLY A N 1
ATOM 2875 C CA . GLY A 1 390 ? 6.753 -10.137 14.387 1.00 40.22 390 GLY A CA 1
ATOM 2876 C C . GLY A 1 390 ? 5.329 -10.356 14.926 1.00 40.22 390 GLY A C 1
ATOM 2877 O O . GLY A 1 390 ? 5.155 -10.862 16.031 1.00 40.22 390 GLY A O 1
ATOM 2878 N N . GLY A 1 391 ? 4.298 -10.024 14.142 1.00 41.91 391 GLY A N 1
ATOM 2879 C CA . GLY A 1 391 ? 2.952 -10.562 14.304 1.00 41.91 391 GLY A CA 1
ATOM 2880 C C . GLY A 1 391 ? 2.804 -11.783 13.410 1.00 41.91 391 GLY A C 1
ATOM 2881 O O . GLY A 1 391 ? 3.090 -11.705 12.222 1.00 41.91 391 GLY A O 1
ATOM 2882 N N . THR A 1 392 ? 2.368 -12.925 13.932 1.00 35.06 392 THR A N 1
ATOM 2883 C CA . THR A 1 392 ? 1.998 -14.045 13.062 1.00 35.06 392 THR A CA 1
ATOM 2884 C C . THR A 1 392 ? 1.034 -13.527 11.985 1.00 35.06 392 THR A C 1
ATOM 2886 O O . THR A 1 392 ? -0.015 -12.982 12.360 1.00 35.06 392 THR A O 1
ATOM 2889 N N . PRO A 1 393 ? 1.367 -13.638 10.675 1.00 39.62 393 PRO A N 1
ATOM 2890 C CA . PRO A 1 393 ? 0.368 -13.453 9.628 1.00 39.62 393 PRO A CA 1
ATOM 2891 C C . PRO A 1 393 ? -0.827 -14.299 10.040 1.00 39.62 393 PRO A C 1
ATOM 2893 O O . PRO A 1 393 ? -0.617 -15.380 10.603 1.00 39.62 393 PRO A O 1
ATOM 2896 N N . LEU A 1 394 ? -2.058 -13.821 9.841 1.00 48.22 394 LEU A N 1
ATOM 2897 C CA . LEU A 1 394 ? -3.177 -14.727 10.048 1.00 48.22 394 LEU A CA 1
ATOM 2898 C C . LEU A 1 394 ? -2.904 -15.940 9.137 1.00 48.22 394 LEU A C 1
ATOM 2900 O O . LEU A 1 394 ? -2.744 -15.759 7.933 1.00 48.22 394 LEU A O 1
ATOM 2904 N N . PRO A 1 395 ? -2.754 -17.140 9.704 1.00 54.16 395 PRO A N 1
ATOM 2905 C CA . PRO A 1 395 ? -2.138 -18.271 9.012 1.00 54.16 395 PRO A CA 1
ATOM 2906 C C . PRO A 1 395 ? -3.009 -18.791 7.869 1.00 54.16 395 PRO A C 1
ATOM 2908 O O . PRO A 1 395 ? -2.547 -19.552 7.026 1.00 54.16 395 PRO A O 1
ATOM 2911 N N . VAL A 1 396 ? -4.266 -18.342 7.820 1.00 67.38 396 VAL A N 1
ATOM 2912 C CA . VAL A 1 396 ? -5.224 -18.651 6.770 1.00 67.38 396 VAL A CA 1
ATOM 2913 C C . VAL A 1 396 ? -5.975 -17.396 6.351 1.00 67.38 396 VAL A C 1
ATOM 2915 O O . VAL A 1 396 ? -6.525 -16.685 7.195 1.00 67.38 396 VAL A O 1
ATOM 2918 N N . THR A 1 397 ? -6.075 -17.181 5.038 1.00 77.06 397 THR A N 1
ATOM 2919 C CA . THR A 1 397 ? -6.987 -16.193 4.441 1.00 77.06 397 THR A CA 1
ATOM 2920 C C . THR A 1 397 ? -8.191 -16.914 3.833 1.00 77.06 397 THR A C 1
ATOM 2922 O O . THR A 1 397 ? -8.083 -17.502 2.758 1.00 77.06 397 THR A O 1
ATOM 2925 N N . LEU A 1 398 ? -9.343 -16.879 4.513 1.00 80.50 398 LEU A N 1
ATOM 2926 C CA . LEU A 1 398 ? -10.611 -17.416 3.997 1.00 80.50 398 LEU A CA 1
ATOM 2927 C C . LEU A 1 398 ? -11.164 -16.518 2.882 1.00 80.50 398 LEU A C 1
ATOM 2929 O O . LEU A 1 398 ? -11.403 -15.333 3.102 1.00 80.50 398 LEU A O 1
ATOM 2933 N N . THR A 1 399 ? -11.431 -17.092 1.711 1.00 83.81 399 THR A N 1
ATOM 2934 C CA . THR A 1 399 ? -12.077 -16.399 0.581 1.00 83.81 399 THR A CA 1
ATOM 2935 C C . THR A 1 399 ? -13.586 -16.617 0.551 1.00 83.81 399 THR A C 1
ATOM 2937 O O . THR A 1 399 ? -14.316 -15.804 -0.011 1.00 83.81 399 THR A O 1
ATOM 2940 N N . GLY A 1 400 ? -14.082 -17.675 1.198 1.00 84.00 400 GLY A N 1
ATOM 2941 C CA . GLY A 1 400 ? -15.511 -17.935 1.314 1.00 84.00 400 GLY A CA 1
ATOM 2942 C C . GLY A 1 400 ? -15.836 -19.012 2.342 1.00 84.00 400 GLY A C 1
ATOM 2943 O O . GLY A 1 400 ? -15.051 -19.925 2.566 1.00 84.00 400 GLY A O 1
ATOM 2944 N N . PHE A 1 401 ? -17.016 -18.903 2.955 1.00 93.88 401 PHE A N 1
ATOM 2945 C CA . PHE A 1 401 ? -17.627 -19.947 3.779 1.00 93.88 401 PHE A CA 1
ATOM 2946 C C . PHE A 1 401 ? -19.146 -19.900 3.587 1.00 93.88 401 PHE A C 1
ATOM 2948 O O . PHE A 1 401 ? -19.765 -18.835 3.729 1.00 93.88 401 PHE A O 1
ATOM 2955 N N . SER A 1 402 ? -19.735 -21.034 3.221 1.00 89.75 402 SER A N 1
ATOM 2956 C CA . SER A 1 402 ? -21.158 -21.203 2.920 1.00 89.75 402 SER A CA 1
ATOM 2957 C C . SER A 1 402 ? -21.659 -22.551 3.431 1.00 89.75 402 SER A C 1
ATOM 2959 O O . SER A 1 402 ? -20.877 -23.478 3.639 1.00 89.75 402 SER A O 1
ATOM 2961 N N . ALA A 1 403 ? -22.966 -22.644 3.654 1.00 92.19 403 ALA A N 1
ATOM 2962 C CA . ALA A 1 403 ? -23.609 -23.830 4.187 1.00 92.19 403 ALA A CA 1
ATOM 2963 C C . ALA A 1 403 ? -25.029 -23.937 3.634 1.00 92.19 403 ALA A C 1
ATOM 2965 O O . ALA A 1 403 ? -25.712 -22.918 3.523 1.00 92.19 403 ALA A O 1
ATOM 2966 N N . TYR A 1 404 ? -25.478 -25.145 3.311 1.00 89.69 404 TYR A N 1
ATOM 2967 C CA . TYR A 1 404 ? -26.865 -25.407 2.926 1.00 89.69 404 TYR A CA 1
ATOM 2968 C C . TYR A 1 404 ? -27.296 -26.813 3.350 1.00 89.69 404 TYR A C 1
ATOM 2970 O O . TYR A 1 404 ? -26.460 -27.691 3.553 1.00 89.69 404 TYR A O 1
ATOM 2978 N N . ALA A 1 405 ? -28.603 -27.015 3.524 1.00 87.25 405 ALA A N 1
ATOM 2979 C CA . ALA A 1 405 ? -29.175 -28.318 3.849 1.00 87.25 405 ALA A CA 1
ATOM 2980 C C . ALA A 1 405 ? -29.576 -29.075 2.576 1.00 87.25 405 ALA A C 1
ATOM 2982 O O . ALA A 1 405 ? -30.203 -28.502 1.688 1.00 87.25 405 ALA A O 1
ATOM 2983 N N . GLU A 1 406 ? -29.266 -30.368 2.521 1.00 83.25 406 GLU A N 1
ATOM 2984 C CA . GLU A 1 406 ? -29.649 -31.283 1.444 1.00 83.25 406 GLU A CA 1
ATOM 2985 C C . GLU A 1 406 ? -29.781 -32.711 2.003 1.00 83.25 406 GLU A C 1
ATOM 2987 O O . GLU A 1 406 ? -28.930 -33.153 2.771 1.00 83.25 406 GLU A O 1
ATOM 2992 N N . ASN A 1 407 ? -30.852 -33.441 1.658 1.00 77.12 407 ASN A N 1
ATOM 2993 C CA . ASN A 1 407 ? -31.048 -34.865 1.995 1.00 77.12 407 ASN A CA 1
ATOM 2994 C C . ASN A 1 407 ? -30.726 -35.243 3.462 1.00 77.12 407 ASN A C 1
ATOM 2996 O O . ASN A 1 407 ? -29.879 -36.097 3.725 1.00 77.12 407 ASN A O 1
ATOM 3000 N N . CYS A 1 408 ? -31.381 -34.598 4.440 1.00 79.12 408 CYS A N 1
ATOM 3001 C CA . CYS A 1 408 ? -31.146 -34.832 5.882 1.00 79.12 408 CYS A CA 1
ATOM 3002 C C . CYS A 1 408 ? -29.698 -34.557 6.343 1.00 79.12 408 CYS A C 1
ATOM 3004 O O . CYS A 1 408 ? -29.285 -34.969 7.428 1.00 79.12 408 CYS A O 1
ATOM 3006 N N . SER A 1 409 ? -28.935 -33.817 5.543 1.00 84.81 409 SER A N 1
ATOM 3007 C CA . SER A 1 409 ? -27.566 -33.414 5.834 1.00 84.81 409 SER A CA 1
ATOM 3008 C C . SER A 1 409 ? -27.388 -31.912 5.640 1.00 84.81 409 SER A C 1
ATOM 3010 O O . SER A 1 409 ? -28.227 -31.235 5.046 1.00 84.81 409 SER A O 1
ATOM 3012 N N . VAL A 1 410 ? -26.301 -31.379 6.178 1.00 91.06 410 VAL A N 1
ATOM 3013 C CA . VAL A 1 410 ? -25.796 -30.040 5.904 1.00 91.06 410 VAL A CA 1
ATOM 3014 C C . VAL A 1 410 ? -24.445 -30.158 5.243 1.00 91.06 410 VAL A C 1
ATOM 3016 O O . VAL A 1 410 ? -23.567 -30.872 5.726 1.00 91.06 410 VAL A O 1
ATOM 3019 N N . ILE A 1 411 ? -24.298 -29.429 4.147 1.00 92.94 411 ILE A N 1
ATOM 3020 C CA . ILE A 1 411 ? -23.082 -29.349 3.358 1.00 92.94 411 ILE A CA 1
ATOM 3021 C C . ILE A 1 411 ? -22.440 -27.997 3.645 1.00 92.94 411 ILE A C 1
ATOM 3023 O O . ILE A 1 411 ? -23.035 -26.946 3.408 1.00 92.94 411 ILE A O 1
ATOM 3027 N N . LEU A 1 412 ? -21.220 -28.039 4.167 1.00 93.88 412 LEU A N 1
ATOM 3028 C CA . LEU A 1 412 ? -20.366 -26.896 4.450 1.00 93.88 412 LEU A CA 1
ATOM 3029 C C . LEU A 1 412 ? -19.318 -26.788 3.346 1.00 93.88 412 LEU A C 1
ATOM 3031 O O . LEU A 1 412 ? -18.617 -27.759 3.072 1.00 93.88 412 LEU A O 1
ATOM 3035 N N . ASN A 1 413 ? -19.185 -25.608 2.744 1.00 93.12 413 ASN A N 1
ATOM 3036 C CA . ASN A 1 413 ? -18.160 -25.328 1.741 1.00 93.12 413 ASN A CA 1
ATOM 3037 C C . ASN A 1 413 ? -17.349 -24.104 2.147 1.00 93.12 413 ASN A C 1
ATOM 3039 O O . ASN A 1 413 ? -17.926 -23.052 2.447 1.00 93.12 413 ASN A O 1
ATOM 3043 N N . TRP A 1 414 ? -16.025 -24.213 2.106 1.00 94.88 414 TRP A N 1
ATOM 3044 C CA . TRP A 1 414 ? -15.135 -23.069 2.276 1.00 94.88 414 TRP A CA 1
ATOM 3045 C C . TRP A 1 414 ? -13.950 -23.124 1.330 1.00 94.88 414 TRP A C 1
ATOM 3047 O O . TRP A 1 414 ? -13.595 -24.176 0.803 1.00 94.88 414 TRP A O 1
ATOM 3057 N N . ALA A 1 415 ? -13.357 -21.957 1.118 1.00 89.75 415 ALA A N 1
ATOM 3058 C CA . ALA A 1 415 ? -12.186 -21.788 0.283 1.00 89.75 415 ALA A CA 1
ATOM 3059 C C . ALA A 1 415 ? -11.183 -20.860 0.968 1.00 89.75 415 ALA A C 1
ATOM 3061 O O . ALA A 1 415 ? -11.564 -19.939 1.703 1.00 89.75 415 ALA A O 1
ATOM 3062 N N . THR A 1 416 ? -9.904 -21.107 0.723 1.00 87.38 416 THR A N 1
ATOM 3063 C CA . THR A 1 416 ? -8.787 -20.321 1.251 1.00 87.38 416 THR A CA 1
ATOM 3064 C C . THR A 1 416 ? -7.885 -19.853 0.116 1.00 87.38 416 THR A C 1
ATOM 3066 O O . THR A 1 416 ? -7.679 -20.563 -0.865 1.00 87.38 416 THR A O 1
ATOM 3069 N N . ALA A 1 417 ? -7.361 -18.632 0.232 1.00 74.19 417 ALA A N 1
ATOM 3070 C CA . ALA A 1 417 ? -6.374 -18.092 -0.707 1.00 74.19 417 ALA A CA 1
ATOM 3071 C C . ALA A 1 417 ? -4.940 -18.506 -0.350 1.00 74.19 417 ALA A C 1
ATOM 3073 O O . ALA A 1 417 ? -4.085 -18.578 -1.227 1.00 74.19 417 ALA A O 1
ATOM 3074 N N . GLU A 1 418 ? -4.671 -18.727 0.938 1.00 75.94 418 GLU A N 1
ATOM 3075 C CA . GLU A 1 418 ? -3.344 -19.025 1.474 1.00 75.94 418 GLU A CA 1
ATOM 3076 C C . GLU A 1 418 ? -3.489 -19.701 2.847 1.00 75.94 418 GLU A C 1
ATOM 3078 O O . GLU A 1 418 ? -4.376 -19.326 3.620 1.00 75.94 418 GLU A O 1
ATOM 3083 N N . GLU A 1 419 ? -2.637 -20.693 3.131 1.00 81.06 419 GLU A N 1
ATOM 3084 C CA . GLU A 1 419 ? -2.633 -21.514 4.359 1.00 81.06 419 GLU A CA 1
ATOM 3085 C C . GLU A 1 419 ? -1.205 -21.693 4.908 1.00 81.06 419 GLU A C 1
ATOM 3087 O O . GLU A 1 419 ? -0.660 -22.794 5.018 1.00 81.06 419 GLU A O 1
ATOM 3092 N N . THR A 1 420 ? -0.533 -20.588 5.209 1.00 73.94 420 THR A N 1
ATOM 3093 C CA . THR A 1 420 ? 0.843 -20.598 5.723 1.00 73.94 420 THR A CA 1
ATOM 3094 C C . THR A 1 420 ? 0.891 -20.759 7.239 1.00 73.94 420 THR A C 1
ATOM 3096 O O . THR A 1 420 ? 0.239 -20.011 7.957 1.00 73.94 420 THR A O 1
ATOM 3099 N N . LYS A 1 421 ? 1.747 -21.658 7.749 1.00 69.88 421 LYS A N 1
ATOM 3100 C CA . LYS A 1 421 ? 1.878 -21.951 9.197 1.00 69.88 421 LYS A CA 1
ATOM 3101 C C . LYS A 1 421 ? 0.558 -22.388 9.851 1.00 69.88 421 LYS A C 1
ATOM 3103 O O . LYS A 1 421 ? 0.323 -22.145 11.031 1.00 69.88 421 LYS A O 1
ATOM 3108 N N . PHE A 1 422 ? -0.290 -23.029 9.064 1.00 79.62 422 PHE A N 1
ATOM 3109 C CA . PHE A 1 422 ? -1.615 -23.482 9.437 1.00 79.62 422 PHE A CA 1
ATOM 3110 C C . PHE A 1 422 ? -1.596 -24.959 9.850 1.00 79.62 422 PHE A C 1
ATOM 3112 O O . PHE A 1 422 ? -0.852 -25.739 9.258 1.00 79.62 422 PHE A O 1
ATOM 3119 N N . ASP A 1 423 ? -2.389 -25.324 10.860 1.00 84.00 423 ASP A N 1
ATOM 3120 C CA . ASP A 1 423 ? -2.500 -26.706 11.331 1.00 84.00 423 ASP A CA 1
ATOM 3121 C C . ASP A 1 423 ? -3.748 -27.376 10.733 1.00 84.00 423 ASP A C 1
ATOM 3123 O O . ASP A 1 423 ? -3.647 -28.201 9.821 1.00 84.00 423 ASP A O 1
ATOM 3127 N N . HIS A 1 424 ? -4.942 -26.973 11.181 1.00 88.94 424 HIS A N 1
ATOM 3128 C CA . HIS A 1 424 ? -6.202 -27.579 10.746 1.00 88.94 424 HIS A CA 1
ATOM 3129 C C . HIS A 1 424 ? -7.422 -26.668 10.957 1.00 88.94 424 HIS A C 1
ATOM 3131 O O . HIS A 1 424 ? -7.411 -25.715 11.743 1.00 88.94 424 HIS A O 1
ATOM 3137 N N . PHE A 1 425 ? -8.516 -27.004 10.274 1.00 93.88 425 PHE A N 1
ATOM 3138 C CA . PHE A 1 425 ? -9.847 -26.473 10.558 1.00 93.88 425 PHE A CA 1
ATOM 3139 C C . PHE A 1 425 ? -10.561 -27.389 11.549 1.00 93.88 425 PHE A C 1
ATOM 3141 O O . PHE A 1 425 ? -10.545 -28.607 11.395 1.00 93.88 425 PHE A O 1
ATOM 3148 N N . GLU A 1 426 ? -11.245 -26.818 12.529 1.00 95.31 426 GLU A N 1
ATOM 3149 C CA . GLU A 1 426 ? -12.283 -27.493 13.299 1.00 95.31 426 GLU A CA 1
ATOM 3150 C C . GLU A 1 426 ? -13.643 -26.936 12.877 1.00 95.31 426 GLU A C 1
ATOM 3152 O O . GLU A 1 426 ? -13.899 -25.731 12.932 1.00 95.31 426 GLU A O 1
ATOM 3157 N N . ILE A 1 427 ? -14.537 -27.817 12.451 1.00 95.81 427 ILE A N 1
ATOM 3158 C CA . ILE A 1 427 ? -15.932 -27.477 12.212 1.00 95.81 427 ILE A CA 1
ATOM 3159 C C . ILE A 1 427 ? -16.632 -27.502 13.559 1.00 95.81 427 ILE A C 1
ATOM 3161 O O . ILE A 1 427 ? -16.725 -28.550 14.199 1.00 95.81 427 ILE A O 1
ATOM 3165 N N . GLU A 1 428 ? -17.166 -26.360 13.970 1.00 94.88 428 GLU A N 1
ATOM 3166 C CA . GLU A 1 428 ? -17.937 -26.249 15.196 1.00 94.88 428 GLU A CA 1
ATOM 3167 C C . GLU A 1 428 ? -19.424 -26.062 14.901 1.00 94.88 428 GLU A C 1
ATOM 3169 O O . GLU A 1 428 ? -19.810 -25.288 14.021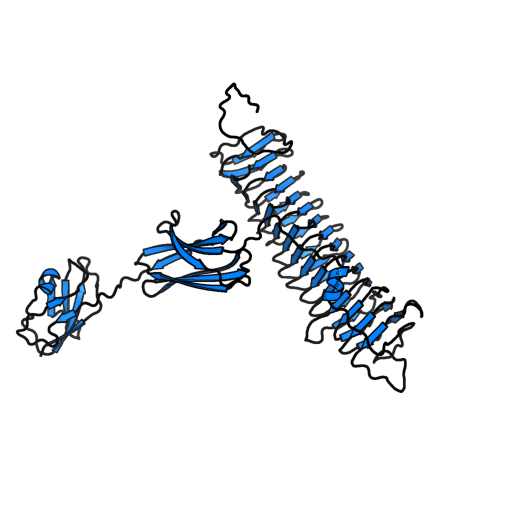 1.00 94.88 428 GLU A O 1
ATOM 3174 N N . GLY A 1 429 ? -20.262 -26.747 15.678 1.00 94.19 429 GLY A N 1
ATOM 3175 C CA . GLY A 1 429 ? -21.716 -26.646 15.615 1.00 94.19 429 GLY A CA 1
ATOM 3176 C C . GLY A 1 429 ? -22.328 -26.172 16.929 1.00 94.19 429 GLY A C 1
ATOM 3177 O O . GLY A 1 429 ? -21.839 -26.498 18.011 1.00 94.19 429 GLY A O 1
ATOM 3178 N N . SER A 1 430 ? -23.430 -25.434 16.839 1.00 90.94 430 SER A N 1
ATOM 3179 C CA . SER A 1 430 ? -24.212 -24.964 17.981 1.00 90.94 430 SER A CA 1
ATOM 3180 C C . SER A 1 430 ? -25.712 -25.054 17.700 1.00 90.94 430 SER A C 1
ATOM 3182 O O . SER A 1 430 ? -26.153 -24.828 16.575 1.00 90.94 430 SER A O 1
ATOM 3184 N N . ALA A 1 431 ? -26.505 -25.353 18.730 1.00 89.94 431 ALA A N 1
ATOM 3185 C CA . ALA A 1 431 ? -27.968 -25.287 18.667 1.00 89.94 431 ALA A CA 1
ATOM 3186 C C . ALA A 1 431 ? -28.518 -23.883 18.995 1.00 89.94 431 ALA A C 1
ATOM 3188 O O . ALA A 1 431 ? -29.666 -23.587 18.697 1.00 89.94 431 ALA A O 1
ATOM 3189 N N . ASN A 1 432 ? -27.712 -23.011 19.613 1.00 88.50 432 ASN A N 1
ATOM 3190 C CA . ASN A 1 432 ? -28.156 -21.720 20.161 1.00 88.50 432 ASN A CA 1
ATOM 3191 C C . ASN A 1 432 ? -27.249 -20.535 19.783 1.00 88.50 432 ASN A C 1
ATOM 3193 O O . ASN A 1 432 ? -27.377 -19.460 20.363 1.00 88.50 432 ASN A O 1
ATOM 3197 N N . ALA A 1 433 ? -26.312 -20.739 18.854 1.00 85.50 433 ALA A N 1
ATOM 3198 C CA . ALA A 1 433 ? -25.325 -19.758 18.399 1.00 85.50 433 ALA A CA 1
ATOM 3199 C C . ALA A 1 433 ? -24.371 -19.201 19.477 1.00 85.50 433 ALA A C 1
ATOM 3201 O O . ALA A 1 433 ? -23.609 -18.283 19.178 1.00 85.50 433 ALA A O 1
ATOM 3202 N N . SER A 1 434 ? -24.372 -19.738 20.702 1.00 82.62 434 SER A N 1
ATOM 3203 C CA . SER A 1 434 ? -23.501 -19.283 21.798 1.00 82.62 434 SER A CA 1
ATOM 3204 C C . SER A 1 434 ? -22.585 -20.391 22.315 1.00 82.62 434 SER A C 1
ATOM 3206 O O . SER A 1 434 ? -21.400 -20.159 22.548 1.00 82.62 434 SER A O 1
ATOM 3208 N N . GLN A 1 435 ? -23.098 -21.616 22.434 1.00 89.56 435 GLN A N 1
ATOM 3209 C CA . GLN A 1 435 ? -22.338 -22.784 22.874 1.00 89.56 435 GLN A CA 1
ATOM 3210 C C . GLN A 1 435 ? -21.974 -23.645 21.668 1.00 89.56 435 GLN A C 1
ATOM 3212 O O . GLN A 1 435 ? -22.810 -24.389 21.150 1.00 89.56 435 GLN A O 1
ATOM 3217 N N . PHE A 1 436 ? -20.731 -23.520 21.214 1.00 93.31 436 PHE A N 1
ATOM 3218 C CA . PHE A 1 436 ? -20.187 -24.282 20.095 1.00 93.31 436 PHE A CA 1
ATOM 3219 C C . PHE A 1 436 ? -19.462 -25.536 20.584 1.00 93.31 436 PHE A C 1
ATOM 3221 O O . PHE A 1 436 ? -18.771 -25.511 21.602 1.00 93.31 436 PHE A O 1
ATOM 3228 N N . LYS A 1 437 ? -19.639 -26.640 19.858 1.00 93.06 437 LYS A N 1
ATOM 3229 C CA . LYS A 1 437 ? -18.928 -27.904 20.071 1.00 93.06 437 LYS A CA 1
ATOM 3230 C C . LYS A 1 437 ? -18.198 -28.288 18.794 1.00 93.06 437 LYS A C 1
ATOM 3232 O O . LYS A 1 437 ? -18.776 -28.172 17.714 1.00 93.06 437 LYS A O 1
ATOM 3237 N N . SER A 1 438 ? -16.968 -28.777 18.930 1.00 94.12 438 SER A N 1
ATOM 3238 C CA . SER A 1 438 ? -16.214 -29.349 17.813 1.00 94.12 438 SER A CA 1
ATOM 3239 C C . SER A 1 438 ? -16.936 -30.599 17.299 1.00 94.12 438 SER A C 1
ATOM 3241 O O . SER A 1 438 ? -17.297 -31.481 18.082 1.00 94.12 438 SER A O 1
ATOM 3243 N N . LEU A 1 439 ? -17.232 -30.623 16.000 1.00 91.75 439 LEU A N 1
ATOM 3244 C CA . LEU A 1 439 ? -17.927 -31.716 15.315 1.00 91.75 439 LEU A CA 1
ATOM 3245 C C . LEU A 1 439 ? -16.968 -32.548 14.468 1.00 91.75 439 LEU A C 1
ATOM 3247 O O . LEU A 1 439 ? -17.135 -33.760 14.370 1.00 91.75 439 LEU A O 1
ATOM 3251 N N . ALA A 1 440 ? -15.996 -31.893 13.836 1.00 91.50 440 ALA A N 1
ATOM 3252 C CA . ALA A 1 440 ? -15.029 -32.537 12.962 1.00 91.50 440 ALA A CA 1
ATOM 3253 C C . ALA A 1 440 ? -13.765 -31.692 12.824 1.00 91.50 440 ALA A C 1
ATOM 3255 O O . ALA A 1 440 ? -13.812 -30.468 12.923 1.00 91.50 440 ALA A O 1
ATOM 3256 N N . GLN A 1 441 ? -12.656 -32.357 12.519 1.00 93.00 441 GLN A N 1
ATOM 3257 C CA . GLN A 1 441 ? -11.387 -31.731 12.180 1.00 93.00 441 GLN A CA 1
ATOM 3258 C C . GLN A 1 441 ? -11.069 -32.010 10.708 1.00 93.00 441 GLN A C 1
ATOM 3260 O O . GLN A 1 441 ? -11.259 -33.131 10.234 1.00 93.00 441 GLN A O 1
ATOM 3265 N N . VAL A 1 442 ? -10.599 -31.000 9.980 1.00 90.81 442 VAL A N 1
ATOM 3266 C CA . VAL A 1 442 ? -10.242 -31.090 8.562 1.00 90.81 442 VAL A CA 1
ATOM 3267 C C . VAL A 1 442 ? -8.832 -30.544 8.382 1.00 90.81 442 VAL A C 1
ATOM 3269 O O . VAL A 1 442 ? -8.564 -29.380 8.678 1.00 90.81 442 VAL A O 1
ATOM 3272 N N . ALA A 1 443 ? -7.928 -31.408 7.925 1.00 86.88 443 ALA A N 1
ATOM 3273 C CA . ALA A 1 443 ? -6.540 -31.047 7.663 1.00 86.88 443 ALA A CA 1
ATOM 3274 C C . ALA A 1 443 ? -6.425 -30.066 6.486 1.00 86.88 443 ALA A C 1
ATOM 3276 O O . ALA A 1 443 ? -7.286 -30.028 5.604 1.00 86.88 443 ALA A O 1
ATOM 3277 N N . SER A 1 444 ? -5.340 -29.295 6.476 1.00 81.50 444 SER A N 1
ATOM 3278 C CA . SER A 1 444 ? -5.003 -28.385 5.381 1.00 81.50 444 SER A CA 1
ATOM 3279 C C . SER A 1 444 ? -4.693 -29.122 4.070 1.00 81.50 444 SER A C 1
ATOM 3281 O O . SER A 1 444 ? -4.240 -30.269 4.070 1.00 81.50 444 SER A O 1
ATOM 3283 N N . GLN A 1 445 ? -4.922 -28.457 2.936 1.00 80.19 445 GLN A N 1
ATOM 3284 C CA . GLN A 1 445 ? -4.541 -28.933 1.596 1.00 80.19 445 GLN A CA 1
ATOM 3285 C C . GLN A 1 445 ? -3.191 -28.360 1.137 1.00 80.19 445 GLN A C 1
ATOM 3287 O O . GLN A 1 445 ? -2.664 -28.766 0.099 1.00 80.19 445 GLN A O 1
ATOM 3292 N N . GLY A 1 446 ? -2.597 -27.457 1.923 1.00 73.38 446 GLY A N 1
ATOM 3293 C CA . GLY A 1 446 ? -1.239 -26.954 1.737 1.00 73.38 446 GLY A CA 1
ATOM 3294 C C . GLY A 1 446 ? -1.173 -25.435 1.557 1.00 73.38 446 GLY A C 1
ATOM 3295 O O . GLY A 1 446 ? -2.191 -24.764 1.417 1.00 73.38 446 GLY A O 1
ATOM 3296 N N . PRO A 1 447 ? 0.039 -24.856 1.501 1.00 69.88 447 PRO A N 1
ATOM 3297 C CA . PRO A 1 447 ? 0.259 -23.420 1.699 1.00 69.88 447 PRO A CA 1
ATOM 3298 C C . PRO A 1 447 ? -0.408 -22.501 0.665 1.00 69.88 447 PRO A C 1
ATOM 3300 O O . PRO A 1 447 ? -0.598 -21.323 0.946 1.00 69.88 447 PRO A O 1
ATOM 3303 N N . LYS A 1 448 ? -0.793 -23.019 -0.509 1.00 76.19 448 LYS A N 1
ATOM 3304 C CA . LYS A 1 448 ? -1.483 -22.258 -1.568 1.00 76.19 448 LYS A CA 1
ATOM 3305 C C . LYS A 1 448 ? -3.000 -22.129 -1.357 1.00 76.19 448 LYS A C 1
ATOM 3307 O O . LYS A 1 448 ? -3.673 -21.602 -2.237 1.00 76.19 448 LYS A O 1
ATOM 3312 N N . GLY A 1 449 ? -3.523 -22.615 -0.231 1.00 81.56 449 GLY A N 1
ATOM 3313 C CA . GLY A 1 449 ? -4.959 -22.699 0.004 1.00 81.56 449 GLY A CA 1
ATOM 3314 C C . GLY A 1 449 ? -5.630 -23.808 -0.806 1.00 81.56 449 GLY A C 1
ATOM 3315 O O . GLY A 1 449 ? -4.994 -24.513 -1.595 1.00 81.56 449 GLY A O 1
ATOM 3316 N N . GLY A 1 450 ? -6.929 -23.978 -0.589 1.00 86.44 450 GLY A N 1
ATOM 3317 C CA . GLY A 1 450 ? -7.709 -25.061 -1.168 1.00 86.44 450 GLY A CA 1
ATOM 3318 C C . GLY A 1 450 ? -9.211 -24.821 -1.093 1.00 86.44 450 GLY A C 1
ATOM 3319 O O . GLY A 1 450 ? -9.688 -23.866 -0.476 1.00 86.44 450 GLY A O 1
ATOM 3320 N N . ASN A 1 451 ? -9.953 -25.715 -1.745 1.00 89.94 451 ASN A N 1
ATOM 3321 C CA . ASN A 1 451 ? -11.406 -25.783 -1.649 1.00 89.94 451 ASN A CA 1
ATOM 3322 C C . ASN A 1 451 ? -11.783 -26.993 -0.802 1.00 89.94 451 ASN A C 1
ATOM 3324 O O . ASN A 1 451 ? -11.289 -28.103 -1.016 1.00 89.94 451 ASN A O 1
ATOM 3328 N N . TYR A 1 452 ? -12.699 -26.776 0.127 1.00 92.12 452 TYR A N 1
ATOM 3329 C CA . TYR A 1 452 ? -13.108 -27.766 1.101 1.00 92.12 452 TYR A CA 1
ATOM 3330 C C . TYR A 1 452 ? -14.612 -27.951 1.067 1.00 92.12 452 TYR A C 1
ATOM 3332 O O . TYR A 1 452 ? -15.378 -26.994 0.935 1.00 92.12 452 TYR A O 1
ATOM 3340 N N . ASN A 1 453 ? -15.013 -29.202 1.242 1.00 92.50 453 ASN A N 1
ATOM 3341 C CA . ASN A 1 453 ? -16.391 -29.612 1.408 1.00 92.50 453 ASN A CA 1
ATOM 3342 C C . ASN A 1 453 ? -16.465 -30.566 2.598 1.00 92.50 453 ASN A C 1
ATOM 3344 O O . ASN A 1 453 ? -15.619 -31.453 2.740 1.00 92.50 453 ASN A O 1
ATOM 3348 N N . TYR A 1 454 ? -17.473 -30.386 3.444 1.00 91.94 454 TYR A N 1
ATOM 3349 C CA . TYR A 1 454 ? -17.756 -31.312 4.526 1.00 91.94 454 TYR A CA 1
ATOM 3350 C C . TYR A 1 454 ? -19.261 -31.489 4.700 1.00 91.94 454 TYR A C 1
ATOM 3352 O O . TYR A 1 454 ? -20.003 -30.510 4.747 1.00 91.94 454 TYR A O 1
ATOM 3360 N N . THR A 1 455 ? -19.709 -32.738 4.822 1.00 91.50 455 THR A N 1
ATOM 3361 C CA . THR A 1 455 ? -21.129 -33.080 4.963 1.00 91.50 455 THR A CA 1
ATOM 3362 C C . THR A 1 455 ? -21.401 -33.660 6.348 1.00 91.50 455 THR A C 1
ATOM 3364 O O . THR A 1 455 ? -20.719 -34.582 6.790 1.00 91.50 455 THR A O 1
ATOM 3367 N N . LEU A 1 456 ? -22.410 -33.124 7.031 1.00 87.00 456 LEU A N 1
ATOM 3368 C CA . LEU A 1 456 ? -22.854 -33.539 8.362 1.00 87.00 456 LEU A CA 1
ATOM 3369 C C . LEU A 1 456 ? -24.307 -33.990 8.304 1.00 87.00 456 LEU A C 1
ATOM 3371 O O . LEU A 1 456 ? -25.146 -33.254 7.797 1.00 87.00 456 LEU A O 1
ATOM 3375 N N . ALA A 1 457 ? -24.646 -35.131 8.899 1.00 84.75 457 ALA A N 1
ATOM 3376 C CA . ALA A 1 457 ? -26.049 -35.466 9.122 1.00 84.75 457 ALA A CA 1
ATOM 3377 C C . ALA A 1 457 ? -26.688 -34.442 10.082 1.00 84.75 457 ALA A C 1
ATOM 3379 O O . ALA A 1 457 ? -26.125 -34.126 11.135 1.00 84.75 457 ALA A O 1
ATOM 3380 N N . GLN A 1 458 ? -27.870 -33.932 9.736 1.00 78.44 458 GLN A N 1
ATOM 3381 C CA . GLN A 1 458 ? -28.619 -32.991 10.567 1.00 78.44 458 GLN A CA 1
ATOM 3382 C C . GLN A 1 458 ? -30.088 -33.408 10.637 1.00 78.44 458 GLN A C 1
ATOM 3384 O O . GLN A 1 458 ? -30.805 -33.424 9.639 1.00 78.44 458 GLN A O 1
ATOM 3389 N N . THR A 1 459 ? -30.543 -33.699 11.856 1.00 74.12 459 THR A N 1
ATOM 3390 C CA . THR A 1 459 ? -31.965 -33.871 12.177 1.00 74.12 459 THR A CA 1
ATOM 3391 C C . THR A 1 459 ? -32.743 -32.584 11.893 1.00 74.12 459 THR A C 1
ATOM 3393 O O . THR A 1 459 ? -32.141 -31.511 11.962 1.00 74.12 459 THR A O 1
ATOM 3396 N N . PRO A 1 460 ? -34.059 -32.653 11.621 1.00 78.88 460 PRO A N 1
ATOM 3397 C CA . PRO A 1 460 ? -34.849 -31.471 11.294 1.00 78.88 460 PRO A CA 1
ATOM 3398 C C . PRO A 1 460 ? -34.860 -30.466 12.453 1.00 78.88 460 PRO A C 1
ATOM 3400 O O . PRO A 1 460 ? -35.544 -30.670 13.452 1.00 78.88 460 PRO A O 1
ATOM 3403 N N . ASP A 1 461 ? -34.046 -29.423 12.318 1.00 83.75 461 ASP A N 1
ATOM 3404 C CA . ASP A 1 461 ? -33.788 -28.376 13.302 1.00 83.75 461 ASP A CA 1
ATOM 3405 C C . ASP A 1 461 ? -32.998 -27.232 12.635 1.00 83.75 461 ASP A C 1
ATOM 3407 O O . ASP A 1 461 ? -32.431 -27.408 11.548 1.00 83.75 461 ASP A O 1
ATOM 3411 N N . THR A 1 462 ? -32.919 -26.076 13.290 1.00 87.81 462 THR A N 1
ATOM 3412 C CA . THR A 1 462 ? -31.983 -25.002 12.935 1.00 87.81 462 THR A CA 1
ATOM 3413 C C . THR A 1 462 ? -30.704 -25.152 13.743 1.00 87.81 462 THR A C 1
ATOM 3415 O O . THR A 1 462 ? -30.727 -25.203 14.969 1.00 87.81 462 THR A O 1
ATOM 3418 N N . ARG A 1 463 ? -29.562 -25.181 13.057 1.00 91.75 463 ARG A N 1
ATOM 3419 C CA . ARG A 1 463 ? -28.238 -25.235 13.685 1.00 91.75 463 ARG A CA 1
ATOM 3420 C C . ARG A 1 463 ? -27.327 -24.145 13.151 1.00 91.75 463 ARG A C 1
ATOM 3422 O O . ARG A 1 463 ? -27.537 -23.615 12.063 1.00 91.75 463 ARG A O 1
ATOM 3429 N N . TYR A 1 464 ? -26.314 -23.817 13.938 1.00 93.38 464 TYR A N 1
ATOM 3430 C CA . TYR A 1 464 ? -25.317 -22.804 13.631 1.00 93.38 464 TYR A CA 1
ATOM 3431 C C . TYR A 1 464 ? -23.956 -23.458 13.454 1.00 93.38 464 TYR A C 1
ATOM 3433 O O . TYR A 1 464 ? -23.570 -24.292 14.270 1.00 93.38 464 TYR A O 1
ATOM 3441 N N . TYR A 1 465 ? -23.225 -23.051 12.425 1.00 94.88 465 TYR A N 1
ATOM 3442 C CA . TYR A 1 465 ? -21.934 -23.615 12.059 1.00 94.88 465 TYR A CA 1
ATOM 3443 C C . TYR A 1 465 ? -20.893 -22.518 11.888 1.00 94.88 465 TYR A C 1
ATOM 3445 O O . TYR A 1 465 ? -21.168 -21.476 11.293 1.00 94.88 465 TYR A O 1
ATOM 3453 N N . ARG A 1 466 ? -19.682 -22.761 12.381 1.00 96.12 466 ARG A N 1
ATOM 3454 C CA . ARG A 1 466 ? -18.511 -21.917 12.121 1.00 96.12 466 ARG A CA 1
ATOM 3455 C C . ARG A 1 466 ? -17.270 -22.781 11.958 1.00 96.12 466 ARG A C 1
ATOM 3457 O O . ARG A 1 466 ? -17.233 -23.913 12.433 1.00 96.12 466 ARG A O 1
ATOM 3464 N N . LEU A 1 467 ? -16.255 -22.229 11.312 1.00 95.56 467 LEU A N 1
ATOM 3465 C CA . LEU A 1 467 ? -14.915 -22.793 11.309 1.00 95.56 467 LEU A CA 1
ATOM 3466 C C . LEU A 1 467 ? -14.128 -22.154 12.444 1.00 95.56 467 LEU A C 1
ATOM 3468 O O . LEU A 1 467 ? -14.074 -20.928 12.553 1.00 95.56 467 LEU A O 1
ATOM 3472 N N . LYS A 1 468 ? -13.512 -22.990 13.263 1.00 92.81 468 LYS A N 1
ATOM 3473 C CA . LYS A 1 468 ? -12.411 -22.633 14.140 1.00 92.81 468 LYS A CA 1
ATOM 3474 C C . LYS A 1 468 ? -11.124 -22.997 13.404 1.00 92.81 468 LYS A C 1
ATOM 3476 O O . LYS A 1 468 ? -10.973 -24.099 12.895 1.00 92.81 468 LYS A O 1
ATOM 3481 N N . ILE A 1 469 ? -10.229 -22.039 13.271 1.00 91.19 469 ILE A N 1
ATOM 3482 C CA . ILE A 1 469 ? -9.029 -22.126 12.447 1.00 91.19 469 ILE A CA 1
ATOM 3483 C C . ILE A 1 469 ? -7.860 -22.117 13.417 1.00 91.19 469 ILE A C 1
ATOM 3485 O O . ILE A 1 469 ? -7.642 -21.109 14.095 1.00 91.19 469 ILE A O 1
ATOM 3489 N N . THR A 1 470 ? -7.148 -23.235 13.503 1.00 83.81 470 THR A N 1
ATOM 3490 C CA . THR A 1 470 ? -6.022 -23.399 14.423 1.00 83.81 470 THR A CA 1
ATOM 3491 C C . THR A 1 470 ? -4.723 -23.408 13.634 1.00 83.81 470 THR A C 1
ATOM 3493 O O . THR A 1 470 ? -4.598 -24.082 12.610 1.00 83.81 470 THR A O 1
ATOM 3496 N N . ASP A 1 471 ? -3.750 -22.634 14.092 1.00 80.38 471 ASP A N 1
ATOM 3497 C CA . ASP A 1 471 ? -2.429 -22.563 13.476 1.00 80.38 471 ASP A CA 1
ATOM 3498 C C . ASP A 1 471 ? -1.397 -23.456 14.169 1.00 80.38 471 ASP A C 1
ATOM 3500 O O . ASP A 1 471 ? -1.642 -23.971 15.259 1.00 80.38 471 ASP A O 1
ATOM 3504 N N . LEU A 1 472 ? -0.218 -23.624 13.559 1.00 75.44 472 LEU A N 1
ATOM 3505 C CA . LEU A 1 472 ? 0.865 -24.439 14.137 1.00 75.44 472 LEU A CA 1
ATOM 3506 C C . LEU A 1 472 ? 1.412 -23.872 15.466 1.00 75.44 472 LEU A C 1
ATOM 3508 O O . LEU A 1 472 ? 2.184 -24.537 16.152 1.00 75.44 472 LEU A O 1
ATOM 3512 N N . GLY A 1 473 ? 1.041 -22.641 15.828 1.00 68.75 473 GLY A N 1
ATOM 3513 C CA . GLY A 1 473 ? 1.326 -21.997 17.109 1.00 68.75 473 GLY A CA 1
ATOM 3514 C C . GLY A 1 473 ? 0.161 -22.052 18.108 1.00 68.75 473 GLY A C 1
ATOM 3515 O O . GLY A 1 473 ? 0.235 -21.384 19.140 1.00 68.75 473 GLY A O 1
ATOM 3516 N N . ASN A 1 474 ? -0.895 -22.827 17.830 1.00 71.75 474 ASN A N 1
ATOM 3517 C CA . ASN A 1 474 ? -2.138 -22.937 18.605 1.00 71.75 474 ASN A CA 1
ATOM 3518 C C . ASN A 1 474 ? -2.962 -21.637 18.725 1.00 71.75 474 ASN A C 1
ATOM 3520 O O . ASN A 1 474 ? -3.836 -21.531 19.592 1.00 71.75 474 ASN A O 1
ATOM 3524 N N . LYS A 1 475 ? -2.724 -20.635 17.872 1.00 75.75 475 LYS A N 1
ATOM 3525 C CA . LYS A 1 475 ? -3.595 -19.458 17.767 1.00 75.75 475 LYS A CA 1
ATOM 3526 C C . LYS A 1 475 ? -4.889 -19.863 17.075 1.00 75.75 475 LYS A C 1
ATOM 3528 O O . LYS A 1 475 ? -4.874 -20.557 16.061 1.00 75.75 475 LYS A O 1
ATOM 3533 N N . VAL A 1 476 ? -6.000 -19.374 17.615 1.00 83.00 476 VAL A N 1
ATOM 3534 C CA . VAL A 1 476 ? -7.343 -19.687 17.132 1.00 83.00 476 VAL A CA 1
ATOM 3535 C C . VAL A 1 476 ? -8.003 -18.444 16.545 1.00 83.00 476 VAL A C 1
ATOM 3537 O O . VAL A 1 476 ? -8.065 -17.401 17.198 1.00 83.00 476 VAL A O 1
ATOM 3540 N N . THR A 1 477 ? -8.539 -18.564 15.334 1.00 84.62 477 THR A N 1
ATOM 3541 C CA . THR A 1 477 ? -9.439 -17.576 14.719 1.00 84.62 477 THR A CA 1
ATOM 3542 C C . THR A 1 477 ? -10.735 -18.249 14.271 1.00 84.62 477 THR A C 1
ATOM 3544 O O . THR A 1 477 ? -10.792 -19.468 14.139 1.00 84.62 477 THR A O 1
ATOM 3547 N N . TYR A 1 478 ? -11.807 -17.477 14.080 1.00 89.81 478 TYR A N 1
ATOM 3548 C CA . TYR A 1 478 ? -13.113 -18.019 13.696 1.00 89.81 478 TYR A CA 1
ATOM 3549 C C . TYR A 1 478 ? -13.615 -17.398 12.394 1.00 89.81 478 TYR A C 1
ATOM 3551 O O . TYR A 1 478 ? -13.391 -16.215 12.134 1.00 89.81 478 TYR A O 1
ATOM 3559 N N . SER A 1 479 ? -14.335 -18.182 11.591 1.00 89.94 479 SER A N 1
ATOM 3560 C CA . SER A 1 479 ? -15.122 -17.658 10.473 1.00 89.94 479 SER A CA 1
ATOM 3561 C C . SER A 1 479 ? -16.369 -16.913 10.965 1.00 89.94 479 SER A C 1
ATOM 3563 O O . SER A 1 479 ? -16.732 -16.965 12.142 1.00 89.94 479 SER A O 1
ATOM 3565 N N . LYS A 1 480 ? -17.117 -16.313 10.029 1.00 87.00 480 LYS A N 1
ATOM 3566 C CA . LYS A 1 480 ? -18.529 -15.984 10.276 1.00 87.00 480 LYS A CA 1
ATOM 3567 C C . LYS A 1 480 ? -19.308 -17.237 10.699 1.00 87.00 480 LYS A C 1
ATOM 3569 O O . LYS A 1 480 ? -19.012 -18.338 10.226 1.00 87.00 480 LYS A O 1
ATOM 3574 N N . THR A 1 481 ? -20.321 -17.051 11.536 1.00 94.31 481 THR A N 1
ATOM 3575 C CA . THR A 1 481 ? -21.287 -18.097 11.884 1.00 94.31 481 THR A CA 1
ATOM 3576 C C . THR A 1 481 ? -22.388 -18.143 10.828 1.00 94.31 481 THR A C 1
ATOM 3578 O O . THR A 1 481 ? -22.975 -17.116 10.496 1.00 94.31 481 THR A O 1
ATOM 3581 N N . LEU A 1 482 ? -22.676 -19.331 10.309 1.00 90.44 482 LEU A N 1
ATOM 3582 C CA . LEU A 1 482 ? -23.762 -19.598 9.370 1.00 90.44 482 LEU A CA 1
ATOM 3583 C C . LEU A 1 482 ? -24.908 -20.293 10.095 1.00 90.44 482 LEU A C 1
ATOM 3585 O O . LEU A 1 482 ? -24.661 -21.179 10.908 1.00 90.44 482 LEU A O 1
ATOM 3589 N N . ASN A 1 483 ? -26.150 -19.922 9.799 1.00 92.06 483 ASN A N 1
ATOM 3590 C CA . ASN A 1 483 ? -27.326 -20.663 10.240 1.00 92.06 483 ASN A CA 1
ATOM 3591 C C . ASN A 1 483 ? -27.809 -21.586 9.115 1.00 92.06 483 ASN A C 1
ATOM 3593 O O . ASN A 1 483 ? -27.793 -21.224 7.942 1.00 92.06 483 ASN A O 1
ATOM 3597 N N . VAL A 1 484 ? -28.228 -22.796 9.470 1.00 88.56 484 VAL A N 1
ATOM 3598 C CA . VAL A 1 484 ? -28.797 -23.748 8.519 1.00 88.56 484 VAL A CA 1
ATOM 3599 C C . VAL A 1 484 ? -29.996 -24.425 9.152 1.00 88.56 484 VAL A C 1
ATOM 3601 O O . VAL A 1 484 ? -29.880 -25.132 10.156 1.00 88.56 484 VAL A O 1
ATOM 3604 N N . THR A 1 485 ? -31.153 -24.221 8.537 1.00 87.75 485 THR A N 1
ATOM 3605 C CA . THR A 1 485 ? -32.392 -24.900 8.902 1.00 87.75 485 THR A CA 1
ATOM 3606 C C . THR A 1 485 ? -32.568 -26.116 8.009 1.00 87.75 485 THR A C 1
ATOM 3608 O O . THR A 1 485 ? -32.702 -25.988 6.793 1.00 87.75 485 THR A O 1
ATOM 3611 N N . ASN A 1 486 ? -32.576 -27.301 8.615 1.00 81.19 486 ASN A N 1
ATOM 3612 C CA . ASN A 1 486 ? -32.915 -28.535 7.925 1.00 81.19 486 ASN A CA 1
ATOM 3613 C C . ASN A 1 486 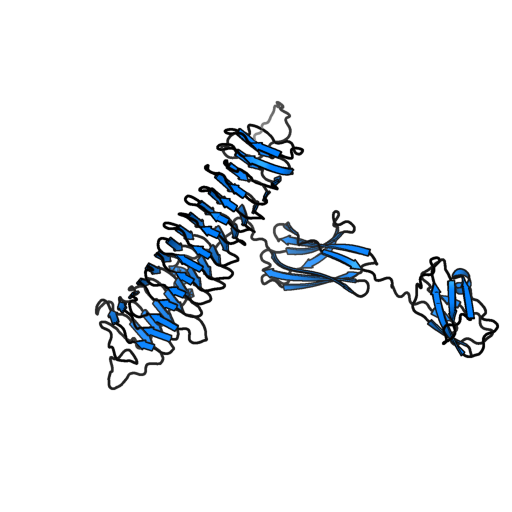? -34.366 -28.891 8.254 1.00 81.19 486 ASN A C 1
ATOM 3615 O O . ASN A 1 486 ? -34.745 -28.953 9.419 1.00 81.19 486 ASN A O 1
ATOM 3619 N N . THR A 1 487 ? -35.188 -29.111 7.235 1.00 78.31 487 THR A N 1
ATOM 3620 C CA . THR A 1 487 ? -36.603 -29.492 7.380 1.00 78.31 487 THR A CA 1
ATOM 3621 C C . THR A 1 487 ? -36.835 -30.972 7.074 1.00 78.31 487 THR A C 1
ATOM 3623 O O . THR A 1 487 ? -37.981 -31.424 7.004 1.00 78.31 487 THR A O 1
ATOM 3626 N N . CYS A 1 488 ? -35.762 -31.747 6.891 1.00 68.44 488 CYS A N 1
ATOM 3627 C CA . CYS A 1 488 ? -35.840 -33.144 6.495 1.00 68.44 488 CYS A CA 1
ATOM 3628 C C . CYS A 1 488 ? -36.504 -33.993 7.581 1.00 68.44 488 CYS A C 1
ATOM 3630 O O . CYS A 1 488 ? -35.939 -34.244 8.636 1.00 68.44 488 CYS A O 1
ATOM 3632 N N . THR A 1 489 ? -37.723 -34.455 7.317 1.00 60.41 489 THR A N 1
ATOM 3633 C CA . THR A 1 489 ? -38.541 -35.235 8.262 1.00 60.41 489 THR A CA 1
ATOM 3634 C C . THR A 1 489 ? -38.491 -36.742 7.997 1.00 60.41 489 THR A C 1
ATOM 3636 O O . THR A 1 489 ? -39.288 -37.484 8.564 1.00 60.41 489 THR A O 1
ATOM 3639 N N . GLY A 1 490 ? -37.558 -37.202 7.157 1.00 52.19 490 GLY A N 1
ATOM 3640 C CA . GLY A 1 490 ? -37.518 -38.570 6.648 1.00 52.19 490 GLY A CA 1
ATOM 3641 C C . GLY A 1 490 ? -36.151 -39.228 6.783 1.00 52.19 490 GLY A C 1
ATOM 3642 O O . GLY A 1 490 ? -35.413 -39.327 5.811 1.00 52.19 490 GLY A O 1
ATOM 3643 N N . LEU A 1 491 ? -35.877 -39.794 7.960 1.00 45.19 491 LEU A N 1
ATOM 3644 C CA . LEU A 1 491 ? -35.360 -41.160 7.974 1.00 45.19 491 LEU A CA 1
ATOM 3645 C C . LEU A 1 491 ? -36.471 -42.012 7.348 1.00 45.19 491 LEU A C 1
ATOM 3647 O O . LEU A 1 491 ? -37.469 -42.298 8.012 1.00 45.19 491 LEU A O 1
ATOM 3651 N N . GLU A 1 492 ? -36.359 -42.357 6.065 1.00 48.28 492 GLU A N 1
ATOM 3652 C CA . GLU A 1 492 ? -37.171 -43.435 5.505 1.00 48.28 492 GLU A CA 1
ATOM 3653 C C . GLU A 1 492 ? -36.785 -44.727 6.234 1.00 48.28 492 GLU A C 1
ATOM 3655 O O . GLU A 1 492 ? -35.861 -45.443 5.862 1.00 48.28 492 GLU A O 1
ATOM 3660 N N . THR A 1 493 ? -37.469 -45.004 7.341 1.00 51.47 493 THR A N 1
ATOM 3661 C CA . THR A 1 493 ? -37.447 -46.326 7.954 1.00 51.47 493 THR A CA 1
ATOM 3662 C C . THR A 1 493 ? -38.151 -47.262 6.981 1.00 51.47 493 THR A C 1
ATOM 3664 O O . THR A 1 493 ? -39.299 -47.031 6.598 1.00 51.47 493 THR A O 1
ATOM 3667 N N . SER A 1 494 ? -37.434 -48.279 6.499 1.00 61.88 494 SER A N 1
ATOM 3668 C CA . SER A 1 494 ? -37.967 -49.269 5.567 1.00 61.88 494 SER A CA 1
ATOM 3669 C C . SER A 1 494 ? -39.022 -50.120 6.275 1.00 61.88 494 SER A C 1
ATOM 3671 O O . SER A 1 494 ? -38.718 -51.174 6.826 1.00 61.88 494 SER A O 1
ATOM 3673 N N . TRP A 1 495 ? -40.260 -49.645 6.292 1.00 84.94 495 TRP A N 1
ATOM 3674 C CA . TRP A 1 495 ? -41.401 -50.364 6.839 1.00 84.94 495 TRP A CA 1
ATOM 3675 C C . TRP A 1 495 ? -42.021 -51.264 5.768 1.00 84.94 495 TRP A C 1
ATOM 3677 O O . TRP A 1 495 ? -41.984 -50.948 4.573 1.00 84.94 495 TRP A O 1
ATOM 3687 N N . LYS A 1 496 ? -42.576 -52.407 6.177 1.00 86.50 496 LYS A N 1
ATOM 3688 C CA . LYS A 1 496 ? -43.114 -53.419 5.255 1.00 86.50 496 LYS A CA 1
ATOM 3689 C C . LYS A 1 496 ? -44.543 -53.783 5.619 1.00 86.50 496 LYS A C 1
ATOM 3691 O O . LYS A 1 496 ? -44.887 -53.856 6.794 1.00 86.50 496 LYS A O 1
ATOM 3696 N N . VAL A 1 497 ? -45.351 -54.061 4.598 1.00 91.69 497 VAL A N 1
ATOM 3697 C CA . VAL A 1 497 ? -46.662 -54.708 4.730 1.00 91.69 497 VAL A CA 1
ATOM 3698 C C . VAL A 1 497 ? -46.577 -56.112 4.139 1.00 91.69 497 VAL A C 1
ATOM 3700 O O . VAL A 1 497 ? -46.122 -56.277 3.005 1.00 91.69 497 VAL A O 1
ATOM 3703 N N . TYR A 1 498 ? -46.970 -57.125 4.906 1.00 89.94 498 TYR A N 1
ATOM 3704 C CA . TYR A 1 498 ? -46.911 -58.520 4.473 1.00 89.94 498 TYR A CA 1
ATOM 3705 C C . TYR A 1 498 ? -48.066 -59.356 5.056 1.00 89.94 498 TYR A C 1
ATOM 3707 O O . TYR A 1 498 ? -48.635 -58.982 6.081 1.00 89.94 498 TYR A O 1
ATOM 3715 N N . PRO A 1 499 ? -48.422 -60.490 4.423 1.00 89.19 499 PRO A N 1
ATOM 3716 C CA . PRO A 1 499 ? -47.931 -60.936 3.118 1.00 89.19 499 PRO A CA 1
ATOM 3717 C C . PRO A 1 499 ? -48.392 -60.000 1.995 1.00 89.19 499 PRO A C 1
ATOM 3719 O O . PRO A 1 499 ? -49.423 -59.343 2.092 1.00 89.19 499 PRO A O 1
ATOM 3722 N N . ASN A 1 500 ? -47.580 -59.888 0.948 1.00 90.81 500 ASN A N 1
ATOM 3723 C CA . ASN A 1 500 ? -47.899 -59.089 -0.225 1.00 90.81 500 ASN A CA 1
ATOM 3724 C C . ASN A 1 500 ? -47.295 -59.761 -1.473 1.00 90.81 500 ASN A C 1
ATOM 3726 O O . ASN A 1 500 ? -46.070 -59.753 -1.610 1.00 90.81 500 ASN A O 1
ATOM 3730 N N . PRO A 1 501 ? -48.108 -60.344 -2.374 1.00 89.06 501 PRO A N 1
ATOM 3731 C CA . PRO A 1 501 ? -49.575 -60.342 -2.361 1.00 89.06 501 PRO A CA 1
ATOM 3732 C C . PRO A 1 501 ? -50.202 -61.110 -1.183 1.00 89.06 501 PRO A C 1
ATOM 3734 O O . PRO A 1 501 ? -49.618 -62.072 -0.686 1.00 89.06 501 PRO A O 1
ATOM 3737 N N . ALA A 1 502 ? -51.393 -60.692 -0.759 1.00 89.19 502 ALA A N 1
ATOM 3738 C CA . ALA A 1 502 ? -52.231 -61.362 0.235 1.00 89.19 502 ALA A CA 1
ATOM 3739 C C . ALA A 1 502 ? -53.486 -61.955 -0.420 1.00 89.19 502 ALA A C 1
ATOM 3741 O O . ALA A 1 502 ? -53.974 -61.406 -1.403 1.00 89.19 502 ALA A O 1
ATOM 3742 N N . SER A 1 503 ? -54.036 -63.034 0.134 1.00 85.38 503 SER A N 1
ATOM 3743 C CA . SER A 1 503 ? -55.393 -63.504 -0.193 1.00 85.38 503 SER A CA 1
ATOM 3744 C C . SER A 1 503 ? -56.401 -62.871 0.774 1.00 85.38 503 SER A C 1
ATOM 3746 O O . SER A 1 503 ? -56.011 -62.360 1.827 1.00 85.38 503 SER A O 1
ATOM 3748 N N . GLN A 1 504 ? -57.695 -62.921 0.452 1.00 77.62 504 GLN A N 1
ATOM 3749 C CA . GLN A 1 504 ? -58.758 -62.301 1.266 1.00 77.62 504 GLN A CA 1
ATOM 3750 C C . GLN A 1 504 ? -58.775 -62.752 2.744 1.00 77.62 504 GLN A C 1
ATOM 3752 O O . GLN A 1 504 ? -59.110 -61.956 3.621 1.00 77.62 504 GLN A O 1
ATOM 3757 N N . ASP A 1 505 ? -58.347 -63.984 3.037 1.00 79.25 505 ASP A N 1
ATOM 3758 C CA . ASP A 1 505 ? -58.342 -64.546 4.397 1.00 79.25 505 ASP A CA 1
ATOM 3759 C C . ASP A 1 505 ? -57.032 -64.319 5.178 1.00 79.25 505 ASP A C 1
ATOM 3761 O O . ASP A 1 505 ? -56.930 -64.682 6.357 1.00 79.25 505 ASP A O 1
ATOM 3765 N N . ASN A 1 506 ? -56.010 -63.720 4.554 1.00 85.44 506 ASN A N 1
ATOM 3766 C CA . ASN A 1 506 ? -54.712 -63.509 5.192 1.00 85.44 506 ASN A CA 1
ATOM 3767 C C . ASN A 1 506 ? -54.784 -62.462 6.320 1.00 85.44 506 ASN A C 1
ATOM 3769 O O . ASN A 1 506 ? -55.430 -61.418 6.212 1.00 85.44 506 ASN A O 1
ATOM 3773 N N . MET A 1 507 ? -54.030 -62.712 7.393 1.00 90.31 507 MET A N 1
ATOM 3774 C CA . MET A 1 507 ? -53.704 -61.691 8.389 1.00 90.31 507 MET A CA 1
ATOM 3775 C C . MET A 1 507 ? -52.621 -60.772 7.820 1.00 90.31 507 MET A C 1
ATOM 3777 O O . MET A 1 507 ? -51.512 -61.226 7.541 1.00 90.31 507 MET A O 1
ATOM 3781 N N . ILE A 1 508 ? -52.944 -59.492 7.648 1.00 92.44 508 ILE A N 1
ATOM 3782 C CA . ILE A 1 508 ? -52.007 -58.464 7.192 1.00 92.44 508 ILE A CA 1
ATOM 3783 C C . ILE A 1 508 ? -51.269 -57.899 8.393 1.00 92.44 508 ILE A C 1
ATOM 3785 O O . ILE A 1 508 ? -51.899 -57.456 9.351 1.00 92.44 508 ILE A O 1
ATOM 3789 N N . GLN A 1 509 ? -49.945 -57.878 8.324 1.00 93.00 509 GLN A N 1
ATOM 3790 C CA . GLN A 1 509 ? -49.063 -57.294 9.323 1.00 93.00 509 GLN A CA 1
ATOM 3791 C C . GLN A 1 509 ? -48.252 -56.153 8.721 1.00 93.00 509 GLN A C 1
ATOM 3793 O O . GLN A 1 509 ? -47.883 -56.169 7.544 1.00 93.00 509 GLN A O 1
ATOM 3798 N N . VAL A 1 510 ? -47.979 -55.153 9.554 1.00 91.81 510 VAL A N 1
ATOM 3799 C CA . VAL A 1 510 ? -47.114 -54.029 9.212 1.00 91.81 510 VAL A CA 1
ATOM 3800 C C . VAL A 1 510 ? -45.953 -53.981 10.203 1.00 91.81 510 VAL A C 1
ATOM 3802 O O . VAL A 1 510 ? -46.157 -53.727 11.393 1.00 91.81 510 VAL A O 1
ATOM 3805 N N . SER A 1 511 ? -44.738 -54.243 9.720 1.00 86.62 511 SER A N 1
ATOM 3806 C CA . SER A 1 511 ? -43.511 -54.233 10.527 1.00 86.62 511 SER A CA 1
ATOM 3807 C C . SER A 1 511 ? -42.680 -52.979 10.304 1.00 86.62 511 SER A C 1
ATOM 3809 O O . SER A 1 511 ? -42.897 -52.221 9.359 1.00 86.62 511 SER A O 1
ATOM 3811 N N . ASP A 1 512 ? -41.717 -52.780 11.208 1.00 83.81 512 ASP A N 1
ATOM 3812 C CA . ASP A 1 512 ? -40.667 -51.761 11.098 1.00 83.81 512 ASP A CA 1
ATOM 3813 C C . ASP A 1 512 ? -41.202 -50.321 10.998 1.00 83.81 512 ASP A C 1
ATOM 3815 O O . ASP A 1 512 ? -40.545 -49.411 10.503 1.00 83.81 512 ASP A O 1
ATOM 3819 N N . ILE A 1 513 ? -42.415 -50.101 11.520 1.00 82.69 513 ILE A N 1
ATOM 3820 C CA . ILE A 1 513 ? -42.998 -48.773 11.716 1.00 82.69 513 ILE A CA 1
ATOM 3821 C C . ILE A 1 513 ? -42.195 -48.043 12.808 1.00 82.69 513 ILE A C 1
ATOM 3823 O O . ILE A 1 513 ? -42.001 -48.592 13.892 1.00 82.69 513 ILE A O 1
ATOM 3827 N N . ALA A 1 514 ? -41.778 -46.797 12.575 1.00 76.00 514 ALA A N 1
ATOM 3828 C CA . ALA A 1 514 ? -41.030 -46.010 13.566 1.00 76.00 514 ALA A CA 1
ATOM 3829 C C . ALA A 1 514 ? -41.897 -45.423 14.699 1.00 76.00 514 ALA A C 1
ATOM 3831 O O . ALA A 1 514 ? -41.389 -45.112 15.771 1.00 76.00 514 ALA A O 1
ATOM 3832 N N . VAL A 1 515 ? -43.206 -45.268 14.478 1.00 81.06 515 VAL A N 1
ATOM 3833 C CA . VAL A 1 515 ? -44.137 -44.738 15.486 1.00 81.06 515 VAL A CA 1
ATOM 3834 C C . VAL A 1 515 ? -44.697 -45.828 16.402 1.00 81.06 515 VAL A C 1
ATOM 3836 O O . VAL A 1 515 ? -44.974 -46.954 15.973 1.00 81.06 515 VAL A O 1
ATOM 3839 N N . THR A 1 516 ? -44.879 -45.483 17.676 1.00 80.56 516 THR A N 1
ATOM 3840 C CA . THR A 1 516 ? -45.531 -46.320 18.697 1.00 80.56 516 THR A CA 1
ATOM 3841 C C . THR A 1 516 ? -47.043 -46.116 18.710 1.00 80.56 516 THR A C 1
ATOM 3843 O O . THR A 1 516 ? -47.790 -47.075 18.897 1.00 80.56 516 THR A O 1
ATOM 3846 N N . GLU A 1 517 ? -47.498 -44.894 18.426 1.00 84.56 517 GLU A N 1
ATOM 3847 C CA . GLU A 1 517 ? -48.903 -44.505 18.467 1.00 84.56 517 GLU A CA 1
ATOM 3848 C C . GLU A 1 517 ? -49.326 -43.796 17.171 1.00 84.56 517 GLU A C 1
ATOM 3850 O O . GLU A 1 517 ? -48.576 -43.012 16.586 1.00 84.56 517 GLU A O 1
ATOM 3855 N N . GLY A 1 518 ? -50.536 -44.099 16.691 1.00 90.31 518 GLY A N 1
ATOM 3856 C CA . GLY A 1 518 ? -51.043 -43.602 15.413 1.00 90.31 518 GLY A CA 1
ATOM 3857 C C . GLY A 1 518 ? -51.938 -44.609 14.694 1.00 90.31 518 GLY A C 1
ATOM 3858 O O . GLY A 1 518 ? -52.435 -45.568 15.296 1.00 90.31 518 GLY A O 1
ATOM 3859 N N . ARG A 1 519 ? -52.124 -44.417 13.385 1.00 94.38 519 ARG A N 1
ATOM 3860 C CA . ARG A 1 519 ? -52.974 -45.271 12.542 1.00 94.38 519 ARG A CA 1
ATOM 3861 C C . ARG A 1 519 ? -52.315 -45.650 11.219 1.00 94.38 519 ARG A C 1
ATOM 3863 O O . ARG A 1 519 ? -51.675 -44.831 10.565 1.00 94.38 519 ARG A O 1
ATOM 3870 N N . VAL A 1 520 ? -52.544 -46.887 10.802 1.00 93.44 520 VAL A N 1
ATOM 3871 C CA . VAL A 1 520 ? -52.329 -47.383 9.445 1.00 93.44 520 VAL A CA 1
ATOM 3872 C C . VAL A 1 520 ? -53.624 -47.196 8.664 1.00 93.44 520 VAL A C 1
ATOM 3874 O O . VAL A 1 520 ? -54.691 -47.615 9.113 1.00 93.44 520 VAL A O 1
ATOM 3877 N N . VAL A 1 521 ? -53.534 -46.563 7.502 1.00 94.31 521 VAL A N 1
ATOM 3878 C CA . VAL A 1 521 ? -54.657 -46.298 6.601 1.00 94.31 521 VAL A CA 1
ATOM 3879 C C . VAL A 1 521 ? -54.405 -47.032 5.294 1.00 94.31 521 VAL A C 1
ATOM 3881 O O . VAL A 1 521 ? -53.317 -46.940 4.728 1.00 94.31 521 VAL A O 1
ATOM 3884 N N . ILE A 1 522 ? -55.415 -47.759 4.827 1.00 93.69 522 ILE A N 1
ATOM 3885 C CA . ILE A 1 522 ? -55.400 -48.477 3.555 1.00 93.69 522 ILE A CA 1
ATOM 3886 C C . ILE A 1 522 ? -56.416 -47.820 2.631 1.00 93.69 522 ILE A C 1
ATOM 3888 O O . ILE A 1 522 ? -57.593 -47.718 2.989 1.00 93.69 522 ILE A O 1
ATOM 3892 N N . THR A 1 523 ? -55.978 -47.404 1.449 1.00 93.75 523 THR A N 1
ATOM 3893 C CA . THR A 1 523 ? -56.814 -46.780 0.422 1.00 93.75 523 THR A CA 1
ATOM 3894 C C . THR A 1 523 ? -56.793 -47.581 -0.876 1.00 93.75 523 THR A C 1
ATOM 3896 O O . THR A 1 523 ? -55.854 -48.331 -1.152 1.00 93.75 523 THR A O 1
ATOM 3899 N N . ASN A 1 524 ? -57.839 -47.444 -1.688 1.00 91.38 524 ASN A N 1
ATOM 3900 C CA . ASN A 1 524 ? -57.798 -47.897 -3.079 1.00 91.38 524 ASN A CA 1
ATOM 3901 C C . ASN A 1 524 ? -57.028 -46.887 -3.960 1.00 91.38 524 ASN A C 1
ATOM 3903 O O . ASN A 1 524 ? -56.631 -45.815 -3.502 1.00 91.38 524 ASN A O 1
ATOM 3907 N N . LEU A 1 525 ? -56.844 -47.205 -5.246 1.00 89.19 525 LEU A N 1
ATOM 3908 C CA . LEU A 1 525 ? -56.148 -46.318 -6.193 1.00 89.19 525 LEU A CA 1
ATOM 3909 C C . LEU A 1 525 ? -56.861 -44.974 -6.443 1.00 89.19 525 LEU A C 1
ATOM 3911 O O . LEU A 1 525 ? -56.226 -44.039 -6.914 1.00 89.19 525 LEU A O 1
ATOM 3915 N N . MET A 1 526 ? -58.148 -44.858 -6.101 1.00 86.25 526 MET A N 1
ATOM 3916 C CA . MET A 1 526 ? -58.906 -43.599 -6.157 1.00 86.25 526 MET A CA 1
ATOM 3917 C C . MET A 1 526 ? -58.787 -42.776 -4.860 1.00 86.25 526 MET A C 1
ATOM 3919 O O . MET A 1 526 ? -59.439 -41.746 -4.725 1.00 86.25 526 MET A O 1
ATOM 3923 N N . GLY A 1 527 ? -57.984 -43.222 -3.885 1.00 85.25 527 GLY A N 1
ATOM 3924 C CA . GLY A 1 527 ? -57.775 -42.531 -2.610 1.00 85.25 527 GLY A CA 1
ATOM 3925 C C . GLY A 1 527 ? -58.872 -42.757 -1.564 1.00 85.25 527 GLY A C 1
ATOM 3926 O O . GLY A 1 527 ? -58.792 -42.196 -0.474 1.00 85.25 527 GLY A O 1
ATOM 3927 N N . VAL A 1 528 ? -59.872 -43.597 -1.846 1.00 89.75 528 VAL A N 1
ATOM 3928 C CA . VAL A 1 528 ? -60.943 -43.918 -0.891 1.00 89.75 528 VAL A CA 1
ATOM 3929 C C . VAL A 1 528 ? -60.393 -44.833 0.198 1.00 89.75 528 VAL A C 1
ATOM 3931 O O . VAL A 1 528 ? -59.817 -45.878 -0.109 1.00 89.75 528 VAL A O 1
ATOM 3934 N N . THR A 1 529 ? -60.586 -44.460 1.465 1.00 93.25 529 THR A N 1
ATOM 3935 C CA . THR A 1 529 ? -60.189 -45.268 2.627 1.00 93.25 529 THR A CA 1
ATOM 3936 C C . THR A 1 529 ? -61.045 -46.519 2.742 1.00 93.25 529 THR A C 1
ATOM 3938 O O . THR A 1 529 ? -62.265 -46.454 2.846 1.00 93.25 529 THR A O 1
ATOM 3941 N N . VAL A 1 530 ? -60.371 -47.661 2.781 1.00 91.44 530 VAL A N 1
ATOM 3942 C CA . VAL A 1 530 ? -60.972 -48.996 2.827 1.00 91.44 530 VAL A CA 1
ATOM 3943 C C . VAL A 1 530 ? -60.821 -49.612 4.215 1.00 91.44 530 VAL A C 1
ATOM 3945 O O . VAL A 1 530 ? -61.695 -50.333 4.690 1.00 91.44 530 VAL A O 1
ATOM 3948 N N . LYS A 1 531 ? -59.722 -49.297 4.909 1.00 92.00 531 LYS A N 1
ATOM 3949 C CA . LYS A 1 531 ? -59.508 -49.714 6.295 1.00 92.00 531 LYS A CA 1
ATOM 3950 C C . LYS A 1 531 ? -58.636 -48.711 7.033 1.00 92.00 531 LYS A C 1
ATOM 3952 O O . LYS A 1 531 ? -57.737 -48.104 6.458 1.00 92.00 531 LYS A O 1
ATOM 3957 N N . THR A 1 532 ? -58.890 -48.560 8.326 1.00 94.38 532 THR A N 1
ATOM 3958 C CA . THR A 1 532 ? -58.012 -47.855 9.262 1.00 94.38 532 THR A CA 1
ATOM 3959 C C . THR A 1 532 ? -57.775 -48.753 10.470 1.00 94.38 532 THR A C 1
ATOM 3961 O O . THR A 1 532 ? -58.719 -49.361 10.975 1.00 94.38 532 THR A O 1
ATOM 3964 N N . VAL A 1 533 ? -56.521 -48.866 10.905 1.00 94.38 533 VAL A N 1
ATOM 3965 C CA . VAL A 1 533 ? -56.094 -49.770 11.982 1.00 94.38 533 VAL A CA 1
ATOM 3966 C C . VAL A 1 533 ? -55.119 -49.033 12.902 1.00 94.38 533 VAL A C 1
ATOM 3968 O O . VAL A 1 533 ? -54.191 -48.405 12.394 1.00 94.38 533 VAL A O 1
ATOM 3971 N N . PRO A 1 534 ? -55.271 -49.085 14.236 1.00 95.25 534 PRO A N 1
ATOM 3972 C CA . PRO A 1 534 ? -54.262 -48.551 15.149 1.00 95.25 534 PRO A CA 1
ATOM 3973 C C . PRO A 1 534 ? -52.896 -49.212 14.922 1.00 95.25 534 PRO A C 1
ATOM 3975 O O . PRO A 1 534 ? -52.830 -50.418 14.684 1.00 95.25 534 PRO A O 1
ATOM 3978 N N . VAL A 1 535 ? -51.801 -48.455 15.041 1.00 92.44 535 VAL A N 1
ATOM 3979 C CA . VAL A 1 535 ? -50.434 -48.978 14.824 1.00 92.44 535 VAL A CA 1
ATOM 3980 C C . VAL A 1 535 ? -50.140 -50.210 15.691 1.00 92.44 535 VAL A C 1
ATOM 3982 O O . VAL A 1 535 ? -49.565 -51.176 15.196 1.00 92.44 535 VAL A O 1
ATOM 3985 N N . ALA A 1 536 ? -50.602 -50.227 16.946 1.00 90.38 536 ALA A N 1
ATOM 3986 C CA . ALA A 1 536 ? -50.447 -51.376 17.841 1.00 90.38 536 ALA A CA 1
ATOM 3987 C C . ALA A 1 536 ? -51.090 -52.662 17.280 1.00 90.38 536 ALA A C 1
ATOM 3989 O O . ALA A 1 536 ? -50.465 -53.721 17.286 1.00 90.38 536 ALA A O 1
ATOM 3990 N N . ALA A 1 537 ? -52.302 -52.561 16.726 1.00 90.94 537 ALA A N 1
ATOM 3991 C CA . ALA A 1 537 ? -53.002 -53.693 16.120 1.00 90.94 537 ALA A CA 1
ATOM 3992 C C . ALA A 1 537 ? -52.390 -54.094 14.766 1.00 90.94 537 ALA A C 1
ATOM 3994 O O . ALA A 1 537 ? -52.285 -55.279 14.459 1.00 90.94 537 ALA A O 1
ATOM 3995 N N . ALA A 1 538 ? -51.917 -53.126 13.974 1.00 91.75 538 ALA A N 1
ATOM 3996 C CA . ALA A 1 538 ? -51.283 -53.395 12.683 1.00 91.75 538 ALA A CA 1
ATOM 3997 C C . ALA A 1 538 ? -49.994 -54.230 12.802 1.00 91.75 538 ALA A C 1
ATOM 3999 O O . ALA A 1 538 ? -49.692 -55.011 11.901 1.00 91.75 538 ALA A O 1
ATOM 4000 N N . ARG A 1 539 ? -49.265 -54.110 13.922 1.00 90.12 539 ARG A N 1
ATOM 4001 C CA . ARG A 1 539 ? -48.075 -54.928 14.218 1.00 90.12 539 ARG A CA 1
ATOM 4002 C C . ARG A 1 539 ? -48.410 -56.379 14.557 1.00 90.12 539 ARG A C 1
ATOM 4004 O O . ARG A 1 539 ? -47.666 -57.275 14.179 1.00 90.12 539 ARG A O 1
ATOM 4011 N N . GLN A 1 540 ? -49.506 -56.608 15.278 1.00 90.00 540 GLN A N 1
ATOM 4012 C CA . GLN A 1 540 ? -49.943 -57.958 15.663 1.00 90.00 540 GLN A CA 1
ATOM 4013 C C . GLN A 1 540 ? -50.646 -58.685 14.509 1.00 90.00 540 GLN A C 1
ATOM 4015 O O . GLN A 1 540 ? -50.607 -59.910 14.410 1.00 90.00 540 GLN A O 1
ATOM 4020 N N . GLY A 1 541 ? -51.222 -57.913 13.593 1.00 90.62 541 GLY A N 1
ATOM 4021 C CA . GLY A 1 541 ? -51.880 -58.387 12.391 1.00 90.62 541 GLY A CA 1
ATOM 4022 C C . GLY A 1 541 ? -53.385 -58.172 12.442 1.00 90.62 541 GLY A C 1
ATOM 4023 O O . GLY A 1 541 ? -54.008 -58.213 13.501 1.00 90.62 541 GLY A O 1
ATOM 4024 N N . PHE A 1 542 ? -53.988 -57.949 11.280 1.00 91.25 542 PHE A N 1
ATOM 4025 C CA . PHE A 1 542 ? -55.419 -57.693 11.147 1.00 91.25 542 PHE A CA 1
ATOM 4026 C C . PHE A 1 542 ? -55.978 -58.298 9.861 1.00 91.25 542 PHE A C 1
ATOM 4028 O O . PHE A 1 542 ? -55.268 -58.453 8.869 1.00 91.25 542 PHE A O 1
ATOM 4035 N N . ARG A 1 543 ? -57.280 -58.600 9.859 1.00 87.31 543 ARG A N 1
ATOM 4036 C CA . ARG A 1 543 ? -58.001 -58.990 8.641 1.00 87.31 543 ARG A CA 1
ATOM 4037 C C . ARG A 1 543 ? -58.529 -57.766 7.910 1.00 87.31 543 ARG A C 1
ATOM 4039 O O . ARG A 1 543 ? -59.064 -56.838 8.530 1.00 87.31 543 ARG A O 1
ATOM 4046 N N . ILE A 1 544 ? -58.440 -57.800 6.587 1.00 81.81 544 ILE A N 1
ATOM 4047 C CA . ILE A 1 544 ? -59.115 -56.842 5.717 1.00 81.81 544 ILE A CA 1
ATOM 4048 C C . ILE A 1 544 ? -60.365 -57.531 5.164 1.00 81.81 544 ILE A C 1
ATOM 4050 O O . ILE A 1 544 ? -60.323 -58.179 4.128 1.00 81.81 544 ILE A O 1
ATOM 4054 N N . SER A 1 545 ? -61.479 -57.432 5.891 1.00 76.81 545 SER A N 1
ATOM 4055 C CA . SER A 1 545 ? -62.772 -57.955 5.443 1.00 76.81 545 SER A CA 1
ATOM 4056 C C . SER A 1 545 ? -63.477 -56.976 4.497 1.00 76.81 545 SER A C 1
ATOM 4058 O O . SER A 1 545 ? -63.370 -55.761 4.666 1.00 76.81 545 SER A O 1
ATOM 4060 N N . GLY A 1 546 ? -64.229 -57.506 3.526 1.00 73.75 546 GLY A N 1
ATOM 4061 C CA . GLY A 1 546 ? -65.077 -56.703 2.634 1.00 73.75 546 GLY A CA 1
ATOM 4062 C C . GLY A 1 546 ? -64.329 -55.967 1.518 1.00 73.75 546 GLY A C 1
ATOM 4063 O O . GLY A 1 546 ? -64.791 -54.923 1.064 1.00 73.75 546 GLY A O 1
ATOM 4064 N N . VAL A 1 547 ? -63.175 -56.486 1.087 1.00 80.88 547 VAL A N 1
ATOM 4065 C CA . VAL A 1 547 ? -62.379 -55.916 -0.010 1.00 80.88 547 VAL A CA 1
ATOM 4066 C C . VAL A 1 547 ? -62.255 -56.896 -1.165 1.00 80.88 547 VAL A C 1
ATOM 4068 O O . VAL A 1 547 ? -62.086 -58.094 -0.958 1.00 80.88 547 VAL A O 1
ATOM 4071 N N . TYR A 1 548 ? -62.350 -56.378 -2.385 1.00 83.69 548 TYR A N 1
ATOM 4072 C CA . TYR A 1 548 ? -62.192 -57.169 -3.601 1.00 83.69 548 TYR A CA 1
ATOM 4073 C C . TYR A 1 548 ? -60.712 -57.369 -3.943 1.00 83.69 548 TYR A C 1
ATOM 4075 O O . TYR A 1 548 ? -59.840 -56.640 -3.467 1.00 83.69 548 TYR A O 1
ATOM 4083 N N . ALA A 1 549 ? -60.425 -58.349 -4.800 1.00 87.00 549 ALA A N 1
ATOM 4084 C CA . ALA A 1 549 ? -59.098 -58.491 -5.385 1.00 87.00 549 ALA A CA 1
ATOM 4085 C C . ALA A 1 549 ? -58.707 -57.191 -6.113 1.00 87.00 549 ALA A C 1
ATOM 4087 O O . ALA A 1 549 ? -59.499 -56.620 -6.866 1.00 87.00 549 ALA A O 1
ATOM 4088 N N . GLY A 1 550 ? -57.499 -56.689 -5.864 1.00 87.50 550 GLY A N 1
ATOM 4089 C CA . GLY A 1 550 ? -57.086 -55.378 -6.351 1.00 87.50 550 GLY A CA 1
ATOM 4090 C C . GLY A 1 550 ? -55.783 -54.860 -5.751 1.00 87.50 550 GLY A C 1
ATOM 4091 O O . GLY A 1 550 ? -55.148 -55.492 -4.906 1.00 87.50 550 GLY A O 1
ATOM 4092 N N . THR A 1 551 ? -55.363 -53.683 -6.219 1.00 92.06 551 THR A N 1
ATOM 4093 C CA . THR A 1 551 ? -54.203 -52.963 -5.680 1.00 92.06 551 THR A CA 1
ATOM 4094 C C . THR A 1 551 ? -54.656 -51.876 -4.712 1.00 92.06 551 THR A C 1
ATOM 4096 O O . THR A 1 551 ? -55.500 -51.045 -5.045 1.00 92.06 551 THR A O 1
ATOM 4099 N N . TYR A 1 552 ? -54.030 -51.859 -3.542 1.00 92.50 552 TYR A N 1
ATOM 4100 C CA . TYR A 1 552 ? -54.261 -50.918 -2.458 1.00 92.50 552 TYR A CA 1
ATOM 4101 C C . TYR A 1 552 ? -52.964 -50.207 -2.075 1.00 92.50 552 TYR A C 1
ATOM 4103 O O . TYR A 1 552 ? -51.857 -50.671 -2.364 1.00 92.50 552 TYR A O 1
ATOM 4111 N N . LEU A 1 553 ? -53.114 -49.070 -1.412 1.00 93.12 553 LEU A N 1
ATOM 4112 C CA . LEU A 1 553 ? -52.036 -48.237 -0.909 1.00 93.12 553 LEU A CA 1
ATOM 4113 C C . LEU A 1 553 ? -52.126 -48.170 0.615 1.00 93.12 553 LEU A C 1
ATOM 4115 O O . LEU A 1 553 ? -53.194 -47.923 1.165 1.00 93.12 553 LEU A O 1
ATOM 4119 N N . VAL A 1 554 ? -51.009 -48.394 1.298 1.00 92.56 554 VAL A N 1
ATOM 4120 C CA . VAL A 1 554 ? -50.912 -48.416 2.760 1.00 92.56 554 VAL A CA 1
ATOM 4121 C C . VAL A 1 554 ? -50.062 -47.235 3.211 1.00 92.56 554 VAL A C 1
ATOM 4123 O O . VAL A 1 554 ? -48.990 -46.988 2.662 1.00 92.56 554 VAL A O 1
ATOM 4126 N N . SER A 1 555 ? -50.531 -46.479 4.198 1.00 91.44 555 SER A N 1
ATOM 4127 C CA . SER A 1 555 ? -49.840 -45.308 4.753 1.00 91.44 555 SER A CA 1
ATOM 4128 C C . SER A 1 555 ? -49.930 -45.293 6.276 1.00 91.44 555 SER A C 1
ATOM 4130 O O . SER A 1 555 ? -50.963 -45.660 6.833 1.00 91.44 555 SER A O 1
ATOM 4132 N N . VAL A 1 556 ? -48.877 -44.833 6.956 1.00 90.19 556 VAL A N 1
ATOM 4133 C CA . VAL A 1 556 ? -48.851 -44.705 8.424 1.00 90.19 556 VAL A CA 1
ATOM 4134 C C . VAL A 1 556 ? -48.853 -43.239 8.843 1.00 90.19 556 VAL A C 1
ATOM 4136 O O . VAL A 1 556 ? -48.056 -42.439 8.345 1.00 90.19 556 VAL A O 1
ATOM 4139 N N . TYR A 1 557 ? -49.722 -42.906 9.792 1.00 86.88 557 TYR A N 1
ATOM 4140 C CA . TYR A 1 557 ? -49.884 -41.579 10.379 1.00 86.88 557 TYR A CA 1
ATOM 4141 C C . TYR A 1 557 ? -49.635 -41.635 11.888 1.00 86.88 557 TYR A C 1
ATOM 4143 O O . TYR A 1 557 ? -50.030 -42.613 12.526 1.00 86.88 557 TYR A O 1
ATOM 4151 N N . ASN A 1 558 ? -49.015 -40.600 12.459 1.00 85.88 558 ASN A N 1
ATOM 4152 C CA . ASN A 1 558 ? -48.893 -40.447 13.914 1.00 85.88 558 ASN A CA 1
ATOM 4153 C C . ASN A 1 558 ? -50.220 -39.964 14.544 1.00 85.88 558 ASN A C 1
ATOM 4155 O O . ASN A 1 558 ? -51.223 -39.785 13.847 1.00 85.88 558 ASN A O 1
ATOM 4159 N N . GLN A 1 559 ? -50.232 -39.759 15.864 1.00 83.75 559 GLN A N 1
ATOM 4160 C CA . GLN A 1 559 ? -51.396 -39.234 16.593 1.00 83.75 559 GLN A CA 1
ATOM 4161 C C . GLN A 1 559 ? -51.830 -37.833 16.137 1.00 83.75 559 GLN A C 1
ATOM 4163 O O . GLN A 1 559 ? -53.026 -37.563 16.095 1.00 83.75 559 GLN A O 1
ATOM 4168 N N . ASP A 1 560 ? -50.888 -36.992 15.703 1.00 81.19 560 ASP A N 1
ATOM 4169 C CA . ASP A 1 560 ? -51.164 -35.636 15.200 1.00 81.19 560 ASP A CA 1
ATOM 4170 C C . ASP A 1 560 ? -51.724 -35.623 13.765 1.00 81.19 560 ASP A C 1
ATOM 4172 O O . ASP A 1 560 ? -51.951 -34.566 13.179 1.00 81.19 560 ASP A O 1
ATOM 4176 N N . GLY A 1 561 ? -51.909 -36.796 13.149 1.00 77.06 561 GLY A N 1
ATOM 4177 C CA . GLY A 1 561 ? -52.412 -36.921 11.782 1.00 77.06 561 GLY A CA 1
ATOM 4178 C C . GLY A 1 561 ? -51.377 -36.618 10.694 1.00 77.06 561 GLY A C 1
ATOM 4179 O O . GLY A 1 561 ? -51.735 -36.583 9.515 1.00 77.06 561 GLY A O 1
ATOM 4180 N N . LYS A 1 562 ? -50.095 -36.458 11.043 1.00 77.88 562 LYS A N 1
ATOM 4181 C CA . LYS A 1 562 ? -48.996 -36.315 10.082 1.00 77.88 562 LYS A CA 1
ATOM 4182 C C . LYS A 1 562 ? -48.629 -37.678 9.500 1.00 77.88 562 LYS A C 1
ATOM 4184 O O . LYS A 1 562 ? -48.452 -38.652 10.233 1.00 77.88 562 LYS A O 1
ATOM 4189 N N . ARG A 1 563 ? -48.492 -37.762 8.171 1.00 80.75 563 ARG A N 1
ATOM 4190 C CA . ARG A 1 563 ? -47.996 -38.978 7.505 1.00 80.75 563 ARG A CA 1
ATOM 4191 C C . ARG A 1 563 ? -46.511 -39.148 7.822 1.00 80.75 563 ARG A C 1
ATOM 4193 O O . ARG A 1 563 ? -45.723 -38.247 7.555 1.00 80.75 563 ARG A O 1
ATOM 4200 N N . MET A 1 564 ? -46.144 -40.300 8.373 1.00 75.50 564 MET A N 1
ATOM 4201 C CA . MET A 1 564 ? -44.791 -40.578 8.879 1.00 75.50 564 MET A CA 1
ATOM 4202 C C . MET A 1 564 ? -43.950 -41.430 7.928 1.00 75.50 564 MET A C 1
ATOM 4204 O O . MET A 1 564 ? -42.787 -41.697 8.200 1.00 75.50 564 MET A O 1
ATOM 4208 N N . THR A 1 565 ? -44.555 -41.911 6.844 1.00 67.00 565 THR A N 1
ATOM 4209 C CA . THR A 1 565 ? -43.985 -42.931 5.963 1.00 67.00 565 THR A CA 1
ATOM 4210 C C . THR A 1 565 ? -44.299 -42.650 4.490 1.00 67.00 565 THR A C 1
ATOM 4212 O O . THR A 1 565 ? -45.280 -41.963 4.173 1.00 67.00 565 THR A O 1
ATOM 4215 N N . SER A 1 566 ? -43.475 -43.185 3.582 1.00 73.06 566 SER A N 1
ATOM 4216 C CA . SER A 1 566 ? -43.822 -43.353 2.164 1.00 73.06 566 SER A CA 1
ATOM 4217 C C . SER A 1 566 ? -44.890 -44.440 2.009 1.00 73.06 566 SER A C 1
ATOM 4219 O O . SER A 1 566 ? -45.000 -45.318 2.858 1.00 73.06 566 SER A O 1
ATOM 4221 N N . THR A 1 567 ? -45.712 -44.377 0.963 1.00 83.44 567 THR A N 1
ATOM 4222 C CA . THR A 1 567 ? -46.832 -45.308 0.762 1.00 83.44 567 THR A CA 1
ATOM 4223 C C . THR A 1 567 ? -46.349 -46.678 0.272 1.00 83.44 567 THR A C 1
ATOM 4225 O O . THR A 1 567 ? -45.629 -46.751 -0.720 1.00 83.44 567 THR A O 1
ATOM 4228 N N . GLN A 1 568 ? -46.803 -47.769 0.896 1.00 86.75 568 GLN A N 1
ATOM 4229 C CA . GLN A 1 568 ? -46.538 -49.140 0.435 1.00 86.75 568 GLN A CA 1
ATOM 4230 C C . GLN A 1 568 ? -47.689 -49.667 -0.426 1.00 86.75 568 GLN A C 1
ATOM 4232 O O . GLN A 1 568 ? -48.860 -49.465 -0.108 1.00 86.75 568 GLN A O 1
ATOM 4237 N N . LYS A 1 569 ? -47.369 -50.381 -1.507 1.00 90.56 569 LYS A N 1
ATOM 4238 C CA . LYS A 1 569 ? -48.366 -51.081 -2.329 1.00 90.56 569 LYS A CA 1
ATOM 4239 C C . LYS A 1 569 ? -48.752 -52.394 -1.651 1.00 90.56 569 LYS A C 1
ATOM 4241 O O . LYS A 1 569 ? -47.865 -53.171 -1.329 1.00 90.56 569 LYS A O 1
ATOM 4246 N N . LEU A 1 570 ? -50.043 -52.684 -1.520 1.00 91.12 570 LEU A N 1
ATOM 4247 C CA . LEU A 1 570 ? -50.579 -53.976 -1.080 1.00 91.12 570 LEU A CA 1
ATOM 4248 C C . LEU A 1 570 ? -51.448 -54.569 -2.194 1.00 91.12 570 LEU A C 1
ATOM 4250 O O . LEU A 1 570 ? -52.378 -53.922 -2.666 1.00 91.12 570 LEU A O 1
ATOM 4254 N N . VAL A 1 571 ? -51.146 -55.787 -2.629 1.00 91.38 571 VAL A N 1
ATOM 4255 C CA . VAL A 1 571 ? -51.929 -56.513 -3.635 1.00 91.38 571 VAL A CA 1
ATOM 4256 C C . VAL A 1 571 ? -52.764 -57.573 -2.933 1.00 91.38 571 VAL A C 1
ATOM 4258 O O . VAL A 1 571 ? -52.203 -58.431 -2.257 1.00 91.38 571 VAL A O 1
ATOM 4261 N N . ILE A 1 572 ? -54.082 -57.529 -3.120 1.00 89.12 572 ILE A N 1
ATOM 4262 C CA . ILE A 1 572 ? -55.005 -58.575 -2.668 1.00 89.12 572 ILE A CA 1
ATOM 4263 C C . ILE A 1 572 ? -55.426 -59.391 -3.891 1.00 89.12 572 ILE A C 1
ATOM 4265 O O . ILE A 1 572 ? -55.848 -58.805 -4.891 1.00 89.12 572 ILE A O 1
ATOM 4269 N N . ARG A 1 573 ? -55.251 -60.712 -3.832 1.00 85.56 573 ARG A N 1
ATOM 4270 C CA . ARG A 1 573 ? -55.639 -61.664 -4.881 1.00 85.56 573 ARG A CA 1
ATOM 4271 C C . ARG A 1 573 ? -56.913 -62.406 -4.526 1.00 85.56 573 ARG A C 1
ATOM 4273 O O . ARG A 1 573 ? -57.107 -62.704 -3.325 1.00 85.56 573 ARG A O 1
#

Organism: NCBI:txid1434707

Foldseek 3Di:
DDDDDDDDDDDDDDDDDDDDPDPDDDAPEEDDQPEAEAEFDACGEYEYDAEHEHAYEADANGEYEYDDQYAYEHAEHAQAAYEYHYNYAYEYEEHEHDPHEHEYAFNAEYEYAAEYEHPAAYHAHAAALYEYEYQEEYEGEANHEHAWNAEYEYAYAYHYHAAYEYYAAALYEYEYAEEHEQDHANHEHAACYYYEYQEYEHEYADNYEYHYLYAYEYNYYEYEYQAEYEALAHAEYAAEYHYDANYAEEHQFEHEHAAEYHFPAHYEFNYEYEHHYPPQYEYEAADNYEYEYEQNGAYEGAEYEYPYAYEYAHEYEYEHAYHYDYAHEYPDLVGAYAYEYNPDDCDPVCNQQSHPDDDRYHRYDHDPDDDHDDVVNRCVVSDPRDSPRPHPDPQWAWPDWDWEDDDQKIKIKTWTQFHHQFFWKFKWKDQPVPDTDGDDIGGFPDGRIDIDMDMGRHDQGKMKIKIWTQGNVRDTDIDDIDIYGDRDLDPQQPKDWDDAAAEQADFIAIPRDPDPWFWKFKAAPVRHTQDIDTNVDNHVTDGRPPDDFHKIWIFTAHPVRDTNHDIDIGGYD

InterPro domains:
  IPR012332 Autotransporter, pectate lyase C-like domain superfamily [G3DSA:2.160.20.20] (33-339)
  IPR026444 Secretion system, C-terminal sorting domain [PF18962] (496-572)
  IPR026444 Secretion system, C-terminal sorting domain [TIGR04183] (497-572)

Mean predicted aligned error: 17.32 Å

Solvent-accessible surface area (backbone atoms only — not comparable to full-atom values): 28531 Å² total; per-residue (Å²): 142,79,90,81,90,81,89,87,89,85,89,81,92,75,84,89,88,85,90,82,94,67,102,63,84,72,69,72,39,78,57,63,67,84,54,54,68,45,76,38,47,60,74,36,29,39,29,36,78,56,60,36,58,26,36,39,35,25,33,56,65,4,31,45,35,36,33,69,88,23,47,37,39,31,65,35,32,49,61,27,11,15,36,38,40,33,40,14,34,42,39,35,29,40,38,36,34,28,84,44,69,22,37,41,40,35,51,20,40,41,36,30,52,59,18,36,43,30,72,25,27,36,39,40,37,37,32,62,61,11,40,38,39,32,53,21,39,32,42,38,18,44,68,15,34,39,40,33,33,15,41,35,41,33,55,29,53,65,43,40,69,22,30,32,42,36,38,33,32,62,62,8,38,41,37,29,52,38,42,44,57,50,40,28,59,68,12,36,42,37,34,42,13,39,38,38,27,55,23,44,39,41,35,32,34,65,59,21,38,41,38,32,54,17,39,38,37,30,62,25,43,36,38,38,37,23,19,40,35,41,33,48,9,44,37,40,28,57,25,36,33,42,39,32,62,81,16,40,38,38,37,53,18,40,45,32,21,24,53,19,39,39,36,35,20,44,36,37,33,44,17,41,39,37,35,70,45,92,82,60,18,36,40,35,35,32,67,87,11,36,41,38,27,33,74,67,9,35,38,39,30,26,18,38,40,33,48,16,38,37,36,32,21,20,40,38,38,31,62,43,60,57,44,42,74,35,52,45,36,22,73,36,85,91,47,28,23,36,47,37,54,72,69,62,72,82,40,86,93,37,80,77,53,87,51,84,36,94,60,71,48,47,38,57,42,69,58,97,72,76,85,74,86,53,69,77,75,44,41,74,77,35,57,80,82,80,72,69,57,86,36,79,69,76,29,58,44,76,76,46,77,51,68,47,58,53,94,45,23,34,41,38,39,39,31,34,65,29,29,48,70,47,47,35,36,32,39,27,40,17,80,74,77,73,64,70,41,83,74,46,77,45,75,68,83,43,55,69,28,44,80,47,77,50,76,41,84,37,72,60,42,62,36,26,38,32,43,38,40,34,27,71,84,71,52,75,48,69,54,75,76,44,74,40,67,30,79,44,84,66,81,80,64,83,52,48,69,34,64,65,70,25,48,67,86,42,62,39,28,42,47,62,64,90,67,77,57,30,36,36,39,32,20,41,87,86,66,51,78,76,48,75,40,46,39,66,49,30,54,77,36,41,74,61,78,98,65,72,69,44,64,31,39,35,37,39,26,36,77,88,66,47,72,72,54,78,74,43,82,41,39,35,87